Protein AF-A0A835YHJ7-F1 (afdb_monomer)

Radius of gyration: 41.31 Å; Cα contacts (8 Å, |Δi|>4): 1033; chains: 1; bounding box: 78×40×120 Å

Mean predicted aligned error: 17.91 Å

pLDDT: mean 79.2, std 18.04, range [30.14, 98.44]

Secondary structure (DSSP, 8-state):
-----PPTT-BTT---TTTS-EEEESSSS-HHHHHHHHHHHGGG-EE--STT-SPPTT----------EEEEEE-HHHHHHHHHHHHTSTTHHHHHHHHHHHTT---EEEE-SEEEEEEEETT--EEEEPPPP-EEGGGTEEEEEEEEEE-S-TTTTS-EE-PEEE--SS-TTSTTPEEE---TT-EEEEETTB-EEEPPEE-PPPGGGS-------SSTTSTTEEEEEEEEEEEEPP-SS----HHHHHHHHHH---HHHHHHHHHH-HHHHHHHT-GGGGSS-B--------TTHHHHHHT--BHHHHHHHHTSGGGTT--EEEPPTT-B--TTHHHHHHHH-TT--EEE-TT-B---HHHHHHHHHH-TT-SEEEE-PPPTT---HHHHHHHHHH-TT-SEEEEEEEE-TTTS-HHHHHHHTT-TT--EEEEEEE-S--TTSPBHHHHHHHHTSGGGGG--EEEEES-BT--HHHHHHHHHH-TT--EEEEEPPPP-

Organism: NCBI:txid303371

Structure (mmCIF, N/CA/C/O backbone):
data_AF-A0A835YHJ7-F1
#
_entry.id   AF-A0A835YHJ7-F1
#
loop_
_atom_site.group_PDB
_atom_site.id
_atom_site.type_symbol
_atom_site.label_atom_id
_atom_site.label_alt_id
_atom_site.label_comp_id
_atom_site.label_asym_id
_atom_site.label_entity_id
_atom_site.label_seq_id
_atom_site.pdbx_PDB_ins_code
_atom_site.Cartn_x
_atom_site.Cartn_y
_atom_site.Cartn_z
_atom_site.occupancy
_atom_site.B_iso_or_equiv
_atom_site.auth_seq_id
_atom_site.auth_comp_id
_atom_site.auth_asym_id
_atom_site.auth_atom_id
_atom_site.pdbx_PDB_model_num
ATOM 1 N N . MET A 1 1 ? -36.886 -12.264 18.513 1.00 45.66 1 MET A N 1
ATOM 2 C CA . MET A 1 1 ? -36.656 -10.995 19.240 1.00 45.66 1 MET A CA 1
ATOM 3 C C . MET A 1 1 ? -37.139 -9.841 18.366 1.00 45.66 1 MET A C 1
ATOM 5 O O . MET A 1 1 ? -36.848 -9.869 17.178 1.00 45.66 1 MET A O 1
ATOM 9 N N . SER A 1 2 ? -37.904 -8.870 18.883 1.00 42.44 2 SER A N 1
ATOM 10 C CA . SER A 1 2 ? -38.174 -7.640 18.120 1.00 42.44 2 SER A CA 1
ATOM 11 C C . SER A 1 2 ? -36.938 -6.749 18.210 1.00 42.44 2 SER A C 1
ATOM 13 O O . SER A 1 2 ? -36.624 -6.241 19.286 1.00 42.44 2 SER A O 1
ATOM 15 N N . ARG A 1 3 ? -36.213 -6.594 17.104 1.00 59.22 3 ARG A N 1
ATOM 16 C CA . ARG A 1 3 ? -35.059 -5.695 17.022 1.00 59.22 3 ARG A CA 1
ATOM 17 C C . ARG A 1 3 ? -35.554 -4.270 17.282 1.00 59.22 3 ARG A C 1
ATOM 19 O O . ARG A 1 3 ? -36.460 -3.811 16.588 1.00 59.22 3 ARG A O 1
ATOM 26 N N . ALA A 1 4 ? -35.040 -3.603 18.316 1.00 66.44 4 ALA A N 1
ATOM 27 C CA . ALA A 1 4 ? -35.424 -2.218 18.577 1.00 66.44 4 ALA A CA 1
ATOM 28 C C . ALA A 1 4 ? -34.969 -1.359 17.388 1.00 66.44 4 ALA A C 1
ATOM 30 O O . ALA A 1 4 ? -33.801 -1.399 17.000 1.00 66.44 4 ALA A O 1
ATOM 31 N N . ALA A 1 5 ? -35.905 -0.639 16.773 1.00 82.88 5 ALA A N 1
ATOM 32 C CA . ALA A 1 5 ? -35.635 0.141 15.574 1.00 82.88 5 ALA A CA 1
ATOM 33 C C . ALA A 1 5 ? -34.819 1.386 15.940 1.00 82.88 5 ALA A C 1
ATOM 35 O O . ALA A 1 5 ? -35.352 2.315 16.541 1.00 82.88 5 ALA A O 1
ATOM 36 N N . LEU A 1 6 ? -33.530 1.381 15.593 1.00 93.44 6 LEU A N 1
ATOM 37 C CA . LEU A 1 6 ? -32.640 2.532 15.747 1.00 93.44 6 LEU A CA 1
ATOM 38 C C . LEU A 1 6 ? -33.211 3.779 15.032 1.00 93.44 6 LEU A C 1
ATOM 40 O O . LEU A 1 6 ? -33.849 3.640 13.984 1.00 93.44 6 LEU A O 1
ATOM 44 N N . PRO A 1 7 ? -32.977 4.998 15.556 1.00 92.88 7 PRO A N 1
ATOM 45 C CA . PRO A 1 7 ? -33.511 6.209 14.945 1.00 92.88 7 PRO A CA 1
ATOM 46 C C . PRO A 1 7 ? -32.832 6.520 13.601 1.00 92.88 7 PRO A C 1
ATOM 48 O O . PRO A 1 7 ? -31.700 6.087 13.351 1.00 92.88 7 PRO A O 1
ATOM 51 N N . PRO A 1 8 ? -33.480 7.308 12.725 1.00 91.31 8 PRO A N 1
ATOM 52 C CA . PRO A 1 8 ? -32.852 7.772 11.493 1.00 91.31 8 PRO A CA 1
ATOM 53 C C . PRO A 1 8 ? -31.597 8.605 11.794 1.00 91.31 8 PRO A C 1
ATOM 55 O O . PRO A 1 8 ? -31.492 9.258 12.830 1.00 91.31 8 PRO A O 1
ATOM 58 N N . ASN A 1 9 ? -30.635 8.599 10.867 1.00 91.38 9 ASN A N 1
ATOM 59 C CA . ASN A 1 9 ? -29.370 9.344 10.971 1.00 91.38 9 ASN A CA 1
ATOM 60 C C . ASN A 1 9 ? -28.548 9.059 12.244 1.00 91.38 9 ASN A C 1
ATOM 62 O O . ASN A 1 9 ? -27.743 9.889 12.661 1.00 91.38 9 ASN A O 1
ATOM 66 N N . VAL A 1 10 ? -28.726 7.892 12.868 1.00 93.88 10 VAL A N 1
ATOM 67 C CA . VAL A 1 10 ? -27.885 7.452 13.991 1.00 93.88 10 VAL A CA 1
ATOM 68 C C . VAL A 1 10 ? -26.448 7.138 13.555 1.00 93.88 10 VAL A C 1
ATOM 70 O O . VAL A 1 10 ? -25.525 7.214 14.358 1.00 93.88 10 VAL A O 1
ATOM 73 N N . HIS A 1 11 ? -26.236 6.766 12.290 1.00 95.38 11 HIS A N 1
ATOM 74 C CA . HIS A 1 11 ? -24.955 6.261 11.802 1.00 95.38 11 HIS A CA 1
ATOM 75 C C . HIS A 1 11 ? -24.106 7.357 11.140 1.00 95.38 11 HIS A C 1
ATOM 77 O O . HIS A 1 11 ? -24.570 8.034 10.223 1.00 95.38 11 HIS A O 1
ATOM 83 N N . GLN A 1 12 ? -22.822 7.445 11.500 1.00 91.00 12 GLN A N 1
ATOM 84 C CA . GLN A 1 12 ? -21.883 8.482 11.042 1.00 91.00 12 GLN A CA 1
ATOM 85 C C . GLN A 1 12 ? -21.808 8.636 9.512 1.00 91.00 12 GLN A C 1
ATOM 87 O O . GLN A 1 12 ? -21.680 9.740 8.992 1.00 91.00 12 GLN A O 1
ATOM 92 N N . LYS A 1 13 ? -21.865 7.514 8.784 1.00 90.19 13 LYS A N 1
ATOM 93 C CA . LYS A 1 13 ? -21.781 7.460 7.311 1.00 90.19 13 LYS A CA 1
ATOM 94 C C . LYS A 1 13 ? -23.140 7.322 6.601 1.00 90.19 13 LYS A C 1
ATOM 96 O O . LYS A 1 13 ? -23.160 7.025 5.413 1.00 90.19 13 LYS A O 1
ATOM 101 N N . GLY A 1 14 ? -24.260 7.459 7.316 1.00 90.69 14 GLY A N 1
ATOM 102 C CA . GLY A 1 14 ? -25.600 7.346 6.722 1.00 90.69 14 GLY A CA 1
ATOM 103 C C . GLY A 1 14 ? -26.033 5.924 6.340 1.00 90.69 14 GLY A C 1
ATOM 104 O O . GLY A 1 14 ? -26.815 5.759 5.409 1.00 90.69 14 GLY A O 1
ATOM 105 N N . VAL A 1 15 ? -25.531 4.894 7.032 1.00 91.69 15 VAL A N 1
ATOM 106 C CA . VAL A 1 15 ? -26.036 3.520 6.871 1.00 91.69 15 VAL A CA 1
ATOM 107 C C . VAL A 1 15 ? -27.466 3.450 7.431 1.00 91.69 15 VAL A C 1
ATOM 109 O O . VAL A 1 15 ? -27.702 4.000 8.513 1.00 91.69 15 VAL A O 1
ATOM 112 N N . PRO A 1 16 ? -28.418 2.801 6.730 1.00 92.06 16 PRO A N 1
ATOM 113 C CA . PRO A 1 16 ? -29.785 2.664 7.218 1.00 92.06 16 PRO A CA 1
ATOM 114 C C . PRO A 1 16 ? -29.859 1.909 8.560 1.00 92.06 16 PRO A C 1
ATOM 116 O O . PRO A 1 16 ? -29.167 0.896 8.711 1.00 92.06 16 PRO A O 1
ATOM 119 N N . PRO A 1 17 ? -30.696 2.352 9.520 1.00 92.75 17 PRO A N 1
ATOM 120 C CA . PRO A 1 17 ? -30.838 1.745 10.849 1.00 92.75 17 PRO A CA 1
ATOM 121 C C . PRO A 1 17 ? -30.996 0.217 10.867 1.00 92.75 17 PRO A C 1
ATOM 123 O O . PRO A 1 17 ? -30.392 -0.464 11.691 1.00 92.75 17 PRO A O 1
ATOM 126 N N . GLU A 1 18 ? -31.767 -0.338 9.935 1.00 91.06 18 GLU A N 1
ATOM 127 C CA . GLU A 1 18 ? -32.029 -1.772 9.786 1.00 91.06 18 GLU A CA 1
ATOM 128 C C . GLU A 1 18 ? -30.794 -2.583 9.368 1.00 91.06 18 GLU A C 1
ATOM 130 O O . GLU A 1 18 ? -30.709 -3.788 9.624 1.00 91.06 18 GLU A O 1
ATOM 135 N N . SER A 1 19 ? -29.822 -1.918 8.744 1.00 91.19 19 SER A N 1
ATOM 136 C CA . SER A 1 19 ? -28.553 -2.523 8.358 1.00 91.19 19 SER A CA 1
ATOM 137 C C . SER A 1 19 ? -27.545 -2.476 9.506 1.00 91.19 19 SER A C 1
ATOM 139 O O . SER A 1 19 ? -26.680 -3.342 9.577 1.00 91.19 19 SER A O 1
ATOM 141 N N . CYS A 1 20 ? -27.631 -1.501 10.413 1.00 95.25 20 CYS A N 1
ATOM 142 C CA . CYS A 1 20 ? -26.638 -1.267 11.463 1.00 95.25 20 CYS A CA 1
ATOM 143 C C . CYS A 1 20 ? -26.485 -2.435 12.449 1.00 95.25 20 CYS A C 1
ATOM 145 O O . CYS A 1 20 ? -27.464 -3.071 12.831 1.00 95.25 20 CYS A O 1
ATOM 147 N N . LEU A 1 21 ? -25.267 -2.680 12.933 1.00 95.62 21 LEU A N 1
ATOM 148 C CA . LEU A 1 21 ? -25.057 -3.672 13.991 1.00 95.62 21 LEU A CA 1
ATOM 149 C C . LEU A 1 21 ? -25.496 -3.091 15.337 1.00 95.62 21 LEU A C 1
ATOM 151 O O . LEU A 1 21 ? -24.851 -2.176 15.854 1.00 95.62 21 LEU A O 1
ATOM 155 N N . PHE A 1 22 ? -26.562 -3.652 15.903 1.00 96.25 22 PHE A N 1
ATOM 156 C CA . PHE A 1 22 ? -27.079 -3.303 17.220 1.00 96.25 22 PHE A CA 1
ATOM 157 C C . PHE A 1 22 ? -27.868 -4.478 17.801 1.00 96.25 22 PHE A C 1
ATOM 159 O O . PHE A 1 22 ? -28.965 -4.770 17.332 1.00 96.25 22 PHE A O 1
ATOM 166 N N . GLU A 1 23 ? -27.308 -5.125 18.823 1.00 95.81 23 GLU A N 1
ATOM 167 C CA . GLU A 1 23 ? -27.906 -6.280 19.496 1.00 95.81 23 GLU A CA 1
ATOM 168 C C . GLU A 1 23 ? -27.908 -6.088 21.015 1.00 95.81 23 GLU A C 1
ATOM 170 O O . GLU A 1 23 ? -26.961 -5.547 21.594 1.00 95.81 23 GLU A O 1
ATOM 175 N N . VAL A 1 24 ? -28.980 -6.538 21.669 1.00 96.12 24 VAL A N 1
ATOM 176 C CA . VAL A 1 24 ? -29.128 -6.517 23.130 1.00 96.12 24 VAL A CA 1
ATOM 177 C C . VAL A 1 24 ? -29.439 -7.930 23.598 1.00 96.12 24 VAL A C 1
ATOM 179 O O . VAL A 1 24 ? -30.483 -8.482 23.256 1.00 96.12 24 VAL A O 1
ATOM 182 N N . MET A 1 25 ? -28.556 -8.494 24.416 1.00 96.25 25 MET A N 1
ATOM 183 C CA . MET A 1 25 ? -28.709 -9.834 24.975 1.00 96.25 25 MET A CA 1
ATOM 184 C C . MET A 1 25 ? -28.804 -9.757 26.495 1.00 96.25 25 MET A C 1
ATOM 186 O O . MET A 1 25 ? -27.979 -9.108 27.140 1.00 96.25 25 MET A O 1
ATOM 190 N N . ASP A 1 26 ? -29.792 -10.434 27.069 1.00 96.25 26 ASP A N 1
ATOM 191 C CA . ASP A 1 26 ? -29.946 -10.568 28.517 1.00 96.25 26 ASP A CA 1
ATOM 192 C C . ASP A 1 26 ? -29.214 -11.799 29.049 1.00 96.25 26 ASP A C 1
ATOM 194 O O . ASP A 1 26 ? -28.978 -12.760 28.322 1.00 96.25 26 ASP A O 1
ATOM 198 N N . ASP A 1 27 ? -28.868 -11.752 30.337 1.00 96.00 27 ASP A N 1
ATOM 199 C CA . ASP A 1 27 ? -28.372 -12.900 31.102 1.00 96.00 27 ASP A CA 1
ATOM 200 C C . ASP A 1 27 ? -27.096 -13.570 30.520 1.00 96.00 27 ASP A C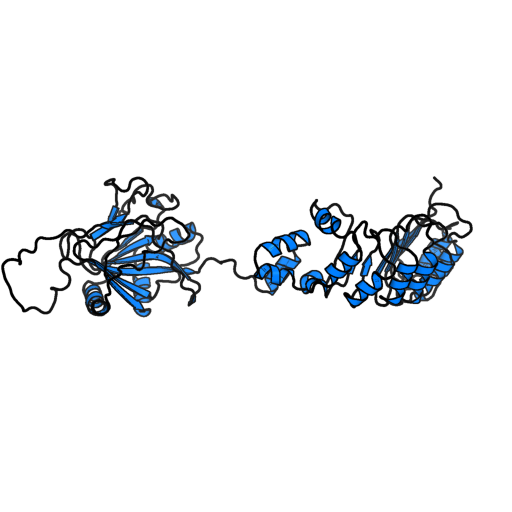 1
ATOM 202 O O . ASP A 1 27 ? -26.820 -14.739 30.783 1.00 96.00 27 ASP A O 1
ATOM 206 N N . VAL A 1 28 ? -26.265 -12.819 29.776 1.00 97.62 28 VAL A N 1
ATOM 207 C CA . VAL A 1 28 ? -24.958 -13.282 29.246 1.00 97.62 28 VAL A CA 1
ATOM 208 C C . VAL A 1 28 ? -23.950 -13.512 30.379 1.00 97.62 28 VAL A C 1
ATOM 210 O O . VAL A 1 28 ? -23.109 -14.418 30.333 1.00 97.62 28 VAL A O 1
ATOM 213 N N . LEU A 1 29 ? -24.025 -12.674 31.413 1.00 97.69 29 LEU A N 1
ATOM 214 C CA . LEU A 1 29 ? -23.371 -12.901 32.697 1.00 97.69 29 LEU A CA 1
ATOM 215 C C . LEU A 1 29 ? -24.426 -13.139 33.772 1.00 97.69 29 LEU A C 1
ATOM 217 O O . LEU A 1 29 ? -25.492 -12.529 33.782 1.00 97.69 29 LEU A O 1
ATOM 221 N N . THR A 1 30 ? -24.079 -13.974 34.739 1.00 97.69 30 THR A N 1
ATOM 222 C CA . THR A 1 30 ? -24.864 -14.112 35.961 1.00 97.69 30 THR A CA 1
ATOM 223 C C . THR A 1 30 ? -24.660 -12.901 36.873 1.00 97.69 30 THR A C 1
ATOM 225 O O . THR A 1 30 ? -23.602 -12.267 36.891 1.00 97.69 30 THR A O 1
ATOM 228 N N . ARG A 1 31 ? -25.645 -12.621 37.731 1.00 96.12 31 ARG A N 1
ATOM 229 C CA . ARG A 1 31 ? -25.544 -11.570 38.762 1.00 96.12 31 ARG A CA 1
ATOM 230 C C . ARG A 1 31 ? -24.324 -11.747 39.676 1.00 96.12 31 ARG A C 1
ATOM 232 O O . ARG A 1 31 ? -23.697 -10.763 40.064 1.00 96.12 31 ARG A O 1
ATOM 239 N N . ALA A 1 32 ? -23.969 -12.992 39.998 1.00 96.94 32 ALA A N 1
ATOM 240 C CA . ALA A 1 32 ? -22.802 -13.306 40.820 1.00 96.94 32 ALA A CA 1
ATOM 241 C C . ALA A 1 32 ? -21.487 -12.918 40.121 1.00 96.94 32 ALA A C 1
ATOM 243 O O . ALA A 1 32 ? -20.623 -12.298 40.743 1.00 96.94 32 ALA A O 1
ATOM 244 N N . GLU A 1 33 ? -21.357 -13.211 38.823 1.00 97.38 33 GLU A N 1
ATOM 245 C CA . GLU A 1 33 ? -20.208 -12.784 38.014 1.00 97.38 33 GLU A CA 1
ATOM 246 C C . GLU A 1 33 ? -20.117 -11.257 37.945 1.00 97.38 33 GLU A C 1
ATOM 248 O O . GLU A 1 33 ? -19.043 -10.692 38.164 1.00 97.38 33 GLU A O 1
ATOM 253 N N . CYS A 1 34 ? -21.243 -10.575 37.715 1.00 97.75 34 CYS A N 1
ATOM 254 C CA . CYS A 1 34 ? -21.294 -9.116 37.707 1.00 97.75 34 CYS A CA 1
ATOM 255 C C . CYS A 1 34 ? -20.812 -8.514 39.036 1.00 97.75 34 CYS A C 1
ATOM 257 O O . CYS A 1 34 ? -19.943 -7.638 39.042 1.00 97.75 34 CYS A O 1
ATOM 259 N N . SER A 1 35 ? -21.303 -9.032 40.168 1.00 95.75 35 SER A N 1
ATOM 260 C CA . SER A 1 35 ? -20.859 -8.592 41.494 1.00 95.75 35 SER A CA 1
ATOM 261 C C . SER A 1 35 ? -19.370 -8.848 41.718 1.00 95.75 35 SER A C 1
ATOM 263 O O . SER A 1 35 ? -18.682 -7.985 42.262 1.00 95.75 35 SER A O 1
ATOM 265 N N . ALA A 1 36 ? -18.848 -9.996 41.278 1.00 95.69 36 ALA A N 1
ATOM 266 C CA . ALA A 1 36 ? -17.430 -10.319 41.410 1.00 95.69 36 ALA A CA 1
ATOM 267 C C . ALA A 1 36 ? -16.538 -9.327 40.642 1.00 95.69 36 ALA A C 1
ATOM 269 O O . ALA A 1 36 ? -15.500 -8.905 41.163 1.00 95.69 36 ALA A O 1
ATOM 270 N N . PHE A 1 37 ? -16.952 -8.898 39.443 1.00 95.81 37 PHE A N 1
ATOM 271 C CA . PHE A 1 37 ? -16.250 -7.850 38.694 1.00 95.81 37 PHE A CA 1
ATOM 272 C C . PHE A 1 37 ? -16.229 -6.523 39.441 1.00 95.81 37 PHE A C 1
ATOM 274 O O . PHE A 1 37 ? -15.152 -5.942 39.608 1.00 95.81 37 PHE A O 1
ATOM 281 N N . VAL A 1 38 ? -17.388 -6.069 39.928 1.00 95.50 38 VAL A N 1
ATOM 282 C CA . VAL A 1 38 ? -17.483 -4.809 40.674 1.00 95.50 38 VAL A CA 1
ATOM 283 C C . VAL A 1 38 ? -16.583 -4.858 41.905 1.00 95.50 38 VAL A C 1
ATOM 285 O O . VAL A 1 38 ? -15.752 -3.967 42.081 1.00 95.50 38 VAL A O 1
ATOM 288 N N . THR A 1 39 ? -16.657 -5.918 42.714 1.00 95.25 39 THR A N 1
ATOM 289 C CA . THR A 1 39 ? -15.808 -6.075 43.904 1.00 95.25 39 THR A CA 1
ATOM 290 C C . THR A 1 39 ? -14.320 -6.057 43.552 1.00 95.25 39 THR A C 1
ATOM 292 O O . THR A 1 39 ? -13.549 -5.336 44.184 1.00 95.25 39 THR A O 1
ATOM 295 N N . ARG A 1 40 ? -13.900 -6.804 42.523 1.00 94.44 40 ARG A N 1
ATOM 296 C CA . ARG A 1 40 ? -12.482 -6.948 42.160 1.00 94.44 40 ARG A CA 1
ATOM 297 C C . ARG A 1 40 ? -11.879 -5.682 41.553 1.00 94.44 40 ARG A C 1
ATOM 299 O O . ARG A 1 40 ? -10.709 -5.394 41.790 1.00 94.44 40 ARG A O 1
ATOM 306 N N . MET A 1 41 ? -12.637 -4.954 40.735 1.00 95.06 41 MET A N 1
ATOM 307 C CA . MET A 1 41 ? -12.114 -3.821 39.963 1.00 95.06 41 MET A CA 1
ATOM 308 C C . MET A 1 41 ? -12.300 -2.468 40.658 1.00 95.06 41 MET A C 1
ATOM 310 O O . MET A 1 41 ? -11.556 -1.535 40.355 1.00 95.06 41 MET A O 1
ATOM 314 N N . THR A 1 42 ? -13.236 -2.348 41.607 1.00 93.69 42 THR A N 1
ATOM 315 C CA . THR A 1 42 ? -13.514 -1.084 42.319 1.00 93.69 42 THR A CA 1
ATOM 316 C C . THR A 1 42 ? -12.273 -0.445 42.962 1.00 93.69 42 THR A C 1
ATOM 318 O O . THR A 1 42 ? -12.088 0.758 42.775 1.00 93.69 42 THR A O 1
ATOM 321 N N . PRO A 1 43 ? -11.360 -1.182 43.629 1.00 93.19 43 PRO A N 1
ATOM 322 C CA . PRO A 1 43 ? -10.156 -0.581 44.223 1.00 93.19 43 PRO A CA 1
ATOM 323 C C . PRO A 1 43 ? -9.218 0.107 43.209 1.00 93.19 43 PRO A C 1
ATOM 325 O O . PRO A 1 43 ? -8.442 1.004 43.556 1.00 93.19 43 PRO A O 1
ATOM 328 N N . ALA A 1 44 ? -9.286 -0.297 41.938 1.00 90.44 44 ALA A N 1
ATOM 329 C CA . ALA A 1 44 ? -8.470 0.247 40.857 1.00 90.44 44 ALA A CA 1
ATOM 330 C C . ALA A 1 44 ? -9.121 1.443 40.135 1.00 90.44 44 ALA A C 1
ATOM 332 O O . ALA A 1 44 ? -8.497 2.010 39.240 1.00 90.44 44 ALA A O 1
ATOM 333 N N . LEU A 1 45 ? -10.342 1.848 40.509 1.00 89.31 45 LEU A N 1
ATOM 334 C CA . LEU A 1 45 ? -11.028 2.986 39.895 1.00 89.31 45 LEU A CA 1
ATOM 335 C C . LEU A 1 45 ? -10.267 4.294 40.134 1.00 89.31 45 LEU A C 1
ATOM 337 O O . LEU A 1 45 ? -9.832 4.589 41.250 1.00 89.31 45 LEU A O 1
ATOM 341 N N . ARG A 1 46 ? -10.121 5.094 39.077 1.00 86.25 46 ARG A N 1
ATOM 342 C CA . ARG A 1 46 ? -9.536 6.442 39.108 1.00 86.25 46 ARG A CA 1
ATOM 343 C C . ARG A 1 46 ? -10.411 7.395 38.299 1.00 86.25 46 ARG A C 1
ATOM 345 O O . ARG A 1 46 ? -10.985 6.985 37.292 1.00 86.25 46 ARG A O 1
ATOM 352 N N . SER A 1 47 ? -10.526 8.649 38.733 1.00 81.44 47 SER A N 1
ATOM 353 C CA . SER A 1 47 ? -11.282 9.674 38.002 1.00 81.44 47 SER A CA 1
ATOM 354 C C . SER A 1 47 ? -10.613 9.996 36.668 1.00 81.44 47 SER A C 1
ATOM 356 O O . SER A 1 47 ? -9.403 10.208 36.615 1.00 81.44 47 SER A O 1
ATOM 358 N N . VAL A 1 48 ? -11.402 10.044 35.595 1.00 71.75 48 VAL A N 1
ATOM 359 C CA . VAL A 1 48 ? -10.940 10.361 34.234 1.00 71.75 48 VAL A CA 1
ATOM 360 C C . VAL A 1 48 ? -11.189 11.843 33.938 1.00 71.75 48 VAL A C 1
ATOM 362 O O . VAL A 1 48 ? -11.801 12.207 32.943 1.00 71.75 48 VAL A O 1
ATOM 365 N N . SER A 1 49 ? -10.750 12.737 34.820 1.00 52.81 49 SER A N 1
ATOM 366 C CA . SER A 1 49 ? -10.843 14.177 34.578 1.00 52.81 49 SER A CA 1
ATOM 367 C C . SER A 1 49 ? -9.608 14.648 33.791 1.00 52.81 49 SER A C 1
ATOM 369 O O . SER A 1 49 ? -8.478 14.421 34.207 1.00 52.81 49 SER A O 1
ATOM 371 N N . GLN A 1 50 ? -9.835 15.315 32.648 1.00 42.97 50 GLN A N 1
ATOM 372 C CA . GLN A 1 50 ? -8.867 16.022 31.768 1.00 42.97 50 GLN A CA 1
ATOM 373 C C . GLN A 1 50 ? -8.180 15.260 30.609 1.00 42.97 50 GLN A C 1
ATOM 375 O O . GLN A 1 50 ? -7.644 15.916 29.716 1.00 42.97 50 GLN A O 1
ATOM 380 N N . ALA A 1 51 ? -8.244 13.926 30.514 1.00 39.62 51 ALA A N 1
ATOM 381 C CA . ALA A 1 51 ? -7.517 13.181 29.463 1.00 39.62 51 ALA A CA 1
ATOM 382 C C . ALA A 1 51 ? -8.056 13.359 28.018 1.00 39.62 51 ALA A C 1
ATOM 384 O O . ALA A 1 51 ? -7.374 12.997 27.062 1.00 39.62 51 ALA A O 1
ATOM 385 N N . LEU A 1 52 ? -9.252 13.936 27.838 1.00 45.88 52 LEU A N 1
ATOM 386 C CA . LEU A 1 52 ? -9.864 14.223 26.527 1.00 45.88 52 LEU A CA 1
ATOM 387 C C . LEU A 1 52 ? -9.868 15.724 26.168 1.00 45.88 52 LEU A C 1
ATOM 389 O O . LEU A 1 52 ? -10.526 16.130 25.216 1.00 45.88 52 LEU A O 1
ATOM 393 N N . ALA A 1 53 ? -9.136 16.567 26.908 1.00 39.47 53 ALA A N 1
ATOM 394 C CA . ALA A 1 53 ? -9.127 18.021 26.701 1.00 39.47 53 ALA A CA 1
ATOM 395 C C . ALA A 1 53 ? -8.361 18.491 25.441 1.00 39.47 53 ALA A C 1
ATOM 397 O O . ALA A 1 53 ? -8.394 19.681 25.119 1.00 39.47 53 ALA A O 1
ATOM 398 N N . GLN A 1 54 ? -7.665 17.594 24.733 1.00 40.94 54 GLN A N 1
ATOM 399 C CA . GLN A 1 54 ? -6.910 17.924 23.521 1.00 40.94 54 GLN A CA 1
ATOM 400 C C . GLN A 1 54 ? -7.736 17.660 22.256 1.00 40.94 54 GLN A C 1
ATOM 402 O O . GLN A 1 54 ? -8.264 16.565 22.061 1.00 40.94 54 GLN A O 1
ATOM 407 N N . TYR A 1 55 ? -7.805 18.665 21.378 1.00 41.81 55 TYR A N 1
ATOM 408 C CA . TYR A 1 55 ? -8.385 18.541 20.040 1.00 41.81 55 TYR A CA 1
ATOM 409 C C . TYR A 1 55 ? -7.651 17.459 19.235 1.00 41.81 55 TYR A C 1
ATOM 411 O O . TYR A 1 55 ? -6.427 17.485 19.112 1.00 41.81 55 TYR A O 1
ATOM 419 N N . HIS A 1 56 ? -8.409 16.518 18.669 1.00 44.25 56 HIS A N 1
ATOM 420 C CA . HIS A 1 56 ? -7.895 15.555 17.697 1.00 44.25 56 HIS A CA 1
ATOM 421 C C . HIS A 1 56 ? -7.712 16.251 16.332 1.00 44.25 56 HIS A C 1
ATOM 423 O O . HIS A 1 56 ? -8.555 17.079 15.980 1.00 44.25 56 HIS A O 1
ATOM 429 N N . PRO A 1 57 ? -6.670 15.923 15.543 1.00 43.34 57 PRO A N 1
ATOM 430 C CA . PRO A 1 57 ? -6.401 16.546 14.238 1.00 43.34 57 PRO A CA 1
ATOM 431 C C . PRO A 1 57 ? -7.554 16.481 13.219 1.00 43.34 57 PRO A C 1
ATOM 433 O O . PRO A 1 57 ? -7.586 17.303 12.311 1.00 43.34 57 PRO A O 1
ATOM 436 N N . ASP A 1 58 ? -8.520 15.575 13.404 1.00 48.44 58 ASP A N 1
ATOM 437 C CA . ASP A 1 58 ? -9.705 15.430 12.538 1.00 48.44 58 ASP A CA 1
ATOM 438 C C . ASP A 1 58 ? -10.916 16.287 12.973 1.00 48.44 58 ASP A C 1
ATOM 440 O O . ASP A 1 58 ? -12.026 16.094 12.493 1.00 48.44 58 ASP A O 1
ATOM 444 N N . GLY A 1 59 ? -10.721 17.248 13.883 1.00 37.34 59 GLY A N 1
ATOM 445 C CA . GLY A 1 59 ? -11.594 18.421 14.040 1.00 37.34 59 GLY A CA 1
ATOM 446 C C . GLY A 1 59 ? -12.964 18.236 14.705 1.00 37.34 59 GLY A C 1
ATOM 447 O O . GLY A 1 59 ? -13.549 19.238 15.104 1.00 37.34 59 GLY A O 1
ATOM 448 N N . ASP A 1 60 ? -13.462 17.015 14.901 1.00 43.66 60 ASP A N 1
ATOM 449 C CA . ASP A 1 60 ? -14.893 16.812 15.199 1.00 43.66 60 ASP A CA 1
ATOM 450 C C . ASP A 1 60 ? -15.259 16.570 16.676 1.00 43.66 60 ASP A C 1
ATOM 452 O O . ASP A 1 60 ? -16.337 16.073 16.999 1.00 43.66 60 ASP A O 1
ATOM 456 N N . GLN A 1 61 ? -14.379 16.914 17.622 1.00 50.16 61 GLN A N 1
ATOM 457 C CA . GLN A 1 61 ? -14.707 16.784 19.046 1.00 50.16 61 GLN A CA 1
ATOM 458 C C . GLN A 1 61 ? -14.991 18.138 19.690 1.00 50.16 61 GLN A C 1
ATOM 460 O O . GLN A 1 61 ? -14.092 18.944 19.932 1.00 50.16 61 GLN A O 1
ATOM 465 N N . ARG A 1 62 ? -16.265 18.356 20.038 1.00 43.16 62 ARG A N 1
ATOM 466 C CA . ARG A 1 62 ? -16.643 19.336 21.063 1.00 43.16 62 ARG A CA 1
ATOM 467 C C . ARG A 1 62 ? -15.967 18.947 22.383 1.00 43.16 62 ARG A C 1
ATOM 469 O O . ARG A 1 62 ? -15.809 17.764 22.672 1.00 43.16 62 ARG A O 1
ATOM 476 N N . LYS A 1 63 ? -15.587 19.943 23.194 1.00 42.28 63 LYS A N 1
ATOM 477 C CA . LYS A 1 63 ? -15.109 19.753 24.577 1.00 42.28 63 LYS A CA 1
ATOM 478 C C . LYS A 1 63 ? -16.105 18.879 25.352 1.00 42.28 63 LYS A C 1
ATOM 480 O O . LYS A 1 63 ? -17.147 19.371 25.773 1.00 42.28 63 LYS A O 1
ATOM 485 N N . SER A 1 64 ? -15.777 17.605 25.527 1.00 48.72 64 SER A N 1
ATOM 486 C CA . SER A 1 64 ? -16.565 16.653 26.308 1.00 48.72 64 SER A CA 1
ATOM 487 C C . SER A 1 64 ? -16.268 16.877 27.794 1.00 48.72 64 SER A C 1
ATOM 489 O O . SER A 1 64 ? -15.105 16.803 28.198 1.00 48.72 64 SER A O 1
ATOM 491 N N . ARG A 1 65 ? -17.281 17.192 28.614 1.00 54.22 65 ARG A N 1
ATOM 492 C CA . ARG A 1 65 ? -17.142 17.390 30.079 1.00 54.22 65 ARG A CA 1
ATOM 493 C C . ARG A 1 65 ? -17.400 16.074 30.811 1.00 54.22 65 ARG A C 1
ATOM 495 O O . ARG A 1 65 ? -18.153 16.018 31.774 1.00 54.22 65 ARG A O 1
ATOM 502 N N . THR A 1 66 ? -16.831 14.992 30.296 1.00 60.34 66 THR A N 1
ATOM 503 C CA . THR A 1 66 ? -17.126 13.652 30.787 1.00 60.34 66 THR A CA 1
ATOM 504 C C . THR A 1 66 ? -16.431 13.407 32.117 1.00 60.34 66 THR A C 1
ATOM 506 O O . THR A 1 66 ? -15.203 13.350 32.177 1.00 60.34 66 THR A O 1
ATOM 509 N N . GLU A 1 67 ? -17.221 13.238 33.168 1.00 69.19 67 GLU A N 1
ATOM 510 C CA . GLU A 1 67 ? -16.757 12.900 34.509 1.00 69.19 67 GLU A CA 1
ATOM 511 C C . GLU A 1 67 ? -17.279 11.496 34.837 1.00 69.19 67 GLU A C 1
ATOM 513 O O . GLU A 1 67 ? -18.472 11.223 34.749 1.00 69.19 67 GLU A O 1
ATOM 518 N N . TYR A 1 68 ? -16.351 10.561 35.044 1.00 83.75 68 TYR A N 1
ATOM 519 C CA . TYR A 1 68 ? -16.607 9.187 35.481 1.00 83.75 68 TYR A CA 1
ATOM 520 C C . TYR A 1 68 ? -15.303 8.585 36.009 1.00 83.75 68 TYR A C 1
ATOM 522 O O . TYR A 1 68 ? -14.207 9.130 35.805 1.00 83.75 68 TYR A O 1
ATOM 530 N N . GLN A 1 69 ? -15.399 7.436 36.674 1.00 88.75 69 GLN A N 1
ATOM 531 C CA . GLN A 1 69 ? -14.225 6.670 37.080 1.00 88.75 69 GLN A CA 1
ATOM 532 C C . GLN A 1 69 ? -13.997 5.458 36.185 1.00 88.75 69 GLN A C 1
ATOM 534 O O . GLN A 1 69 ? -14.942 4.797 35.763 1.00 88.75 69 GLN A O 1
ATOM 539 N N . LEU A 1 70 ? -12.729 5.139 35.939 1.00 91.19 70 LEU A N 1
ATOM 540 C CA . LEU A 1 70 ? -12.303 4.025 35.102 1.00 91.19 70 LEU A CA 1
ATOM 541 C C . LEU A 1 70 ? -11.292 3.147 35.841 1.00 91.19 70 LEU A C 1
ATOM 543 O O . LEU A 1 70 ? -10.373 3.650 36.486 1.00 91.19 70 LEU A O 1
ATOM 547 N N . ALA A 1 71 ? -11.438 1.835 35.688 1.00 93.44 71 ALA A N 1
ATOM 548 C CA . ALA A 1 71 ? -10.437 0.830 36.018 1.00 93.44 71 ALA A CA 1
ATOM 549 C C . ALA A 1 71 ? -10.145 -0.002 34.764 1.00 93.44 71 ALA A C 1
ATOM 551 O O . ALA A 1 71 ? -11.056 -0.323 34.001 1.00 93.44 71 ALA A O 1
ATOM 552 N N . VAL A 1 72 ? -8.881 -0.363 34.545 1.00 93.56 72 VAL A N 1
ATOM 553 C CA . VAL A 1 72 ? -8.448 -1.166 33.390 1.00 93.56 72 VAL A CA 1
ATOM 554 C C . VAL A 1 72 ? -7.805 -2.451 33.891 1.00 93.56 72 VAL A C 1
ATOM 556 O O . VAL A 1 72 ? -7.014 -2.419 34.829 1.00 93.56 72 VAL A O 1
ATOM 559 N N . MET A 1 73 ? -8.132 -3.574 33.260 1.00 92.69 73 MET A N 1
ATOM 560 C CA . MET A 1 73 ? -7.543 -4.878 33.557 1.00 92.69 73 MET A CA 1
ATOM 561 C C . MET A 1 73 ? -7.346 -5.659 32.266 1.00 92.69 73 MET A C 1
ATOM 563 O O . MET A 1 73 ? -8.250 -5.718 31.438 1.00 92.69 73 MET A O 1
ATOM 567 N N . GLU A 1 74 ? -6.191 -6.299 32.108 1.00 93.94 74 GLU A N 1
ATOM 568 C CA . GLU A 1 74 ? -6.030 -7.327 31.082 1.00 93.94 74 GLU A CA 1
ATOM 569 C C . GLU A 1 74 ? -6.501 -8.682 31.612 1.00 93.94 74 GLU A C 1
ATOM 571 O O . GLU A 1 74 ? -6.033 -9.151 32.649 1.00 93.94 74 GLU A O 1
ATOM 576 N N . ASN A 1 75 ? -7.437 -9.317 30.909 1.00 95.06 75 ASN A N 1
ATOM 577 C CA . ASN A 1 75 ? -7.968 -10.627 31.268 1.00 95.06 75 ASN A CA 1
ATOM 578 C C . ASN A 1 75 ? -8.401 -11.393 30.009 1.00 95.06 75 ASN A C 1
ATOM 580 O O . ASN A 1 75 ? -9.558 -11.359 29.592 1.00 95.06 75 ASN A O 1
ATOM 584 N N . ARG A 1 76 ? -7.434 -12.080 29.393 1.00 94.56 76 ARG A N 1
ATOM 585 C CA . ARG A 1 76 ? -7.651 -12.873 28.178 1.00 94.56 76 ARG A CA 1
ATOM 586 C C . ARG A 1 76 ? -8.610 -14.057 28.377 1.00 94.56 76 ARG A C 1
ATOM 588 O O . ARG A 1 76 ? -9.527 -14.146 27.569 1.00 94.56 76 ARG A O 1
ATOM 595 N N . PRO A 1 77 ? -8.481 -14.894 29.429 1.0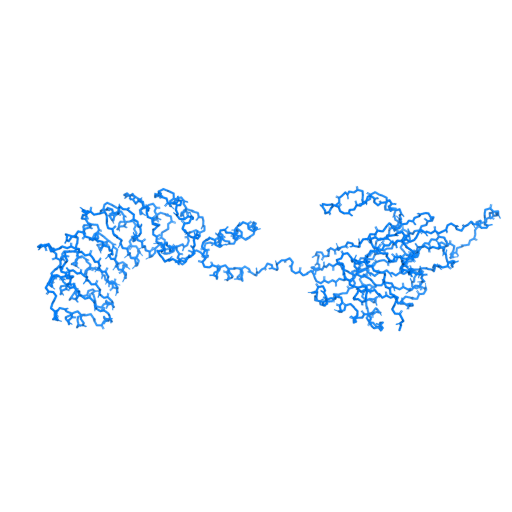0 97.25 77 PRO A N 1
ATOM 596 C CA . PRO A 1 77 ? -9.394 -16.024 29.616 1.00 97.25 77 PRO A CA 1
ATOM 597 C C . PRO A 1 77 ? -10.862 -15.596 29.701 1.00 97.25 77 PRO A C 1
ATOM 599 O O . PRO A 1 77 ? -11.733 -16.236 29.124 1.00 97.25 77 PRO A O 1
ATOM 602 N N . PHE A 1 78 ? -11.146 -14.476 30.375 1.00 96.56 78 PHE A N 1
ATOM 603 C CA . PHE A 1 78 ? -12.508 -13.952 30.417 1.00 96.56 78 PHE A CA 1
ATOM 604 C C . PHE A 1 78 ? -12.975 -13.406 29.063 1.00 96.56 78 PHE A C 1
ATOM 606 O O . PHE A 1 78 ? -14.119 -13.631 28.688 1.00 96.56 78 PHE A O 1
ATOM 613 N N . ALA A 1 79 ? -12.116 -12.692 28.329 1.00 96.62 79 ALA A N 1
ATOM 614 C CA . ALA A 1 79 ? -12.464 -12.179 27.005 1.00 96.62 79 ALA A CA 1
ATOM 615 C C . ALA A 1 79 ? -12.799 -13.314 26.018 1.00 96.62 79 ALA A C 1
ATOM 617 O O . ALA A 1 79 ? -13.744 -13.185 25.246 1.00 96.62 79 ALA A O 1
ATOM 618 N N . GLU A 1 80 ? -12.070 -14.430 26.081 1.00 95.94 80 GLU A N 1
ATOM 619 C CA . GLU A 1 80 ? -12.336 -15.640 25.291 1.00 95.94 80 GLU A CA 1
ATOM 620 C C . GLU A 1 80 ? -13.660 -16.303 25.708 1.00 95.94 80 GLU A C 1
ATOM 622 O O . GLU A 1 80 ? -14.517 -16.530 24.858 1.00 95.94 80 GLU A O 1
ATOM 627 N N . ALA A 1 81 ? -13.898 -16.498 27.010 1.00 97.38 81 ALA A N 1
ATOM 628 C CA . ALA A 1 81 ? -15.155 -17.068 27.504 1.00 97.38 81 ALA A CA 1
ATOM 629 C C . ALA A 1 81 ? -16.381 -16.189 27.183 1.00 97.38 81 ALA A C 1
ATOM 631 O O . ALA A 1 81 ? -17.439 -16.696 26.816 1.00 97.38 81 ALA A O 1
ATOM 632 N N . LEU A 1 82 ? -16.257 -14.862 27.298 1.00 97.56 82 LEU A N 1
ATOM 633 C CA . LEU A 1 82 ? -17.320 -13.935 26.911 1.00 97.56 82 LEU A CA 1
ATOM 634 C C . LEU A 1 82 ? -17.575 -13.997 25.400 1.00 97.56 82 LEU A C 1
ATOM 636 O O . LEU A 1 82 ? -18.727 -13.994 24.985 1.00 97.56 82 LEU A O 1
ATOM 640 N N . TRP A 1 83 ? -16.525 -14.097 24.581 1.00 97.38 83 TRP A N 1
ATOM 641 C CA . TRP A 1 83 ? -16.661 -14.253 23.132 1.00 97.38 83 TRP A CA 1
ATOM 642 C C . TRP A 1 83 ? -17.417 -15.531 22.746 1.00 97.38 83 TRP A C 1
ATOM 644 O O . TRP A 1 83 ? -18.282 -15.494 21.874 1.00 97.38 83 TRP A O 1
ATOM 654 N N . GLU A 1 84 ? -17.141 -16.656 23.406 1.00 94.69 84 GLU A N 1
ATOM 655 C CA . GLU A 1 84 ? -17.890 -17.906 23.214 1.00 94.69 84 GLU A CA 1
ATOM 656 C C . GLU A 1 84 ? -19.370 -17.750 23.579 1.00 94.69 84 GLU A C 1
ATOM 658 O O . GLU A 1 84 ? -20.234 -18.145 22.797 1.00 94.69 84 GLU A O 1
ATOM 663 N N . ARG A 1 85 ? -19.680 -17.103 24.712 1.00 97.19 85 ARG A N 1
ATOM 664 C CA . ARG A 1 85 ? -21.073 -16.833 25.111 1.00 97.19 85 ARG A CA 1
ATOM 665 C C . ARG A 1 85 ? -21.808 -15.959 24.099 1.00 97.19 85 ARG A C 1
ATOM 667 O O . ARG A 1 85 ? -22.952 -16.253 23.782 1.00 97.19 85 ARG A O 1
ATOM 674 N N . LEU A 1 86 ? -21.155 -14.920 23.574 1.00 94.38 86 LEU A N 1
ATOM 675 C CA . LEU A 1 86 ? -21.750 -14.048 22.557 1.00 94.38 86 LEU A CA 1
ATOM 676 C C . LEU A 1 86 ? -22.037 -14.798 21.255 1.00 94.38 86 LEU A C 1
ATOM 678 O O . LEU A 1 86 ? -23.097 -14.605 20.676 1.00 94.38 86 LEU A O 1
ATOM 682 N N . GLN A 1 87 ? -21.129 -15.669 20.809 1.00 90.75 87 GLN A N 1
ATOM 683 C CA . GLN A 1 87 ? -21.346 -16.487 19.609 1.00 90.75 87 GLN A CA 1
ATOM 684 C C . GLN A 1 87 ? -22.477 -17.509 19.781 1.00 90.75 87 GLN A C 1
ATOM 686 O O . GLN A 1 87 ? -23.099 -17.888 18.796 1.00 90.75 87 GLN A O 1
ATOM 691 N N . ALA A 1 88 ? -22.733 -17.958 21.012 1.00 90.56 88 ALA A N 1
ATOM 692 C CA . ALA A 1 88 ? -23.824 -18.876 21.326 1.00 90.56 88 ALA A CA 1
ATOM 693 C C . ALA A 1 88 ? -25.197 -18.185 21.433 1.00 90.56 88 ALA A C 1
ATOM 695 O O . ALA A 1 88 ? -26.211 -18.874 21.526 1.00 90.56 88 ALA A O 1
ATOM 696 N N . CYS A 1 89 ? -25.252 -16.849 21.450 1.00 92.12 89 CYS A N 1
ATOM 697 C CA . CYS A 1 89 ? -26.509 -16.112 21.398 1.00 92.12 89 CYS A CA 1
ATOM 698 C C . CYS A 1 89 ? -27.059 -16.088 19.965 1.00 92.12 89 CYS A C 1
ATOM 700 O O . CYS A 1 89 ? -26.350 -15.713 19.029 1.00 92.12 89 CYS A O 1
ATOM 702 N N . ASP A 1 90 ? -28.342 -16.423 19.815 1.00 89.25 90 ASP A N 1
ATOM 703 C CA . ASP A 1 90 ? -29.027 -16.467 18.521 1.00 89.25 90 ASP A CA 1
ATOM 704 C C . ASP A 1 90 ? -28.851 -15.161 17.726 1.00 89.25 90 ASP A C 1
ATOM 706 O O . ASP A 1 90 ? -29.192 -14.077 18.202 1.00 89.25 90 ASP A O 1
ATOM 710 N N . GLY A 1 91 ? -28.346 -15.266 16.493 1.00 86.25 91 GLY A N 1
ATOM 711 C CA . GLY A 1 91 ? -28.243 -14.152 15.545 1.00 86.25 91 GLY A CA 1
ATOM 712 C C . GLY A 1 91 ? -27.057 -13.204 15.759 1.00 86.25 91 GLY A C 1
ATOM 713 O O . GLY A 1 91 ? -26.799 -12.360 14.900 1.00 86.25 91 GLY A O 1
ATOM 714 N N . VAL A 1 92 ? -26.317 -13.316 16.868 1.00 91.38 92 VAL A N 1
ATOM 715 C CA . VAL A 1 92 ? -25.219 -12.386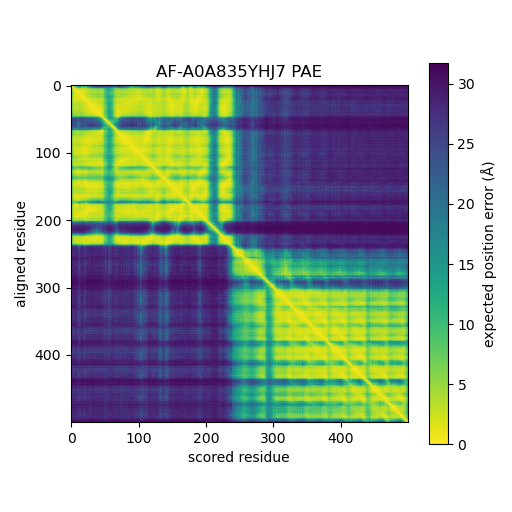 17.186 1.00 91.38 92 VAL A CA 1
ATOM 716 C C . VAL A 1 92 ? -24.033 -12.580 16.246 1.00 91.38 92 VAL A C 1
ATOM 718 O O . VAL A 1 92 ? -23.474 -11.600 15.746 1.00 91.38 92 VAL A O 1
ATOM 721 N N . LEU A 1 93 ? -23.641 -13.829 15.979 1.00 88.44 93 LEU A N 1
ATOM 722 C CA . LEU A 1 93 ? -22.541 -14.109 15.058 1.00 88.44 93 LEU A CA 1
ATOM 723 C C . LEU A 1 93 ? -22.904 -13.662 13.636 1.00 88.44 93 LEU A C 1
ATOM 725 O O . LEU A 1 93 ? -22.097 -13.008 12.978 1.00 88.44 93 LEU A O 1
ATOM 729 N N . GLU A 1 94 ? -24.125 -13.942 13.189 1.00 88.50 94 GLU A N 1
ATOM 730 C CA . GLU A 1 94 ? -24.652 -13.511 11.896 1.00 88.50 94 GLU A CA 1
ATOM 731 C C . GLU A 1 94 ? -24.636 -11.985 11.767 1.00 88.50 94 GLU A C 1
ATOM 733 O O . GLU A 1 94 ? -24.187 -11.465 10.746 1.00 88.50 94 GLU A O 1
ATOM 738 N N . ALA A 1 95 ? -25.045 -11.257 12.810 1.00 91.50 95 ALA A N 1
ATOM 739 C CA . ALA A 1 95 ? -25.002 -9.799 12.830 1.00 91.50 95 ALA A CA 1
ATOM 740 C C . ALA A 1 95 ? -23.560 -9.270 12.705 1.00 91.50 95 ALA A C 1
ATOM 742 O O . ALA A 1 95 ? -23.295 -8.367 11.906 1.00 91.50 95 ALA A O 1
ATOM 743 N N . ILE A 1 96 ? -22.604 -9.857 13.440 1.00 92.44 96 ILE A N 1
ATOM 744 C CA . ILE A 1 96 ? -21.179 -9.486 13.363 1.00 92.44 96 ILE A CA 1
ATOM 745 C C . ILE A 1 96 ? -20.614 -9.758 11.965 1.00 92.44 96 ILE A C 1
ATOM 747 O O . ILE A 1 96 ? -19.850 -8.942 11.446 1.00 92.44 96 ILE A O 1
ATOM 751 N N . LEU A 1 97 ? -20.984 -10.879 11.343 1.00 88.38 97 LEU A N 1
ATOM 752 C CA . LEU A 1 97 ? -20.547 -11.225 9.991 1.00 88.38 97 LEU A CA 1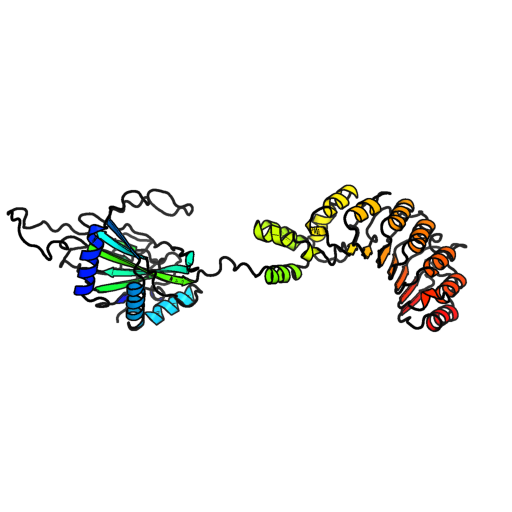
ATOM 753 C C . LEU A 1 97 ? -21.171 -10.307 8.932 1.00 88.38 97 LEU A C 1
ATOM 755 O O . LEU A 1 97 ? -20.454 -9.869 8.037 1.00 88.38 97 LEU A O 1
ATOM 759 N N . ALA A 1 98 ? -22.447 -9.941 9.068 1.00 87.62 98 ALA A N 1
ATOM 760 C CA . ALA A 1 98 ? -23.105 -8.979 8.184 1.00 87.62 98 ALA A CA 1
ATOM 761 C C . ALA A 1 98 ? -22.462 -7.582 8.277 1.00 87.62 98 ALA A C 1
ATOM 763 O O . ALA A 1 98 ? -22.220 -6.928 7.260 1.00 87.62 98 ALA A O 1
ATOM 764 N N . PHE A 1 99 ? -22.114 -7.137 9.491 1.00 94.12 99 PHE A N 1
ATOM 765 C CA . PHE A 1 99 ? -21.302 -5.934 9.692 1.00 94.12 99 PHE A CA 1
ATOM 766 C C . PHE A 1 99 ? -19.936 -6.056 9.011 1.00 94.12 99 PHE A C 1
ATOM 768 O O . PHE A 1 99 ? -19.504 -5.135 8.314 1.00 94.12 99 PHE A O 1
ATOM 775 N N . ALA A 1 100 ? -19.256 -7.190 9.210 1.00 89.94 100 ALA A N 1
ATOM 776 C CA . ALA A 1 100 ? -17.934 -7.418 8.652 1.00 89.94 100 ALA A CA 1
ATOM 777 C C . ALA A 1 100 ? -17.971 -7.344 7.123 1.00 89.94 100 ALA A C 1
ATOM 779 O O . ALA A 1 100 ? -17.182 -6.610 6.538 1.00 89.94 100 ALA A O 1
ATOM 780 N N . GLU A 1 101 ? -18.924 -8.022 6.485 1.00 88.50 101 GLU A N 1
ATOM 781 C CA . GLU A 1 101 ? -19.126 -7.979 5.039 1.00 88.50 101 GLU A CA 1
ATOM 782 C C . GLU A 1 101 ? -19.379 -6.549 4.543 1.00 88.50 101 GLU A C 1
ATOM 784 O O . GLU A 1 101 ? -18.692 -6.093 3.624 1.00 88.50 101 GLU A O 1
ATOM 789 N N . ARG A 1 102 ? -20.278 -5.798 5.197 1.00 91.88 102 ARG A N 1
ATOM 790 C CA . ARG A 1 102 ? -20.575 -4.404 4.825 1.00 91.88 102 ARG A CA 1
ATOM 791 C C . ARG A 1 102 ? -19.345 -3.501 4.893 1.00 91.88 102 ARG A C 1
ATOM 793 O O . ARG A 1 102 ? -19.115 -2.707 3.984 1.00 91.88 102 ARG A O 1
ATOM 800 N N . GLU A 1 103 ? -18.552 -3.605 5.956 1.00 88.06 103 GLU A N 1
ATOM 801 C CA . GLU A 1 103 ? -17.334 -2.801 6.125 1.00 88.06 103 GLU A CA 1
ATOM 802 C C . GLU A 1 103 ? -16.117 -3.405 5.378 1.00 88.06 103 GLU A C 1
ATOM 804 O O . GLU A 1 103 ? -14.982 -2.939 5.537 1.00 88.06 103 GLU A O 1
ATOM 809 N N . GLY A 1 104 ? -16.323 -4.456 4.572 1.00 86.62 104 GLY A N 1
ATOM 810 C CA . GLY A 1 104 ? -15.291 -5.170 3.811 1.00 86.62 104 GLY A CA 1
ATOM 811 C C . GLY A 1 104 ? -14.273 -5.924 4.677 1.00 86.62 104 GLY A C 1
ATOM 812 O O . GLY A 1 104 ? -13.155 -6.214 4.241 1.00 86.62 104 GLY A O 1
ATOM 813 N N . ARG A 1 105 ? -14.582 -6.153 5.952 1.00 85.81 105 ARG A N 1
ATOM 814 C CA . ARG A 1 105 ? -13.716 -6.767 6.962 1.00 85.81 105 ARG A CA 1
ATOM 815 C C . ARG A 1 105 ? -13.681 -8.285 6.802 1.00 85.81 105 ARG A C 1
ATOM 817 O O . ARG A 1 105 ? -14.634 -8.914 6.362 1.00 85.81 105 ARG A O 1
ATOM 824 N N . GLY A 1 106 ? -12.543 -8.873 7.172 1.00 83.44 106 GLY A N 1
ATOM 825 C CA . GLY A 1 106 ? -12.435 -10.324 7.326 1.00 83.44 106 GLY A CA 1
ATOM 826 C C . GLY A 1 106 ? -13.115 -10.811 8.608 1.00 83.44 106 GLY A C 1
ATOM 827 O O . GLY A 1 106 ? -13.742 -10.034 9.324 1.00 83.44 106 GLY A O 1
ATOM 828 N N . MET A 1 107 ? -12.923 -12.092 8.928 1.00 87.00 107 MET A N 1
ATOM 829 C CA . MET A 1 107 ? -13.477 -12.700 10.142 1.00 87.00 107 MET A CA 1
ATOM 830 C C . MET A 1 107 ? -13.056 -11.946 11.418 1.00 87.00 107 MET A C 1
ATOM 832 O O . MET A 1 107 ? -11.889 -11.533 11.519 1.00 87.00 107 MET A O 1
ATOM 836 N N . PRO A 1 108 ? -13.969 -11.786 12.398 1.00 92.69 108 PRO A N 1
ATOM 837 C CA . PRO A 1 108 ? -13.621 -11.245 13.706 1.00 92.69 108 PRO A CA 1
ATOM 838 C C . PRO A 1 108 ? -12.585 -12.147 14.391 1.00 92.69 108 PRO A C 1
ATOM 840 O O . PRO A 1 108 ? -12.601 -13.369 14.254 1.00 92.69 108 PRO A O 1
ATOM 843 N N . VAL A 1 109 ? -11.658 -11.536 15.126 1.00 93.00 109 VAL A N 1
ATOM 844 C CA . VAL A 1 109 ? -10.567 -12.234 15.830 1.00 93.00 109 VAL A CA 1
ATOM 845 C C . VAL A 1 109 ? -10.998 -12.685 17.229 1.00 93.00 109 VAL A C 1
ATOM 847 O O . VAL A 1 109 ? -10.426 -13.625 17.773 1.00 93.00 109 VAL A O 1
ATOM 850 N N . GLY A 1 110 ? -11.987 -12.007 17.811 1.00 94.75 110 GLY A N 1
ATOM 851 C CA . GLY A 1 110 ? -12.438 -12.178 19.191 1.00 94.75 110 GLY A CA 1
ATOM 852 C C . GLY A 1 110 ? -12.530 -10.835 19.911 1.00 94.75 110 GLY A C 1
ATOM 853 O O . GLY A 1 110 ? -12.496 -9.776 19.279 1.00 94.75 110 GLY A O 1
ATOM 854 N N . LEU A 1 111 ? -12.626 -10.866 21.239 1.00 96.25 111 LEU A N 1
ATOM 855 C CA . LEU A 1 111 ? -12.650 -9.660 22.069 1.00 96.25 111 LEU A CA 1
ATOM 856 C C . LEU A 1 111 ? -11.241 -9.224 22.472 1.00 96.25 111 LEU A C 1
ATOM 858 O O . LEU A 1 111 ? -10.351 -10.053 22.682 1.00 96.25 111 LEU A O 1
ATOM 862 N N . THR A 1 112 ? -11.035 -7.918 22.645 1.00 94.62 112 THR A N 1
ATOM 863 C CA . THR A 1 112 ? -9.794 -7.432 23.256 1.00 94.62 112 THR A CA 1
ATOM 864 C C . THR A 1 112 ? -9.682 -7.915 24.710 1.00 94.62 112 THR A C 1
ATOM 866 O O . THR A 1 112 ? -10.653 -7.836 25.472 1.00 94.62 112 THR A O 1
ATOM 869 N N . PRO A 1 113 ? -8.501 -8.398 25.150 1.00 93.75 113 PRO A N 1
ATOM 870 C CA . PRO A 1 113 ? -8.297 -8.790 26.542 1.00 93.75 113 PRO A CA 1
ATOM 871 C C . PRO A 1 113 ? -8.290 -7.585 27.491 1.00 93.75 113 PRO A C 1
ATOM 873 O O . PRO A 1 113 ? -8.332 -7.774 28.705 1.00 93.75 113 PRO A O 1
ATOM 876 N N . ARG A 1 114 ? -8.206 -6.353 26.969 1.00 93.31 114 ARG A N 1
ATOM 877 C CA . ARG A 1 114 ? -8.173 -5.120 27.755 1.00 93.31 114 ARG A CA 1
ATOM 878 C C . ARG A 1 114 ? -9.588 -4.700 28.155 1.00 93.31 114 ARG A C 1
ATOM 880 O O . ARG A 1 114 ? -10.263 -3.961 27.442 1.00 93.31 114 ARG A O 1
ATOM 887 N N . LEU A 1 115 ? -10.004 -5.127 29.338 1.00 95.44 115 LEU A N 1
ATOM 888 C CA . LEU A 1 115 ? -11.294 -4.795 29.928 1.00 95.44 115 LEU A CA 1
ATOM 889 C C . LEU A 1 115 ? -11.248 -3.430 30.616 1.00 95.44 115 LEU A C 1
ATOM 891 O O . LEU A 1 115 ? -10.282 -3.086 31.304 1.00 95.44 115 LEU A O 1
ATOM 895 N N . ARG A 1 116 ? -12.322 -2.658 30.462 1.00 95.62 116 ARG A N 1
ATOM 896 C CA . ARG A 1 116 ? -12.490 -1.326 31.049 1.00 95.62 116 ARG A CA 1
ATOM 897 C C . ARG A 1 116 ? -13.750 -1.304 31.902 1.00 95.62 116 ARG A C 1
ATOM 899 O O . ARG A 1 116 ? -14.832 -1.403 31.347 1.00 95.62 116 ARG A O 1
ATOM 906 N N . MET A 1 117 ? -13.640 -1.158 33.220 1.00 96.38 117 MET A N 1
ATOM 907 C CA . MET A 1 117 ? -14.810 -0.943 34.077 1.00 96.38 117 MET A CA 1
ATOM 908 C C . MET A 1 117 ? -15.015 0.551 34.307 1.00 96.38 117 MET A C 1
ATOM 910 O O . MET A 1 117 ? -14.131 1.218 34.841 1.00 96.38 117 MET A O 1
ATOM 914 N N . LEU A 1 118 ? -16.177 1.055 33.910 1.00 94.56 118 LEU A N 1
ATOM 915 C CA . LEU A 1 118 ? -16.617 2.427 34.105 1.00 94.56 118 LEU A CA 1
ATOM 916 C C . LEU A 1 118 ? -17.593 2.476 35.283 1.00 94.56 118 LEU A C 1
ATOM 918 O O . LEU A 1 118 ? -18.488 1.632 35.377 1.00 94.56 118 LEU A O 1
ATOM 922 N N . ARG A 1 119 ? -17.436 3.474 36.154 1.00 92.88 119 ARG A N 1
ATOM 923 C CA . ARG A 1 119 ? -18.375 3.798 37.231 1.00 92.88 119 ARG A CA 1
ATOM 924 C C . ARG A 1 119 ? -18.881 5.225 37.061 1.00 92.88 119 ARG A C 1
ATOM 926 O O . ARG A 1 119 ? -18.067 6.145 37.011 1.00 92.88 119 ARG A O 1
ATOM 933 N N . TYR A 1 120 ? -20.201 5.370 37.061 1.00 90.69 120 TYR A N 1
ATOM 934 C CA . TYR A 1 120 ? -20.914 6.648 37.072 1.00 90.69 120 TYR A CA 1
ATOM 935 C C . TYR A 1 120 ? -21.656 6.810 38.408 1.00 90.69 120 TYR A C 1
ATOM 937 O O . TYR A 1 120 ? -22.159 5.821 38.955 1.00 90.69 120 TYR A O 1
ATOM 945 N N . ALA A 1 121 ? -21.712 8.024 38.947 1.00 86.69 121 ALA A N 1
ATOM 946 C CA . ALA A 1 121 ? -22.489 8.405 40.127 1.00 86.69 121 ALA A CA 1
ATOM 947 C C . ALA A 1 121 ? -22.954 9.867 40.048 1.00 86.69 121 ALA A C 1
ATOM 949 O O . ALA A 1 121 ? -22.315 10.678 39.390 1.00 86.69 121 ALA A O 1
ATOM 950 N N . GLY A 1 122 ? -24.019 10.220 40.775 1.00 82.00 122 GLY A N 1
ATOM 951 C CA . GLY A 1 122 ? -24.505 11.604 40.825 1.00 82.00 122 GLY A CA 1
ATOM 952 C C . GLY A 1 122 ? -24.818 12.142 39.426 1.00 82.00 122 GLY A C 1
ATOM 953 O O . GLY A 1 122 ? -25.571 11.513 38.691 1.00 82.00 122 GLY A O 1
ATOM 954 N N . ASP A 1 123 ? -24.199 13.259 39.047 1.00 72.19 123 ASP A N 1
ATOM 955 C CA . ASP A 1 123 ? -24.422 13.908 37.746 1.00 72.19 123 ASP A CA 1
ATOM 956 C C . ASP A 1 123 ? -23.450 13.428 36.644 1.00 72.19 123 ASP A C 1
ATOM 958 O O . ASP A 1 123 ? -23.414 14.006 35.551 1.00 72.19 123 ASP A O 1
ATOM 962 N N . ASP A 1 124 ? -22.661 12.376 36.913 1.00 78.19 124 ASP A N 1
ATOM 963 C CA . ASP A 1 124 ? -21.769 11.756 35.931 1.00 78.19 124 ASP A CA 1
ATOM 964 C C . ASP A 1 124 ? -22.564 11.357 34.678 1.00 78.19 124 ASP A C 1
ATOM 966 O O . ASP A 1 124 ? -23.591 10.671 34.741 1.00 78.19 124 ASP A O 1
ATOM 970 N N . ARG A 1 125 ? -22.050 11.733 33.507 1.00 72.12 125 ARG A N 1
ATOM 971 C CA . ARG A 1 125 ? -22.664 11.398 32.219 1.00 72.12 125 ARG A CA 1
ATOM 972 C C . ARG A 1 125 ? -21.625 11.130 31.148 1.00 72.12 125 ARG A C 1
ATOM 974 O O . ARG A 1 125 ? -20.482 11.582 31.231 1.00 72.12 125 ARG A O 1
ATOM 981 N N . PHE A 1 126 ? -22.054 10.426 30.107 1.00 80.94 126 PHE A N 1
ATOM 982 C CA . PHE A 1 126 ? -21.255 10.219 28.907 1.00 80.94 126 PHE A CA 1
ATOM 983 C C . PHE A 1 126 ? -21.861 11.026 27.760 1.00 80.94 126 PHE A C 1
ATOM 985 O O . PHE A 1 126 ? -22.937 10.685 27.274 1.00 80.94 126 PHE A O 1
ATOM 992 N N . ASP A 1 127 ? -21.209 12.132 27.387 1.00 84.69 127 ASP A N 1
ATOM 993 C CA . ASP A 1 127 ? -21.704 13.029 26.336 1.00 84.69 127 ASP A CA 1
ATOM 994 C C . ASP A 1 127 ? -21.862 12.276 24.995 1.00 84.69 127 ASP A C 1
ATOM 996 O O . ASP A 1 127 ? -21.218 11.254 24.743 1.00 84.69 127 ASP A O 1
ATOM 1000 N N . ALA A 1 128 ? -22.745 12.780 24.131 1.00 88.06 128 ALA A N 1
ATOM 1001 C CA . ALA A 1 128 ? -23.059 12.134 22.860 1.00 88.06 128 ALA A CA 1
ATOM 1002 C C . ALA A 1 128 ? -21.856 12.119 21.898 1.00 88.06 128 ALA A C 1
ATOM 1004 O O . ALA A 1 128 ? -21.242 13.160 21.648 1.00 88.06 128 ALA A O 1
ATOM 1005 N N . HIS A 1 129 ? -21.517 10.950 21.351 1.00 89.25 129 HIS A N 1
ATOM 1006 C CA . HIS A 1 129 ? -20.318 10.745 20.534 1.00 89.25 129 HIS A CA 1
ATOM 1007 C C . HIS A 1 129 ? -20.423 9.491 19.643 1.00 89.25 129 HIS A C 1
ATOM 1009 O O . HIS A 1 129 ? -21.368 8.707 19.739 1.00 89.25 129 HIS A O 1
ATOM 1015 N N . TYR A 1 130 ? -19.415 9.321 18.783 1.00 91.75 130 TYR A N 1
ATOM 1016 C CA . TYR A 1 130 ? -19.086 8.062 18.113 1.00 91.75 130 TYR A CA 1
ATOM 1017 C C . TYR A 1 130 ? -17.874 7.433 18.786 1.00 91.75 130 TYR A C 1
ATOM 1019 O O . TYR A 1 130 ? -16.953 8.143 19.213 1.00 91.75 130 TYR A O 1
ATOM 1027 N N . ASP A 1 131 ? -17.848 6.108 18.849 1.00 91.81 131 ASP A N 1
ATOM 1028 C CA . ASP A 1 131 ? -16.729 5.396 19.440 1.00 91.81 131 ASP A CA 1
ATOM 1029 C C . ASP A 1 131 ? -15.484 5.462 18.544 1.00 91.81 131 ASP A C 1
ATOM 1031 O O . ASP A 1 131 ? -15.559 5.532 17.316 1.00 91.81 131 ASP A O 1
ATOM 1035 N N . ARG A 1 132 ? -14.302 5.473 19.169 1.00 86.12 132 ARG A N 1
ATOM 1036 C CA . ARG A 1 132 ? -13.030 5.519 18.439 1.00 86.12 132 ARG A CA 1
ATOM 1037 C C . ARG A 1 132 ? -12.528 4.116 18.126 1.00 86.12 132 ARG A C 1
ATOM 1039 O O . ARG A 1 132 ? -12.467 3.267 19.016 1.00 86.12 132 ARG A O 1
ATOM 1046 N N . VAL A 1 133 ? -12.010 3.957 16.911 1.00 88.19 133 VAL A N 1
ATOM 1047 C CA . VAL A 1 133 ? -11.188 2.806 16.528 1.00 88.19 133 VAL A CA 1
ATOM 1048 C C . VAL A 1 133 ? -9.915 2.804 17.371 1.00 88.19 133 VAL A C 1
ATOM 1050 O O . VAL A 1 133 ? -9.166 3.785 17.388 1.00 88.19 133 VAL A O 1
ATOM 1053 N N . VAL A 1 134 ? -9.662 1.703 18.076 1.00 83.75 134 VAL A N 1
ATOM 1054 C CA . VAL A 1 134 ? -8.442 1.517 18.866 1.00 83.75 134 VAL A CA 1
ATOM 1055 C C . VAL A 1 134 ? -7.580 0.453 18.187 1.00 83.75 134 VAL A C 1
ATOM 1057 O O . VAL A 1 134 ? -7.989 -0.709 18.131 1.00 83.75 134 VAL A O 1
ATOM 1060 N N . PRO A 1 135 ? -6.387 0.806 17.676 1.00 83.44 135 PRO A N 1
ATOM 1061 C CA . PRO A 1 135 ? -5.470 -0.180 17.124 1.00 83.44 135 PRO A CA 1
ATOM 1062 C C . PRO A 1 135 ? -4.819 -1.010 18.243 1.00 83.44 135 PRO A C 1
ATOM 1064 O O . PRO A 1 135 ? -4.296 -0.470 19.218 1.00 83.44 135 PRO A O 1
ATOM 1067 N N . GLU A 1 136 ? -4.794 -2.331 18.072 1.00 82.12 136 GLU A N 1
ATOM 1068 C CA . GLU A 1 136 ? -3.970 -3.274 18.832 1.00 82.12 136 GLU A CA 1
ATOM 1069 C C . GLU A 1 136 ? -2.773 -3.681 17.964 1.00 82.12 136 GLU A C 1
ATOM 1071 O O . GLU A 1 136 ? -2.777 -4.702 17.265 1.00 82.12 136 GLU A O 1
ATOM 1076 N N . GLU A 1 137 ? -1.733 -2.843 17.992 1.00 77.06 137 GLU A N 1
ATOM 1077 C CA . GLU A 1 137 ? -0.556 -2.979 17.124 1.00 77.06 137 GLU A CA 1
ATOM 1078 C C . GLU A 1 137 ? 0.116 -4.352 17.250 1.00 77.06 137 GLU A C 1
ATOM 1080 O O . GLU A 1 137 ? 0.500 -4.941 16.240 1.00 77.06 137 GLU A O 1
ATOM 1085 N N . ALA A 1 138 ? 0.185 -4.902 18.468 1.00 74.50 138 ALA A N 1
ATOM 1086 C CA . ALA A 1 138 ? 0.818 -6.191 18.746 1.00 74.50 138 ALA A CA 1
ATOM 1087 C C . ALA A 1 138 ? 0.189 -7.363 17.973 1.00 74.50 138 ALA A C 1
ATOM 1089 O O . ALA A 1 138 ? 0.891 -8.305 17.611 1.00 74.50 138 ALA A O 1
ATOM 1090 N N . ARG A 1 139 ? -1.122 -7.310 17.703 1.00 73.00 139 ARG A N 1
ATOM 1091 C CA . ARG A 1 139 ? -1.851 -8.364 16.976 1.00 73.00 139 ARG A CA 1
ATOM 1092 C C . ARG A 1 139 ? -2.191 -7.989 15.543 1.00 73.00 139 ARG A C 1
ATOM 1094 O O . ARG A 1 139 ? -2.828 -8.775 14.844 1.00 73.00 139 ARG A O 1
ATOM 1101 N N . GLY A 1 140 ? -1.822 -6.791 15.100 1.00 85.31 140 GLY A N 1
ATOM 1102 C CA . GLY A 1 140 ? -2.256 -6.303 13.799 1.00 85.31 140 GLY A CA 1
ATOM 1103 C C . GLY A 1 140 ? -3.783 -6.162 13.702 1.00 85.31 140 GLY A C 1
ATOM 1104 O O . GLY A 1 140 ? -4.342 -6.411 12.636 1.00 85.31 140 GLY A O 1
ATOM 1105 N N . CYS A 1 141 ? -4.461 -5.840 14.808 1.00 90.50 141 CYS A N 1
ATOM 1106 C CA . CYS A 1 141 ? -5.924 -5.775 14.895 1.00 90.50 141 CYS A CA 1
ATOM 1107 C C . CYS A 1 141 ? -6.406 -4.365 15.257 1.00 90.50 141 CYS A C 1
ATOM 1109 O O . CYS A 1 141 ? -5.625 -3.547 15.732 1.00 90.50 141 CYS A O 1
ATOM 1111 N N . GLU A 1 142 ? -7.683 -4.074 15.036 1.00 92.44 142 GLU A N 1
ATOM 1112 C CA . GLU A 1 142 ? -8.343 -2.845 15.481 1.00 92.44 142 GLU A CA 1
ATOM 1113 C C . GLU A 1 142 ? -9.772 -3.133 15.950 1.00 92.44 142 GLU A C 1
ATOM 1115 O O . GLU A 1 142 ? -10.412 -4.070 15.465 1.00 92.44 142 GLU A O 1
ATOM 1120 N N . SER A 1 143 ? -10.261 -2.346 16.909 1.00 93.56 143 SER A N 1
ATOM 1121 C CA . SER A 1 143 ? -11.642 -2.436 17.384 1.00 93.56 143 SER A CA 1
ATOM 1122 C C . SER A 1 143 ? -12.601 -1.656 16.491 1.00 93.56 143 SER A C 1
ATOM 1124 O O . SER A 1 143 ? -12.316 -0.514 16.140 1.00 93.56 143 SER A O 1
ATOM 1126 N N . LEU A 1 144 ? -13.744 -2.260 16.157 1.00 94.06 144 LEU A N 1
ATOM 1127 C CA . LEU A 1 144 ? -14.793 -1.619 15.339 1.00 94.06 144 LEU A CA 1
ATOM 1128 C C . LEU A 1 144 ? -16.208 -1.760 15.921 1.00 94.06 144 LEU A C 1
ATOM 1130 O O . LEU A 1 144 ? -17.137 -1.085 15.478 1.00 94.06 144 LEU A O 1
ATOM 1134 N N . ILE A 1 145 ? -16.378 -2.649 16.900 1.00 97.62 145 ILE A N 1
ATOM 1135 C CA . ILE A 1 145 ? -17.649 -2.923 17.569 1.00 97.62 145 ILE A CA 1
ATOM 1136 C C . ILE A 1 145 ? -17.410 -2.839 19.070 1.00 97.62 145 ILE A C 1
ATOM 1138 O O . ILE A 1 145 ? -16.473 -3.456 19.583 1.00 97.62 145 ILE A O 1
ATOM 1142 N N . THR A 1 146 ? -18.267 -2.108 19.771 1.00 97.94 146 THR A N 1
ATOM 1143 C CA . THR A 1 146 ? -18.251 -1.999 21.226 1.00 97.94 146 THR A CA 1
ATOM 1144 C C . THR A 1 146 ? -19.118 -3.094 21.844 1.00 97.94 146 THR A C 1
ATOM 1146 O O . THR A 1 146 ? -20.234 -3.354 21.396 1.00 97.94 146 THR A O 1
ATOM 1149 N N . VAL A 1 147 ? -18.604 -3.708 22.911 1.00 98.31 147 VAL A N 1
ATOM 1150 C CA . VAL A 1 147 ? -19.324 -4.626 23.798 1.00 98.31 147 VAL A CA 1
ATOM 1151 C C . VAL A 1 147 ? -19.438 -3.954 25.163 1.00 98.31 147 VAL A C 1
ATOM 1153 O O . VAL A 1 147 ? -18.436 -3.825 25.875 1.00 98.31 147 VAL A O 1
ATOM 1156 N N . LEU A 1 148 ? -20.641 -3.523 25.545 1.00 98.00 148 LEU A N 1
ATOM 1157 C CA . LEU A 1 148 ? -20.915 -3.045 26.904 1.00 98.00 148 LEU A CA 1
ATOM 1158 C C . LEU A 1 148 ? -21.677 -4.107 27.685 1.00 98.00 148 LEU A C 1
ATOM 1160 O O . LEU A 1 148 ? -22.751 -4.523 27.269 1.00 98.00 148 LEU A O 1
ATOM 1164 N N . VAL A 1 149 ? -21.148 -4.489 28.842 1.00 98.44 149 VAL A N 1
ATOM 1165 C CA . VAL A 1 149 ? -21.792 -5.382 29.806 1.00 98.44 149 VAL A CA 1
ATOM 1166 C C . VAL A 1 149 ? -22.233 -4.561 31.010 1.00 98.44 149 VAL A C 1
ATOM 1168 O O . VAL A 1 149 ? -21.407 -3.928 31.672 1.00 98.44 149 VAL A O 1
ATOM 1171 N N . TYR A 1 150 ? -23.523 -4.565 31.317 1.00 98.38 150 TYR A N 1
ATOM 1172 C CA . TYR A 1 150 ? -24.046 -3.909 32.511 1.00 98.38 150 TYR A CA 1
ATOM 1173 C C . TYR A 1 150 ? -23.841 -4.811 33.730 1.00 98.38 150 TYR A C 1
ATOM 1175 O O . TYR A 1 150 ? -24.207 -5.987 33.723 1.00 98.38 150 TYR A O 1
ATOM 1183 N N . LEU A 1 151 ? -23.222 -4.269 34.780 1.00 98.25 151 LEU A N 1
ATOM 1184 C CA . LEU A 1 151 ? -22.853 -5.041 35.970 1.00 98.25 151 LEU A CA 1
ATOM 1185 C C . LEU A 1 151 ? -23.864 -4.903 37.118 1.00 98.25 151 LEU A C 1
ATOM 1187 O O . LEU A 1 151 ? -23.738 -5.598 38.123 1.00 98.25 151 LEU A O 1
ATOM 1191 N N . ASN A 1 152 ? -24.850 -4.019 36.987 1.00 97.25 152 ASN A N 1
ATOM 1192 C CA . ASN A 1 152 ? -25.909 -3.810 37.967 1.00 97.25 152 ASN A CA 1
ATOM 1193 C C . ASN A 1 152 ? -27.178 -3.243 37.295 1.00 97.25 152 ASN A C 1
ATOM 1195 O O . ASN A 1 152 ? -27.148 -2.899 36.108 1.00 97.25 152 ASN A O 1
ATOM 1199 N N . ASP A 1 153 ? -28.300 -3.218 38.012 1.00 96.56 153 ASP A N 1
ATOM 1200 C CA . ASP A 1 153 ? -29.623 -2.939 37.448 1.00 96.56 153 ASP A CA 1
ATOM 1201 C C . ASP A 1 153 ? -29.973 -1.445 37.452 1.00 96.56 153 ASP A C 1
ATOM 1203 O O . ASP A 1 153 ? -29.929 -0.767 38.478 1.00 96.56 153 ASP A O 1
ATOM 1207 N N . GLY A 1 154 ? -30.396 -0.940 36.295 1.00 94.69 154 GLY A N 1
ATOM 1208 C CA . GLY A 1 154 ? -31.017 0.375 36.161 1.00 94.69 154 GLY A CA 1
ATOM 1209 C C . GLY A 1 154 ? -32.531 0.317 36.379 1.00 94.69 154 GLY A C 1
ATOM 1210 O O . GLY A 1 154 ? -33.053 -0.568 37.056 1.00 94.69 154 GLY A O 1
ATOM 1211 N N . GLY A 1 155 ? -33.261 1.271 35.793 1.00 92.44 155 GLY A N 1
ATOM 1212 C CA . GLY A 1 155 ? -34.731 1.274 35.825 1.00 92.44 155 GLY A CA 1
ATOM 1213 C C . GLY A 1 155 ? -35.335 1.497 37.216 1.00 92.44 155 GLY A C 1
ATOM 1214 O O . GLY A 1 155 ? -36.479 1.125 37.453 1.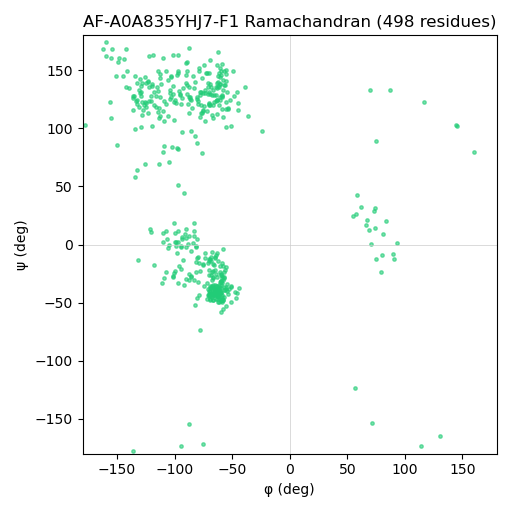00 92.44 155 GLY A O 1
ATOM 1215 N N . GLY A 1 156 ? -34.571 2.083 38.140 1.00 90.88 156 GLY A N 1
ATOM 1216 C CA . GLY A 1 156 ? -34.999 2.352 39.510 1.00 90.88 156 GLY A CA 1
ATOM 1217 C C . GLY A 1 156 ? -34.638 1.271 40.529 1.00 90.88 156 GLY A C 1
ATOM 1218 O O . GLY A 1 156 ? -34.973 1.452 41.696 1.00 90.88 156 GLY A O 1
ATOM 1219 N N . VAL A 1 157 ? -33.949 0.192 40.126 1.00 93.12 157 VAL A N 1
ATOM 1220 C CA . VAL A 1 157 ? -33.513 -0.879 41.041 1.00 93.12 157 VAL A CA 1
ATOM 1221 C C . VAL A 1 157 ? -32.275 -0.452 41.836 1.00 93.12 157 VAL A C 1
ATOM 1223 O O . VAL A 1 157 ? -32.402 -0.108 43.009 1.00 93.12 157 VAL A O 1
ATOM 1226 N N . ASP A 1 158 ? -31.092 -0.403 41.211 1.00 92.19 158 ASP A N 1
ATOM 1227 C CA . ASP A 1 158 ? -29.890 0.129 41.869 1.00 92.19 158 ASP A CA 1
ATOM 1228 C C . ASP A 1 158 ? -29.743 1.635 41.624 1.00 92.19 158 ASP A C 1
ATOM 1230 O O . ASP A 1 158 ? -29.196 2.354 42.461 1.00 92.19 158 ASP A O 1
ATOM 1234 N N . PHE A 1 159 ? -30.231 2.128 40.481 1.00 91.94 159 PHE A N 1
ATOM 1235 C CA . PHE A 1 159 ? -30.225 3.541 40.100 1.00 91.94 159 PHE A CA 1
ATOM 1236 C C . PHE A 1 159 ? -31.342 3.866 39.096 1.00 91.94 159 PHE A C 1
ATOM 1238 O O . PHE A 1 159 ? -31.883 2.987 38.425 1.00 91.94 159 PHE A O 1
ATOM 1245 N N . SER A 1 160 ? -31.685 5.152 38.985 1.00 91.31 160 SER A N 1
ATOM 1246 C CA . SER A 1 160 ? -32.614 5.691 37.977 1.00 91.31 160 SER A CA 1
ATOM 1247 C C . SER A 1 160 ? -31.844 6.484 36.916 1.00 91.31 160 SER A C 1
ATOM 1249 O O . SER A 1 160 ? -30.805 7.071 37.225 1.00 91.31 160 SER A O 1
ATOM 1251 N N . GLY A 1 161 ? -32.336 6.511 35.677 1.00 90.94 161 GLY A N 1
ATOM 1252 C CA . GLY A 1 161 ? -31.578 7.022 34.532 1.00 90.94 161 GLY A CA 1
ATOM 1253 C C . GLY A 1 161 ? -30.439 6.080 34.128 1.00 90.94 161 GLY A C 1
ATOM 1254 O O . GLY A 1 161 ? -30.472 4.876 34.397 1.00 90.94 161 GLY A O 1
ATOM 1255 N N . GLY A 1 162 ? -29.386 6.619 33.510 1.00 91.06 162 GLY A N 1
ATOM 1256 C CA . GLY A 1 162 ? -28.214 5.821 33.144 1.00 91.06 162 GLY A CA 1
ATOM 1257 C C . GLY A 1 162 ? -28.418 4.893 31.946 1.00 91.06 162 GLY A C 1
ATOM 1258 O O . GLY A 1 162 ? -27.592 4.009 31.724 1.00 91.06 162 GLY A O 1
ATOM 1259 N N . GLU A 1 163 ? -29.473 5.056 31.159 1.00 94.38 163 GLU A N 1
ATOM 1260 C CA . GLU A 1 163 ? -29.666 4.341 29.899 1.00 94.38 163 GLU A CA 1
ATOM 1261 C C . GLU A 1 163 ? -28.545 4.658 28.900 1.00 94.38 163 GLU A C 1
ATOM 1263 O O . GLU A 1 163 ? -28.003 5.767 28.879 1.00 94.38 163 GLU A O 1
ATOM 1268 N N . THR A 1 164 ? -28.185 3.689 28.057 1.00 95.19 164 THR A N 1
ATOM 1269 C CA . THR A 1 164 ? -27.407 3.992 26.846 1.00 95.19 164 THR A CA 1
ATOM 1270 C C . THR A 1 164 ? -28.387 4.400 25.755 1.00 95.19 164 THR A C 1
ATOM 1272 O O . THR A 1 164 ? -29.251 3.608 25.384 1.00 95.19 164 THR A O 1
ATOM 1275 N N . LEU A 1 165 ? -28.274 5.636 25.278 1.00 94.50 165 LEU A N 1
ATOM 1276 C CA . LEU A 1 165 ? -29.184 6.238 24.309 1.00 94.50 165 LEU A CA 1
ATOM 1277 C C . LEU A 1 165 ? -28.537 6.252 22.928 1.00 94.50 165 LEU A C 1
ATOM 1279 O O . LEU A 1 165 ? -27.447 6.796 22.784 1.00 94.50 165 LEU A O 1
ATOM 1283 N N . PHE A 1 166 ? -29.216 5.716 21.920 1.00 95.44 166 PHE A N 1
ATOM 1284 C CA . PHE A 1 166 ? -28.853 5.846 20.508 1.00 95.44 166 PHE A CA 1
ATOM 1285 C C . PHE A 1 166 ? -29.714 6.933 19.882 1.00 95.44 166 PHE A C 1
ATOM 1287 O O . PHE A 1 166 ? -30.938 6.881 19.992 1.00 95.44 166 PHE A O 1
ATOM 1294 N N . ILE A 1 167 ? -29.078 7.940 19.286 1.00 93.50 167 ILE A N 1
ATOM 1295 C CA . ILE A 1 167 ? -29.695 9.246 19.032 1.00 93.50 167 ILE A CA 1
ATOM 1296 C C . ILE A 1 167 ? -29.580 9.600 17.548 1.00 93.50 167 ILE A C 1
ATOM 1298 O O . ILE A 1 167 ? -28.558 9.341 16.917 1.00 93.50 167 ILE A O 1
ATOM 1302 N N . ASN A 1 168 ? -30.604 10.253 17.001 1.00 91.88 168 ASN A N 1
ATOM 1303 C CA . ASN A 1 168 ? -30.529 10.895 15.693 1.00 91.88 168 ASN A CA 1
ATOM 1304 C C . ASN A 1 168 ? -29.480 12.025 15.719 1.00 91.88 168 ASN A C 1
ATOM 1306 O O . ASN A 1 168 ? -29.671 13.045 16.385 1.00 91.88 168 ASN A O 1
ATOM 1310 N N . ALA A 1 169 ? -28.372 11.866 14.989 1.00 87.50 169 ALA A N 1
ATOM 1311 C CA . ALA A 1 169 ? -27.265 12.824 15.026 1.00 87.50 169 ALA A CA 1
ATOM 1312 C C . ALA A 1 169 ? -27.621 14.206 14.445 1.00 87.50 169 ALA A C 1
ATOM 1314 O O . ALA A 1 169 ? -26.977 15.196 14.795 1.00 87.50 169 ALA A O 1
ATOM 1315 N N . LEU A 1 170 ? -28.639 14.291 13.578 1.00 86.38 170 LEU A N 1
ATOM 1316 C CA . LEU A 1 170 ? -29.108 15.555 12.998 1.00 86.38 170 LEU A CA 1
ATOM 1317 C C . LEU A 1 170 ? -30.116 16.275 13.896 1.00 86.38 170 LEU A C 1
ATOM 1319 O O . LEU A 1 170 ? -30.199 17.501 13.858 1.00 86.38 170 LEU A O 1
ATOM 1323 N N . GLU A 1 171 ? -30.850 15.537 14.731 1.00 84.56 171 GLU A N 1
ATOM 1324 C CA . GLU A 1 171 ? -31.876 16.095 15.616 1.00 84.56 171 GLU A CA 1
ATOM 1325 C C . GLU A 1 171 ? -31.748 15.564 17.063 1.00 84.56 171 GLU A C 1
ATOM 1327 O O . GLU A 1 171 ? -32.672 14.930 17.573 1.00 84.56 171 GLU A O 1
ATOM 1332 N N . PRO A 1 172 ? -30.644 15.853 17.788 1.00 76.50 172 PRO A N 1
ATOM 1333 C CA . PRO A 1 172 ? -30.318 15.165 19.046 1.00 76.50 172 PRO A CA 1
ATOM 1334 C C . PRO A 1 172 ? -31.258 15.449 20.225 1.00 76.50 172 PRO A C 1
ATOM 1336 O O . PRO A 1 172 ? -31.144 14.820 21.272 1.00 76.50 172 PRO A O 1
ATOM 1339 N N . LEU A 1 173 ? -32.136 16.446 20.085 1.00 76.06 173 LEU A N 1
ATOM 1340 C CA . LEU A 1 173 ? -33.095 16.873 21.108 1.00 76.06 173 LEU A CA 1
ATOM 1341 C C . LEU A 1 173 ? -34.476 16.223 20.937 1.00 76.06 173 LEU A C 1
ATOM 1343 O O . LEU A 1 173 ? -35.379 16.502 21.726 1.00 76.06 173 LEU A O 1
ATOM 1347 N N . ARG A 1 174 ? -34.672 15.396 19.904 1.00 72.12 174 ARG A N 1
ATOM 1348 C CA . ARG A 1 174 ? -35.932 14.681 19.692 1.00 72.12 174 ARG A CA 1
ATOM 1349 C C . ARG A 1 174 ? -36.046 13.463 20.602 1.00 72.12 174 ARG A C 1
ATOM 1351 O O . ARG A 1 174 ? -35.059 12.855 21.004 1.00 72.12 174 ARG A O 1
ATOM 1358 N N . SER A 1 175 ? -37.287 13.109 20.925 1.00 70.06 175 SER A N 1
ATOM 1359 C CA . SER A 1 175 ? -37.638 11.989 21.805 1.00 70.06 175 SER A CA 1
ATOM 1360 C C . SER A 1 175 ? -37.658 10.628 21.096 1.00 70.06 175 SER A C 1
ATOM 1362 O O . SER A 1 175 ? -38.314 9.709 21.575 1.00 70.06 175 SER A O 1
ATOM 1364 N N . ASP A 1 176 ? -37.018 10.499 19.934 1.00 83.00 176 ASP A N 1
ATOM 1365 C CA . ASP A 1 176 ? -36.970 9.272 19.130 1.00 83.00 176 ASP A CA 1
ATOM 1366 C C . ASP A 1 176 ? -35.738 8.405 19.436 1.00 83.00 176 ASP A C 1
ATOM 1368 O O . ASP A 1 176 ? -35.507 7.395 18.773 1.00 83.00 176 ASP A O 1
ATOM 1372 N N . ALA A 1 177 ? -34.953 8.776 20.451 1.00 88.94 177 ALA A N 1
ATOM 1373 C CA . ALA A 1 177 ? -33.804 8.001 20.885 1.00 88.94 177 ALA A CA 1
ATOM 1374 C C . ALA A 1 177 ? -34.208 6.594 21.355 1.00 88.94 177 ALA A C 1
ATOM 1376 O O . ALA A 1 177 ? -35.164 6.413 22.112 1.00 88.94 177 ALA A O 1
ATOM 1377 N N . VAL A 1 178 ? -33.418 5.596 20.964 1.00 94.00 178 VAL A N 1
ATOM 1378 C CA . VAL A 1 178 ? -33.565 4.223 21.459 1.00 94.00 178 VAL A CA 1
ATOM 1379 C C . VAL A 1 178 ? -32.750 4.071 22.732 1.00 94.00 178 VAL A C 1
ATOM 1381 O O . VAL A 1 178 ? -31.536 4.269 22.727 1.00 94.00 178 VAL A O 1
ATOM 1384 N N . ALA A 1 179 ? -33.418 3.709 23.825 1.00 93.88 179 ALA A N 1
ATOM 1385 C CA . ALA A 1 179 ? -32.800 3.544 25.133 1.00 93.88 179 ALA A CA 1
ATOM 1386 C C . ALA A 1 179 ? -32.563 2.067 25.468 1.00 93.88 179 ALA A C 1
ATOM 1388 O O . ALA A 1 179 ? -33.484 1.250 25.437 1.00 93.88 179 ALA A O 1
ATOM 1389 N N . VAL A 1 180 ? -31.337 1.737 25.872 1.00 96.38 180 VAL A N 1
ATOM 1390 C CA . VAL A 1 180 ? -31.006 0.452 26.495 1.00 96.38 180 VAL A CA 1
ATOM 1391 C C . VAL A 1 180 ? -30.918 0.653 28.001 1.00 96.38 180 VAL A C 1
ATOM 1393 O O . VAL A 1 180 ? -29.966 1.251 28.512 1.00 96.38 180 VAL A O 1
ATOM 1396 N N . VAL A 1 181 ? -31.925 0.144 28.713 1.00 96.69 181 VAL A N 1
ATOM 1397 C CA . VAL A 1 181 ? -31.957 0.153 30.180 1.00 96.69 181 VAL A CA 1
ATOM 1398 C C . VAL A 1 181 ? -30.925 -0.851 30.712 1.00 96.69 181 VAL A C 1
ATOM 1400 O O . VAL A 1 181 ? -30.935 -2.005 30.272 1.00 96.69 181 VAL A O 1
ATOM 1403 N N . PRO A 1 182 ? -30.037 -0.465 31.644 1.00 97.25 182 PRO A N 1
ATOM 1404 C CA . PRO A 1 182 ? -29.099 -1.394 32.262 1.00 97.25 182 PRO A CA 1
ATOM 1405 C C . PRO A 1 182 ? -29.815 -2.504 33.036 1.00 97.25 182 PRO A C 1
ATOM 1407 O O . PRO A 1 182 ? -30.749 -2.240 33.789 1.00 97.25 182 PRO A O 1
ATOM 1410 N N . ARG A 1 183 ? -29.345 -3.740 32.880 1.00 97.81 183 ARG A N 1
ATOM 1411 C CA . ARG A 1 183 ? -29.755 -4.910 33.666 1.00 97.81 183 ARG A CA 1
ATOM 1412 C C . ARG A 1 183 ? -28.504 -5.724 33.959 1.00 97.81 183 ARG A C 1
ATOM 1414 O O . ARG A 1 183 ? -27.703 -5.926 33.050 1.00 97.81 183 ARG A O 1
ATOM 1421 N N . ALA A 1 184 ? -28.315 -6.189 35.188 1.00 98.06 184 ALA A N 1
ATOM 1422 C CA . ALA A 1 184 ? -27.144 -6.987 35.536 1.00 98.06 184 ALA A CA 1
ATOM 1423 C C . ALA A 1 184 ? -27.039 -8.209 34.607 1.00 98.06 184 ALA A C 1
ATOM 1425 O O . ALA A 1 184 ? -27.979 -8.996 34.502 1.00 98.06 184 ALA A O 1
ATOM 1426 N N . GLY A 1 185 ? -25.909 -8.338 33.911 1.00 97.94 185 GLY A N 1
ATOM 1427 C CA . GLY A 1 185 ? -25.659 -9.424 32.965 1.00 97.94 185 GLY A CA 1
ATOM 1428 C C . GLY A 1 185 ? -26.085 -9.151 31.524 1.00 97.94 185 GLY A C 1
ATOM 1429 O O . GLY A 1 185 ? -25.726 -9.925 30.637 1.00 97.94 185 GLY A O 1
ATOM 1430 N N . ARG A 1 186 ? -26.796 -8.045 31.268 1.00 98.25 186 ARG A N 1
ATOM 1431 C CA . ARG A 1 186 ? -27.141 -7.602 29.914 1.00 98.25 186 ARG A CA 1
ATOM 1432 C C . ARG A 1 186 ? -25.901 -7.125 29.178 1.00 98.25 186 ARG A C 1
ATOM 1434 O O . ARG A 1 186 ? -25.093 -6.369 29.724 1.00 98.25 186 ARG A O 1
ATOM 1441 N N . VAL A 1 187 ? -25.811 -7.499 27.911 1.00 98.25 187 VAL A N 1
ATOM 1442 C CA . VAL A 1 187 ? -24.816 -6.998 26.972 1.00 98.25 187 VAL A CA 1
ATOM 1443 C C . VAL A 1 187 ? -25.510 -6.223 25.862 1.00 98.25 187 VAL A C 1
ATOM 1445 O O . VAL A 1 187 ? -26.516 -6.676 25.325 1.00 98.25 187 VAL A O 1
ATOM 1448 N N . VAL A 1 188 ? -24.958 -5.065 25.507 1.00 97.44 188 VAL A N 1
ATOM 1449 C CA . VAL A 1 188 ? -25.275 -4.375 24.254 1.00 97.44 188 VAL A CA 1
ATOM 1450 C C . VAL A 1 188 ? -24.049 -4.385 23.347 1.00 97.44 188 VAL A C 1
ATOM 1452 O O . VAL A 1 188 ? -22.948 -3.998 23.754 1.00 97.44 188 VAL A O 1
ATOM 1455 N N . LEU A 1 189 ? -24.254 -4.863 22.126 1.00 97.25 189 LEU A N 1
ATOM 1456 C CA . LEU A 1 189 ? -23.270 -4.940 21.059 1.00 97.25 189 LEU A CA 1
ATOM 1457 C C . LEU A 1 189 ? -23.644 -3.919 19.989 1.00 97.25 189 LEU A C 1
ATOM 1459 O O . LEU A 1 189 ? -24.755 -3.965 19.469 1.00 97.25 189 LEU A O 1
ATOM 1463 N N . PHE A 1 190 ? -22.742 -3.002 19.653 1.00 97.62 190 PHE A N 1
ATOM 1464 C CA . PHE A 1 190 ? -23.035 -1.978 18.654 1.00 97.62 190 PHE A CA 1
ATOM 1465 C C . PHE A 1 190 ? -21.783 -1.508 17.919 1.00 97.62 190 PHE A C 1
ATOM 1467 O O . PHE A 1 190 ? -20.691 -1.454 18.489 1.00 97.62 190 PHE A O 1
ATOM 1474 N N . GLU A 1 191 ? -21.918 -1.184 16.637 1.00 96.69 191 GLU A N 1
ATOM 1475 C CA . GLU A 1 191 ? -20.792 -0.670 15.855 1.00 96.69 191 GLU A CA 1
ATOM 1476 C C . GLU A 1 191 ? -20.386 0.744 16.285 1.00 96.69 191 GLU A C 1
ATOM 1478 O O . GLU A 1 191 ? -21.218 1.566 16.672 1.00 96.69 191 GLU A O 1
ATOM 1483 N N . HIS A 1 192 ? -19.092 1.056 16.178 1.00 96.56 192 HIS A N 1
ATOM 1484 C CA . HIS A 1 192 ? -18.535 2.330 16.653 1.00 96.56 192 HIS A CA 1
ATOM 1485 C C . HIS A 1 192 ? -19.150 3.572 15.997 1.00 96.56 192 HIS A C 1
ATOM 1487 O O . HIS A 1 192 ? -19.153 4.651 16.589 1.00 96.56 192 HIS A O 1
ATOM 1493 N N . ALA A 1 193 ? -19.679 3.413 14.785 1.00 95.56 193 ALA A N 1
ATOM 1494 C CA . ALA A 1 193 ? -20.258 4.481 13.985 1.00 95.56 193 ALA A CA 1
ATOM 1495 C C . ALA A 1 193 ? -21.699 4.854 14.381 1.00 95.56 193 ALA A C 1
ATOM 1497 O O . ALA A 1 193 ? -22.286 5.706 13.716 1.00 95.56 193 ALA A O 1
ATOM 1498 N N . LEU A 1 194 ? -22.269 4.272 15.444 1.00 95.69 194 LEU A N 1
ATOM 1499 C CA . LEU A 1 194 ? -23.567 4.686 15.983 1.00 95.69 194 LEU A CA 1
ATOM 1500 C C . LEU A 1 194 ? -23.426 5.823 16.998 1.00 95.69 194 LEU A C 1
ATOM 1502 O O . LEU A 1 194 ? -22.669 5.731 17.967 1.00 95.69 194 LEU A O 1
ATOM 1506 N N . TYR A 1 195 ? -24.176 6.900 16.774 1.00 94.62 195 TYR A N 1
ATOM 1507 C CA . TYR A 1 195 ? -24.194 8.077 17.629 1.00 94.62 195 TYR A CA 1
ATOM 1508 C C . TYR A 1 195 ? -24.969 7.779 18.906 1.00 94.62 195 TYR A C 1
ATOM 1510 O O . TYR A 1 195 ? -26.158 7.444 18.869 1.00 94.62 195 TYR A O 1
ATOM 1518 N N . HIS A 1 196 ? -24.289 7.881 20.043 1.00 93.81 196 HIS A N 1
ATOM 1519 C CA . HIS A 1 196 ? -24.859 7.454 21.310 1.00 93.81 196 HIS A CA 1
ATOM 1520 C C . HIS A 1 196 ? -24.357 8.279 22.494 1.00 93.81 196 HIS A C 1
ATOM 1522 O O . HIS A 1 196 ? -23.314 8.930 22.428 1.00 93.81 196 HIS A O 1
ATOM 1528 N N . SER A 1 197 ? -25.105 8.244 23.594 1.00 91.56 197 SER A N 1
ATOM 1529 C CA . SER A 1 197 ? -24.769 8.898 24.859 1.00 91.56 197 SER A CA 1
ATOM 1530 C C . SER A 1 197 ? -25.168 8.037 26.061 1.00 91.56 197 SER A C 1
ATOM 1532 O O . SER A 1 197 ? -25.877 7.037 25.937 1.00 91.56 197 SER A O 1
ATOM 1534 N N . GLY A 1 198 ? -24.694 8.420 27.244 1.00 89.75 198 GLY A N 1
ATOM 1535 C CA . GLY A 1 198 ? -25.226 7.936 28.512 1.00 89.75 198 GLY A CA 1
ATOM 1536 C C . GLY A 1 198 ? -26.195 8.959 29.092 1.00 89.75 198 GLY A C 1
ATOM 1537 O O . GLY A 1 198 ? -25.791 10.092 29.358 1.00 89.75 198 GLY A O 1
ATOM 1538 N N . SER A 1 199 ? -27.441 8.546 29.326 1.00 88.19 199 SER A N 1
ATOM 1539 C CA . SER A 1 199 ? -28.408 9.319 30.109 1.00 88.19 199 SER A CA 1
ATOM 1540 C C . SER A 1 199 ? -27.821 9.613 31.500 1.00 88.19 199 SER A C 1
ATOM 1542 O O . SER A 1 199 ? -27.209 8.713 32.088 1.00 88.19 199 SER A O 1
ATOM 1544 N N . PRO A 1 200 ? -27.959 10.837 32.040 1.00 86.19 200 PRO A N 1
ATOM 1545 C CA . PRO A 1 200 ? -27.548 11.136 33.407 1.00 86.19 200 PRO A CA 1
ATOM 1546 C C . PRO A 1 200 ? -28.225 10.197 34.410 1.00 86.19 200 PRO A C 1
ATOM 1548 O O . PRO A 1 200 ? -29.359 9.756 34.193 1.00 86.19 200 PRO A O 1
ATOM 1551 N N . LEU A 1 201 ? -27.555 9.912 35.526 1.00 88.38 201 LEU A N 1
ATOM 1552 C CA . LEU A 1 201 ? -28.250 9.296 36.651 1.00 88.38 201 LEU A CA 1
ATOM 1553 C C . LEU A 1 201 ? -29.183 10.333 37.273 1.00 88.38 201 LEU A C 1
ATOM 1555 O O . LEU A 1 201 ? -28.852 11.510 37.401 1.00 88.38 201 LEU A O 1
ATOM 1559 N N . GLN A 1 202 ? -30.377 9.897 37.644 1.00 83.62 202 GLN A N 1
ATOM 1560 C CA . GLN A 1 202 ? -31.318 10.748 38.352 1.00 83.62 202 GLN A CA 1
ATOM 1561 C C . GLN A 1 202 ? -31.020 10.645 39.845 1.00 83.62 202 GLN A C 1
ATOM 1563 O O . GLN A 1 202 ? -30.976 9.544 40.401 1.00 83.62 202 GLN A O 1
ATOM 1568 N N . HIS A 1 203 ? -30.823 11.792 40.494 1.00 65.44 203 HIS A N 1
ATOM 1569 C CA . HIS A 1 203 ? -30.709 11.862 41.945 1.00 65.44 203 HIS A CA 1
ATOM 1570 C C . HIS A 1 203 ? -31.983 11.288 42.577 1.00 65.44 203 HIS A C 1
ATOM 1572 O O . HIS A 1 203 ? -33.050 11.900 42.524 1.00 65.44 203 HIS A O 1
ATOM 1578 N N . GLN A 1 204 ? -31.874 10.120 43.206 1.00 54.62 204 GLN A N 1
ATOM 1579 C CA . GLN A 1 204 ? -32.856 9.724 44.204 1.00 54.62 204 GLN A CA 1
ATOM 1580 C C . GLN A 1 204 ? -32.526 10.515 45.470 1.00 54.62 204 GLN A C 1
ATOM 1582 O O . GLN A 1 204 ? -31.409 10.418 45.975 1.00 54.62 204 GLN A O 1
ATOM 1587 N N . LYS A 1 205 ? -33.469 11.334 45.958 1.00 46.84 205 LYS A N 1
ATOM 1588 C CA . LYS A 1 205 ? -33.369 11.897 47.311 1.00 46.84 205 LYS A CA 1
ATOM 1589 C C . LYS A 1 205 ? -33.220 10.719 48.259 1.00 46.84 205 LYS A C 1
ATOM 1591 O O . LYS A 1 205 ? -34.109 9.869 48.301 1.00 46.84 205 LYS A O 1
ATOM 1596 N N . ASP A 1 206 ? -32.089 10.637 48.941 1.00 44.41 206 ASP A N 1
ATOM 1597 C CA . ASP A 1 206 ? -31.852 9.547 49.866 1.00 44.41 206 ASP A CA 1
ATOM 1598 C C . ASP A 1 206 ? -32.839 9.695 51.036 1.00 44.41 206 ASP A C 1
ATOM 1600 O O . ASP A 1 206 ? -32.828 10.734 51.699 1.00 44.41 206 ASP A O 1
ATOM 1604 N N . PRO A 1 207 ? -33.719 8.714 51.311 1.00 43.16 207 PRO A N 1
ATOM 1605 C CA . PRO A 1 207 ? -34.612 8.784 52.468 1.00 43.16 207 PRO A CA 1
ATOM 1606 C C . PRO A 1 207 ? -33.849 8.781 53.805 1.00 43.16 207 PRO A C 1
ATOM 1608 O O . PRO A 1 207 ? -34.454 8.986 54.850 1.00 43.16 207 PRO A O 1
ATOM 1611 N N . SER A 1 208 ? -32.535 8.528 53.777 1.00 45.78 208 SER A N 1
ATOM 1612 C CA . SER A 1 208 ? -31.648 8.369 54.934 1.00 45.78 208 SER A CA 1
ATOM 1613 C C . SER A 1 208 ? -30.852 9.611 55.354 1.00 45.78 208 SER A C 1
ATOM 1615 O O . SER A 1 208 ? -30.003 9.495 56.237 1.00 45.78 208 SER A O 1
ATOM 1617 N N . GLU A 1 209 ? -31.136 10.815 54.838 1.00 43.34 209 GLU A N 1
ATOM 1618 C CA . GLU A 1 209 ? -30.603 12.032 55.491 1.00 43.34 209 GLU A CA 1
ATOM 1619 C C . GLU A 1 209 ? -31.223 12.294 56.885 1.00 43.34 209 GLU A C 1
ATOM 1621 O O . GLU A 1 209 ? -30.701 13.105 57.648 1.00 43.34 209 GLU A O 1
ATOM 1626 N N . GLU A 1 210 ? -32.233 11.514 57.293 1.00 36.94 210 GLU A N 1
ATOM 1627 C CA . GLU A 1 210 ? -32.673 11.374 58.687 1.00 36.94 210 GLU A CA 1
ATOM 1628 C C . GLU A 1 210 ? -32.326 9.979 59.249 1.00 36.94 210 GLU A C 1
ATOM 1630 O O . GLU A 1 210 ? -33.174 9.098 59.347 1.00 36.94 210 GLU A O 1
ATOM 1635 N N . GLY A 1 211 ? -31.069 9.756 59.653 1.00 34.69 211 GLY A N 1
ATOM 1636 C CA . GLY A 1 211 ? -30.730 8.635 60.548 1.00 34.69 211 GLY A CA 1
ATOM 1637 C C . GLY A 1 211 ? -29.380 7.969 60.290 1.00 34.69 211 GLY A C 1
ATOM 1638 O O . GLY A 1 211 ? -29.231 7.142 59.399 1.00 34.69 211 GLY A O 1
ATOM 1639 N N . ARG A 1 212 ? -28.390 8.287 61.130 1.00 42.81 212 ARG A N 1
ATOM 1640 C CA . ARG A 1 212 ? -27.059 7.653 61.156 1.00 42.81 212 ARG A CA 1
ATOM 1641 C C . ARG A 1 212 ? -27.122 6.141 61.426 1.00 42.81 212 ARG A C 1
ATOM 1643 O O . ARG A 1 212 ? -27.905 5.703 62.263 1.00 42.81 212 ARG A O 1
ATOM 1650 N N . GLY A 1 213 ? -26.161 5.395 60.874 1.00 32.44 213 GLY A N 1
ATOM 1651 C CA . GLY A 1 213 ? -25.790 4.062 61.357 1.00 32.44 213 GLY A CA 1
ATOM 1652 C C . GLY A 1 213 ? -24.623 3.443 60.586 1.00 32.44 213 GLY A C 1
ATOM 1653 O O . GLY A 1 213 ? -24.800 2.944 59.480 1.00 32.44 213 GLY A O 1
ATOM 1654 N N . GLU A 1 214 ? -23.425 3.462 61.173 1.00 41.34 214 GLU A N 1
ATOM 1655 C CA . GLU A 1 214 ? -22.322 2.579 60.783 1.00 41.34 214 GLU A CA 1
ATOM 1656 C C . GLU A 1 214 ? -22.722 1.119 61.063 1.00 41.34 214 GLU A C 1
ATOM 1658 O O . GLU A 1 214 ? -23.046 0.775 62.198 1.00 41.34 214 GLU A O 1
ATOM 1663 N N . GLY A 1 215 ? -22.687 0.254 60.043 1.00 31.50 215 GLY A N 1
ATOM 1664 C CA . GLY A 1 215 ? -22.823 -1.197 60.215 1.00 31.50 215 GLY A CA 1
ATOM 1665 C C . GLY A 1 215 ? -23.568 -1.894 59.077 1.00 31.50 215 GLY A C 1
ATOM 1666 O O . GLY A 1 215 ? -24.792 -1.881 59.034 1.00 31.50 215 GLY A O 1
ATOM 1667 N N . GLY A 1 216 ? -22.834 -2.556 58.175 1.00 30.14 216 GLY A N 1
ATOM 1668 C CA . GLY A 1 216 ? -23.424 -3.432 57.155 1.00 30.14 216 GLY A CA 1
ATOM 1669 C C . GLY A 1 216 ? -22.507 -3.689 55.960 1.00 30.14 216 GLY A C 1
ATOM 1670 O O . GLY A 1 216 ? -22.642 -3.063 54.912 1.00 30.14 216 GLY A O 1
ATOM 1671 N N . GLY A 1 217 ? -21.547 -4.603 56.113 1.00 37.69 217 GLY A N 1
ATOM 1672 C CA . GLY A 1 217 ? -20.734 -5.096 55.003 1.00 37.69 217 GLY A CA 1
ATOM 1673 C C . GLY A 1 217 ? -21.563 -5.972 54.062 1.00 37.69 217 GLY A C 1
ATOM 1674 O O . GLY A 1 217 ? -22.072 -7.008 54.474 1.00 37.69 217 GLY A O 1
ATOM 1675 N N . GLY A 1 218 ? -21.651 -5.565 52.794 1.00 40.31 218 GLY A N 1
ATOM 1676 C CA . GLY A 1 218 ? -22.265 -6.334 51.706 1.00 40.31 218 GLY A CA 1
ATOM 1677 C C . GLY A 1 218 ? -23.495 -5.642 51.112 1.00 40.31 218 GLY A C 1
ATOM 1678 O O . GLY A 1 218 ? -24.446 -5.357 51.816 1.00 40.31 218 GLY A O 1
ATOM 1679 N N . GLN A 1 219 ? -23.469 -5.381 49.802 1.00 41.97 219 GLN A N 1
ATOM 1680 C CA . GLN A 1 219 ? -24.530 -4.781 48.959 1.00 41.97 219 GLN A CA 1
ATOM 1681 C C . GLN A 1 219 ? -24.736 -3.250 48.983 1.00 41.97 219 GLN A C 1
ATOM 1683 O O . GLN A 1 219 ? -25.126 -2.707 47.953 1.00 41.97 219 GLN A O 1
ATOM 1688 N N . GLY A 1 220 ? -24.355 -2.506 50.028 1.00 45.03 220 GLY A N 1
ATOM 1689 C CA . GLY A 1 220 ? -24.522 -1.033 50.053 1.00 45.03 220 GLY A CA 1
ATOM 1690 C C . GLY A 1 220 ? -23.700 -0.227 49.021 1.00 45.03 220 GLY A C 1
ATOM 1691 O O . GLY A 1 220 ? -23.928 0.962 48.828 1.00 45.03 220 GLY A O 1
ATOM 1692 N N . GLY A 1 221 ? -22.734 -0.851 48.336 1.00 61.16 221 GLY A N 1
ATOM 1693 C CA . GLY A 1 221 ? -21.781 -0.161 47.454 1.00 61.16 221 GLY A CA 1
ATOM 1694 C C . GLY A 1 221 ? -22.271 0.170 46.036 1.00 61.16 221 GLY A C 1
ATOM 1695 O O . GLY A 1 221 ? -21.606 0.966 45.363 1.00 61.16 221 GLY A O 1
ATOM 1696 N N . MET A 1 222 ? -23.381 -0.429 45.581 1.00 70.12 222 MET A N 1
ATOM 1697 C CA . MET A 1 222 ? -23.898 -0.296 44.205 1.00 70.12 222 MET A CA 1
ATOM 1698 C C . MET A 1 222 ? -25.047 0.709 44.055 1.00 70.12 222 MET A C 1
ATOM 1700 O O . MET A 1 222 ? -25.244 1.234 42.961 1.00 70.12 222 MET A O 1
ATOM 1704 N N . ARG A 1 223 ? -25.777 1.009 45.135 1.00 82.50 223 ARG A N 1
ATOM 1705 C CA . ARG A 1 223 ? -26.938 1.907 45.094 1.00 82.50 223 ARG A CA 1
ATOM 1706 C C . ARG A 1 223 ? -26.530 3.316 44.649 1.00 82.50 223 ARG A C 1
ATOM 1708 O O . ARG A 1 223 ? -25.502 3.840 45.080 1.00 82.50 223 ARG A O 1
ATOM 1715 N N . GLY A 1 224 ? -27.315 3.910 43.754 1.00 86.88 224 GLY A N 1
ATOM 1716 C CA . GLY A 1 224 ? -27.069 5.226 43.160 1.00 86.88 224 GLY A CA 1
ATOM 1717 C C . GLY A 1 224 ? -25.866 5.286 42.211 1.00 86.88 224 GLY A C 1
ATOM 1718 O O . GLY A 1 224 ? -25.401 6.377 41.882 1.00 86.88 224 GLY A O 1
ATOM 1719 N N . ARG A 1 225 ? -25.313 4.138 41.794 1.00 91.31 225 ARG A N 1
ATOM 1720 C CA . ARG A 1 225 ? -24.115 4.064 40.948 1.00 91.31 225 ARG A CA 1
ATOM 1721 C C . ARG A 1 225 ? -24.336 3.090 39.804 1.00 91.31 225 ARG A C 1
ATOM 1723 O O . ARG A 1 225 ? -24.853 2.001 40.011 1.00 91.31 225 ARG A O 1
ATOM 1730 N N . LYS A 1 226 ? -23.867 3.439 38.610 1.00 94.12 226 LYS A N 1
ATOM 1731 C CA . LYS A 1 226 ? -23.892 2.553 37.439 1.00 94.12 226 LYS A CA 1
ATOM 1732 C C . LYS A 1 226 ? -22.501 1.994 37.183 1.00 94.12 226 LYS A C 1
ATOM 1734 O O . LYS A 1 226 ? -21.545 2.763 37.080 1.00 94.12 226 LYS A O 1
ATOM 1739 N N . PHE A 1 227 ? -22.405 0.677 37.018 1.00 96.31 227 PHE A N 1
ATOM 1740 C CA . PHE A 1 227 ? -21.178 -0.020 36.648 1.00 96.31 227 PHE A CA 1
ATOM 1741 C C . PHE A 1 227 ? -21.327 -0.689 35.281 1.00 96.31 227 PHE A C 1
ATOM 1743 O O . PHE A 1 227 ? -22.266 -1.447 35.032 1.00 96.31 227 PHE A O 1
ATOM 1750 N N . VAL A 1 228 ? -20.375 -0.420 34.389 1.00 96.69 228 VAL A N 1
ATOM 1751 C CA . VAL A 1 228 ? -20.338 -0.995 33.039 1.00 96.69 228 VAL A CA 1
ATOM 1752 C C . VAL A 1 228 ? -18.956 -1.555 32.772 1.00 96.69 228 VAL A C 1
ATOM 1754 O O . VAL A 1 228 ? -17.961 -0.871 32.996 1.00 96.69 228 VAL A O 1
ATOM 1757 N N . LEU A 1 229 ? -18.883 -2.773 32.253 1.00 97.75 229 LEU A N 1
ATOM 1758 C CA . LEU A 1 229 ? -17.665 -3.318 31.674 1.00 97.75 229 LEU A CA 1
ATOM 1759 C C . LEU A 1 229 ? -17.688 -3.088 30.164 1.00 97.75 229 LEU A C 1
ATOM 1761 O O . LEU A 1 229 ? -18.658 -3.430 29.499 1.00 97.75 229 LEU A O 1
ATOM 1765 N N . ARG A 1 230 ? -16.613 -2.536 29.615 1.00 96.88 230 ARG A N 1
ATOM 1766 C CA . ARG A 1 230 ? -16.415 -2.353 28.183 1.00 96.88 230 ARG A CA 1
ATOM 1767 C C . ARG A 1 230 ? -15.260 -3.212 27.692 1.00 96.88 230 ARG A C 1
ATOM 1769 O O . ARG A 1 230 ? -14.159 -3.170 28.247 1.00 96.88 230 ARG A O 1
ATOM 1776 N N . THR A 1 231 ? -15.518 -3.919 26.605 1.00 96.44 231 THR A N 1
ATOM 1777 C CA . THR A 1 231 ? -14.522 -4.494 25.700 1.00 96.44 231 THR A CA 1
ATOM 1778 C C . THR A 1 231 ? -14.982 -4.233 24.265 1.00 96.44 231 THR A C 1
ATOM 1780 O O . THR A 1 231 ? -15.974 -3.538 24.041 1.00 96.44 231 THR A O 1
ATOM 1783 N N . ASP A 1 232 ? -14.244 -4.717 23.281 1.00 97.38 232 ASP A N 1
ATOM 1784 C CA . ASP A 1 232 ? -14.479 -4.409 21.880 1.00 97.38 232 ASP A CA 1
ATOM 1785 C C . ASP A 1 232 ? -14.155 -5.641 21.013 1.00 97.38 232 ASP A C 1
ATOM 1787 O O . ASP A 1 232 ? -13.219 -6.389 21.323 1.00 97.38 232 ASP A O 1
ATOM 1791 N N . VAL A 1 233 ? -14.913 -5.850 19.929 1.00 96.88 233 VAL A N 1
ATOM 1792 C CA . VAL A 1 233 ? -14.625 -6.900 18.935 1.00 96.88 233 VAL A CA 1
ATOM 1793 C C . VAL A 1 233 ? -13.497 -6.426 18.032 1.00 96.88 233 VAL A C 1
ATOM 1795 O O . VAL A 1 233 ? -13.547 -5.333 17.457 1.00 96.88 233 VAL A O 1
ATOM 1798 N N . LEU A 1 234 ? -12.482 -7.272 17.905 1.00 94.75 234 LEU A N 1
ATOM 1799 C CA . LEU A 1 234 ? -11.302 -7.025 17.101 1.00 94.75 234 LEU A CA 1
ATOM 1800 C C . LEU A 1 234 ? -11.473 -7.593 15.699 1.00 94.75 234 LEU A C 1
ATOM 1802 O O . LEU A 1 234 ? -11.833 -8.755 15.515 1.00 94.75 234 LEU A O 1
ATOM 1806 N N . PHE A 1 235 ? -11.093 -6.797 14.712 1.00 93.62 235 PHE A N 1
ATOM 1807 C CA . PHE A 1 235 ? -10.895 -7.240 13.341 1.00 93.62 235 PHE A CA 1
ATOM 1808 C C . PHE A 1 235 ? -9.421 -7.107 13.004 1.00 93.62 235 PHE A C 1
ATOM 1810 O O . PHE A 1 235 ? -8.741 -6.208 13.504 1.00 93.62 235 PHE A O 1
ATOM 1817 N N . ARG A 1 236 ? -8.901 -7.975 12.132 1.00 89.75 236 ARG A N 1
ATOM 1818 C CA . ARG A 1 236 ? -7.572 -7.717 11.570 1.00 89.75 236 ARG A CA 1
ATOM 1819 C C . ARG A 1 236 ? -7.609 -6.364 10.876 1.00 89.75 236 ARG A C 1
ATOM 1821 O O . ARG A 1 236 ? -8.530 -6.100 10.100 1.00 89.75 236 ARG A O 1
ATOM 1828 N N . MET A 1 237 ? -6.607 -5.531 11.145 1.00 82.44 237 MET A N 1
ATOM 1829 C CA . MET A 1 237 ? -6.440 -4.281 10.422 1.00 82.44 237 MET A CA 1
ATOM 1830 C C . MET A 1 237 ? -6.431 -4.626 8.936 1.00 82.44 237 MET A C 1
ATOM 1832 O O . MET A 1 237 ? -5.570 -5.379 8.470 1.00 82.44 237 MET A O 1
ATOM 1836 N N . GLN A 1 238 ? -7.412 -4.109 8.195 1.00 65.62 238 GLN A N 1
ATOM 1837 C CA . GLN A 1 238 ? -7.328 -4.147 6.747 1.00 65.62 238 GLN A CA 1
ATOM 1838 C C . GLN A 1 238 ? -6.053 -3.409 6.395 1.00 65.62 238 GLN A C 1
ATOM 1840 O O . GLN A 1 238 ? -5.823 -2.301 6.876 1.00 65.62 238 GLN A O 1
ATOM 1845 N N . ASN A 1 239 ? -5.210 -4.072 5.614 1.00 48.12 239 ASN A N 1
ATOM 1846 C CA . ASN A 1 239 ? -3.979 -3.548 5.060 1.00 48.12 239 ASN A CA 1
ATOM 1847 C C . ASN A 1 239 ? -3.984 -2.003 4.950 1.00 48.12 239 ASN A C 1
ATOM 1849 O O . ASN A 1 239 ? -4.347 -1.456 3.910 1.00 48.12 239 ASN A O 1
ATOM 1853 N N . ARG A 1 240 ? -3.386 -1.298 5.934 1.00 42.75 240 ARG A N 1
ATOM 1854 C CA . ARG A 1 240 ? -2.369 -0.303 5.550 1.00 42.75 240 ARG A CA 1
ATOM 1855 C C . ARG A 1 240 ? -1.538 -1.060 4.533 1.00 42.75 240 ARG A C 1
ATOM 1857 O O . ARG A 1 240 ? -1.040 -2.112 4.941 1.00 42.75 240 ARG A O 1
ATOM 1864 N N . PRO A 1 241 ? -1.509 -0.626 3.258 1.00 38.62 241 PRO A N 1
ATOM 1865 C CA . PRO A 1 241 ? -1.166 -1.458 2.111 1.00 38.62 241 PRO A CA 1
ATOM 1866 C C . PRO A 1 241 ? -0.079 -2.409 2.546 1.00 38.62 241 PRO A C 1
ATOM 1868 O O . PRO A 1 241 ? 1.001 -1.935 2.926 1.00 38.62 241 PRO A O 1
ATOM 1871 N N . GLN A 1 242 ? -0.428 -3.703 2.639 1.00 41.31 242 GLN A N 1
ATOM 1872 C CA . GLN A 1 242 ? 0.504 -4.734 3.064 1.00 41.31 242 GLN A CA 1
ATOM 1873 C C . GLN A 1 242 ? 1.758 -4.406 2.286 1.00 41.31 242 GLN A C 1
ATOM 1875 O O . GLN A 1 242 ? 1.688 -4.218 1.065 1.00 41.31 242 GLN A O 1
ATOM 1880 N N . ARG A 1 243 ? 2.868 -4.168 2.985 1.00 47.53 243 ARG A N 1
ATOM 1881 C CA . ARG A 1 243 ? 4.137 -3.984 2.305 1.00 47.53 243 ARG A CA 1
ATOM 1882 C C . ARG A 1 243 ? 4.270 -5.247 1.466 1.00 47.53 243 ARG A C 1
ATOM 1884 O O . ARG A 1 243 ? 4.616 -6.278 2.030 1.00 47.53 243 ARG A O 1
ATOM 1891 N N . LEU A 1 244 ? 3.980 -5.154 0.160 1.00 51.75 244 LEU A N 1
ATOM 1892 C CA . LEU A 1 244 ? 4.303 -6.175 -0.832 1.00 51.75 244 LEU A CA 1
ATOM 1893 C C . LEU A 1 244 ? 5.690 -6.682 -0.432 1.00 51.75 244 LEU A C 1
ATOM 1895 O O . LEU A 1 244 ? 6.527 -5.860 -0.025 1.00 51.75 244 LEU A O 1
ATOM 1899 N N . SER A 1 245 ? 5.943 -7.989 -0.432 1.00 55.41 245 SER A N 1
ATOM 1900 C CA . SER A 1 245 ? 7.302 -8.456 -0.130 1.00 55.41 245 SER A CA 1
ATOM 1901 C C . SER A 1 245 ? 8.295 -7.658 -0.992 1.00 55.41 245 SER A C 1
ATOM 1903 O O . SER A 1 245 ? 7.907 -7.183 -2.064 1.00 55.41 245 SER A O 1
ATOM 1905 N N . PRO A 1 246 ? 9.535 -7.399 -0.540 1.00 54.03 246 PRO A N 1
ATOM 1906 C CA . PRO A 1 246 ? 10.523 -6.719 -1.380 1.00 54.03 246 PRO A CA 1
ATOM 1907 C C . PRO A 1 246 ? 10.538 -7.270 -2.817 1.00 54.03 246 PRO A C 1
ATOM 1909 O O . PRO A 1 246 ? 10.550 -6.491 -3.764 1.00 54.03 246 PRO A O 1
ATOM 1912 N N . ASP A 1 247 ? 10.353 -8.583 -2.963 1.00 54.12 247 ASP A N 1
ATOM 1913 C CA . ASP A 1 247 ? 10.266 -9.290 -4.243 1.00 54.12 247 ASP A CA 1
ATOM 1914 C C . ASP A 1 247 ? 8.993 -8.966 -5.038 1.00 54.12 247 ASP A C 1
ATOM 1916 O O . ASP A 1 247 ? 9.064 -8.699 -6.234 1.00 54.12 247 ASP A O 1
ATOM 1920 N N . LEU A 1 248 ? 7.824 -8.903 -4.393 1.00 54.03 248 LEU A N 1
ATOM 1921 C CA . LEU A 1 248 ? 6.577 -8.500 -5.050 1.00 54.03 248 LEU A CA 1
ATOM 1922 C C . LEU A 1 248 ? 6.546 -7.000 -5.372 1.00 54.03 248 LEU A C 1
ATOM 1924 O O . LEU A 1 248 ? 5.993 -6.615 -6.397 1.00 54.03 248 LEU A O 1
ATOM 1928 N N . ARG A 1 249 ? 7.164 -6.135 -4.552 1.00 58.34 249 ARG A N 1
ATOM 1929 C CA . ARG A 1 249 ? 7.367 -4.713 -4.894 1.00 58.34 249 ARG A CA 1
ATOM 1930 C C . ARG A 1 249 ? 8.259 -4.587 -6.111 1.00 58.34 249 ARG A C 1
ATOM 1932 O O . ARG A 1 249 ? 7.931 -3.830 -7.017 1.00 58.34 249 ARG A O 1
ATOM 1939 N N . ALA A 1 250 ? 9.364 -5.325 -6.116 1.00 57.56 250 ALA A N 1
ATOM 1940 C CA . ALA A 1 250 ? 10.300 -5.359 -7.220 1.00 57.56 250 ALA A CA 1
ATOM 1941 C C . ALA A 1 250 ? 9.634 -5.844 -8.509 1.00 57.56 250 ALA A C 1
ATOM 1943 O O . ALA A 1 250 ? 9.848 -5.251 -9.563 1.00 57.56 250 ALA A O 1
ATOM 1944 N N . LEU A 1 251 ? 8.784 -6.865 -8.404 1.00 54.09 251 LEU A N 1
ATOM 1945 C CA . LEU A 1 251 ? 7.998 -7.405 -9.503 1.00 54.09 251 LEU A CA 1
ATOM 1946 C C . LEU A 1 251 ? 6.950 -6.400 -10.004 1.00 54.09 251 LEU A C 1
ATOM 1948 O O . LEU A 1 251 ? 6.868 -6.130 -11.193 1.00 54.09 251 LEU A O 1
ATOM 1952 N N . VAL A 1 252 ? 6.180 -5.765 -9.119 1.00 57.22 252 VAL A N 1
ATOM 1953 C CA . VAL A 1 252 ? 5.217 -4.728 -9.528 1.00 57.22 252 VAL A CA 1
ATOM 1954 C C . VAL A 1 252 ? 5.934 -3.543 -10.179 1.00 57.22 252 VAL A C 1
ATOM 1956 O O . VAL A 1 252 ? 5.480 -3.044 -11.204 1.00 57.22 252 VAL A O 1
ATOM 1959 N N . LEU A 1 253 ? 7.075 -3.111 -9.634 1.00 58.81 253 LEU A N 1
ATOM 1960 C CA . LEU A 1 253 ? 7.884 -2.039 -10.215 1.00 58.81 253 LEU A CA 1
ATOM 1961 C C . LEU A 1 253 ? 8.531 -2.439 -11.545 1.00 58.81 253 LEU A C 1
ATOM 1963 O O . LEU A 1 253 ? 8.686 -1.566 -12.395 1.00 58.81 253 LEU A O 1
ATOM 1967 N N . SER A 1 254 ? 8.858 -3.717 -11.767 1.00 55.50 254 SER A N 1
ATOM 1968 C CA . SER A 1 254 ? 9.355 -4.187 -13.066 1.00 55.50 254 SER A CA 1
ATOM 1969 C C . SER A 1 254 ? 8.267 -4.184 -14.146 1.00 55.50 254 SER A C 1
ATOM 1971 O O . SER A 1 254 ? 8.584 -3.986 -15.317 1.00 55.50 254 SER A O 1
ATOM 1973 N N . PHE A 1 255 ? 6.988 -4.302 -13.768 1.00 52.25 255 PHE A N 1
ATOM 1974 C CA . PHE A 1 255 ? 5.849 -4.100 -14.675 1.00 52.25 255 PHE A CA 1
ATOM 1975 C C . PHE A 1 255 ? 5.518 -2.617 -14.927 1.00 52.25 255 PHE A C 1
ATOM 1977 O O . PHE A 1 255 ? 4.829 -2.288 -15.896 1.00 52.25 255 PHE A O 1
ATOM 1984 N N . VAL A 1 256 ? 6.024 -1.691 -14.103 1.00 57.84 256 VAL A N 1
ATOM 1985 C CA . VAL A 1 256 ? 5.897 -0.245 -14.338 1.00 57.84 256 VAL A CA 1
ATOM 1986 C C . VAL A 1 256 ? 6.953 0.193 -15.359 1.00 57.84 256 VAL A C 1
ATOM 1988 O O . VAL A 1 256 ? 8.047 0.632 -15.022 1.00 57.84 256 VAL A O 1
ATOM 1991 N N . ALA A 1 257 ? 6.595 0.097 -16.637 1.00 50.31 257 ALA A N 1
ATOM 1992 C CA . ALA A 1 257 ? 7.534 0.207 -17.755 1.00 50.31 257 ALA A CA 1
ATOM 1993 C C . ALA A 1 257 ? 8.130 1.608 -18.020 1.00 50.31 257 ALA A C 1
ATOM 1995 O O . ALA A 1 257 ? 9.100 1.710 -18.766 1.00 50.31 257 ALA A O 1
ATOM 1996 N N . SER A 1 258 ? 7.581 2.696 -17.454 1.00 56.41 258 SER A N 1
ATOM 1997 C CA . SER A 1 258 ? 8.049 4.059 -17.773 1.00 56.41 258 SER A CA 1
ATOM 1998 C C . SER A 1 258 ? 8.752 4.759 -16.608 1.00 56.41 258 SER A C 1
ATOM 2000 O O . SER A 1 258 ? 8.273 4.786 -15.468 1.00 56.41 258 SER A O 1
ATOM 2002 N N . ALA A 1 259 ? 9.854 5.445 -16.923 1.00 54.66 259 ALA A N 1
ATOM 2003 C CA . ALA A 1 259 ? 10.603 6.270 -15.975 1.00 54.66 259 ALA A CA 1
ATOM 2004 C C . ALA A 1 259 ? 9.738 7.375 -15.326 1.00 54.66 259 ALA A C 1
ATOM 2006 O O . ALA A 1 259 ? 9.992 7.766 -14.186 1.00 54.66 259 ALA A O 1
ATOM 2007 N N . LYS A 1 260 ? 8.686 7.858 -16.011 1.00 54.69 260 LYS A N 1
ATOM 2008 C CA . LYS A 1 260 ? 7.725 8.838 -15.469 1.00 54.69 260 LYS A CA 1
ATOM 2009 C C . LYS A 1 260 ? 6.826 8.224 -14.400 1.00 54.69 260 LYS A C 1
ATOM 2011 O O . LYS A 1 260 ? 6.609 8.854 -13.366 1.00 54.69 260 LYS A O 1
ATOM 2016 N N . SER A 1 261 ? 6.313 7.017 -14.628 1.00 58.16 261 SER A N 1
ATOM 2017 C CA . SER A 1 261 ? 5.507 6.308 -13.630 1.00 58.16 261 SER A CA 1
ATOM 2018 C C . SER A 1 261 ? 6.340 5.995 -12.389 1.00 58.16 261 SER A C 1
ATOM 2020 O O . SER A 1 261 ? 5.884 6.250 -11.279 1.00 58.16 261 SER A O 1
ATOM 2022 N N . LEU A 1 262 ? 7.602 5.588 -12.564 1.00 62.84 262 LEU A N 1
ATOM 2023 C CA . LEU A 1 262 ? 8.549 5.418 -11.458 1.00 62.84 262 LEU A CA 1
ATOM 2024 C C . LEU A 1 262 ? 8.837 6.741 -10.720 1.00 62.84 262 LEU A C 1
ATOM 2026 O O . LEU A 1 262 ? 8.838 6.773 -9.490 1.00 62.84 262 LEU A O 1
ATOM 2030 N N . ALA A 1 263 ? 9.015 7.857 -11.436 1.00 61.47 263 ALA A N 1
ATOM 2031 C CA . ALA A 1 263 ? 9.224 9.173 -10.824 1.00 61.47 263 ALA A CA 1
ATOM 2032 C C . ALA A 1 263 ? 7.999 9.667 -10.031 1.00 61.47 263 ALA A C 1
ATOM 2034 O O . ALA A 1 263 ? 8.164 10.213 -8.941 1.00 61.47 263 ALA A O 1
ATOM 2035 N N . LYS A 1 264 ? 6.780 9.434 -10.536 1.00 63.41 264 LYS A N 1
ATOM 2036 C CA . LYS A 1 264 ? 5.527 9.703 -9.809 1.00 63.41 264 LYS A CA 1
ATOM 2037 C C . LYS A 1 264 ? 5.374 8.789 -8.594 1.00 63.41 264 LYS A C 1
ATOM 2039 O O . LYS A 1 264 ? 5.016 9.247 -7.519 1.00 63.41 264 LYS A O 1
ATOM 2044 N N . LEU A 1 265 ? 5.705 7.506 -8.719 1.00 64.31 265 LEU A N 1
ATOM 2045 C CA . LEU A 1 265 ? 5.691 6.580 -7.584 1.00 64.31 265 LEU A CA 1
ATOM 2046 C C . LEU A 1 265 ? 6.672 7.023 -6.487 1.00 64.31 265 LEU A C 1
ATOM 2048 O O . LEU A 1 265 ? 6.348 6.969 -5.301 1.00 64.31 265 LEU A O 1
ATOM 2052 N N . ALA A 1 266 ? 7.831 7.570 -6.859 1.00 64.56 266 ALA A N 1
ATOM 2053 C CA . ALA A 1 266 ? 8.808 8.110 -5.915 1.00 64.56 266 ALA A CA 1
ATOM 2054 C C . ALA A 1 266 ? 8.325 9.348 -5.120 1.00 64.56 266 ALA A C 1
ATOM 2056 O O . ALA A 1 266 ? 8.996 9.745 -4.154 1.00 64.56 266 ALA A O 1
ATOM 2057 N N . THR A 1 267 ? 7.190 9.965 -5.479 1.00 64.81 267 THR A N 1
ATOM 2058 C CA . THR A 1 267 ? 6.560 11.039 -4.687 1.00 64.81 267 THR A CA 1
ATOM 2059 C C . THR A 1 267 ? 5.518 10.525 -3.696 1.00 64.81 267 THR A C 1
ATOM 2061 O O . THR A 1 267 ? 5.157 11.269 -2.793 1.00 64.81 267 THR A O 1
ATOM 2064 N N . VAL A 1 268 ? 5.076 9.266 -3.811 1.00 66.00 268 VAL A N 1
ATOM 2065 C CA . VAL A 1 268 ? 4.013 8.686 -2.969 1.00 66.00 268 VAL A CA 1
ATOM 2066 C C . VAL A 1 268 ? 4.475 8.477 -1.526 1.00 66.00 268 VAL A C 1
ATOM 2068 O O . VAL A 1 268 ? 3.745 8.776 -0.588 1.00 66.00 268 VAL A O 1
ATOM 2071 N N . SER A 1 269 ? 5.692 7.963 -1.311 1.00 62.19 269 SER A N 1
ATOM 2072 C CA . SER A 1 269 ? 6.251 7.807 0.039 1.00 62.19 269 SER A CA 1
ATOM 2073 C C . SER A 1 269 ? 7.775 7.675 0.040 1.00 62.19 269 SER A C 1
ATOM 2075 O O . SER A 1 269 ? 8.391 7.317 -0.966 1.00 62.19 269 SER A O 1
ATOM 2077 N N . LYS A 1 270 ? 8.401 7.890 1.208 1.00 64.56 270 LYS A N 1
ATOM 2078 C CA . LYS A 1 270 ? 9.844 7.646 1.411 1.00 64.56 270 LYS A CA 1
ATOM 2079 C C . LYS A 1 270 ? 10.231 6.181 1.143 1.00 64.56 270 LYS A C 1
ATOM 2081 O O . LYS A 1 270 ? 11.314 5.928 0.622 1.00 64.56 270 LYS A O 1
ATOM 2086 N N . GLY A 1 271 ? 9.351 5.229 1.470 1.00 62.75 271 GLY A N 1
ATOM 2087 C CA . GLY A 1 271 ? 9.577 3.796 1.248 1.00 62.75 271 GLY A CA 1
ATOM 2088 C C . GLY A 1 271 ? 9.561 3.418 -0.232 1.00 62.75 271 GLY A C 1
ATOM 2089 O O . GLY A 1 271 ? 10.499 2.788 -0.708 1.00 62.75 271 GLY A O 1
ATOM 2090 N N . ILE A 1 272 ? 8.552 3.884 -0.977 1.00 64.56 272 ILE A N 1
ATOM 2091 C CA . ILE A 1 272 ? 8.463 3.659 -2.430 1.00 64.56 272 ILE A CA 1
ATOM 2092 C C . ILE A 1 272 ? 9.615 4.359 -3.150 1.00 64.56 272 ILE A C 1
ATOM 2094 O O . ILE A 1 272 ? 10.211 3.784 -4.053 1.00 64.56 272 ILE A O 1
ATOM 2098 N N . ARG A 1 273 ? 10.005 5.563 -2.711 1.00 68.19 273 ARG A N 1
ATOM 2099 C CA . ARG A 1 273 ? 11.191 6.243 -3.243 1.00 68.19 273 ARG A CA 1
ATOM 2100 C C . ARG A 1 273 ? 12.453 5.394 -3.090 1.00 68.19 273 ARG A C 1
ATOM 2102 O O . ARG A 1 273 ? 13.220 5.309 -4.038 1.00 68.19 273 ARG A O 1
ATOM 2109 N N . LYS A 1 274 ? 12.679 4.773 -1.927 1.00 70.31 274 LYS A N 1
ATOM 2110 C CA . LYS A 1 274 ? 13.847 3.902 -1.706 1.00 70.31 274 LYS A CA 1
ATOM 2111 C C . LYS A 1 274 ? 13.847 2.708 -2.666 1.00 70.31 274 LYS A C 1
ATOM 2113 O O . LYS A 1 274 ? 14.898 2.387 -3.207 1.00 70.31 274 LYS A O 1
ATOM 2118 N N . GLU A 1 275 ? 12.678 2.118 -2.909 1.00 68.25 275 GLU A N 1
ATOM 2119 C CA . GLU A 1 275 ? 12.511 0.989 -3.830 1.00 68.25 275 GLU A CA 1
ATOM 2120 C C . GLU A 1 275 ? 12.715 1.406 -5.296 1.00 68.25 275 GLU A C 1
ATOM 2122 O O . GLU A 1 275 ? 13.519 0.809 -5.992 1.00 68.25 275 GLU A O 1
ATOM 2127 N N . VAL A 1 276 ? 12.119 2.513 -5.755 1.00 68.75 276 VAL A N 1
ATOM 2128 C CA . VAL A 1 276 ? 12.340 3.053 -7.115 1.00 68.75 276 VAL A CA 1
ATOM 2129 C C . VAL A 1 276 ? 13.819 3.367 -7.385 1.00 68.75 276 VAL A C 1
ATOM 2131 O O . VAL A 1 276 ? 14.283 3.297 -8.524 1.00 68.75 276 VAL A O 1
ATOM 2134 N N . MET A 1 277 ? 14.577 3.729 -6.349 1.00 70.25 277 MET A N 1
ATOM 2135 C CA . MET A 1 277 ? 16.011 4.008 -6.454 1.00 70.25 277 MET A CA 1
ATOM 2136 C C . MET A 1 277 ? 16.887 2.743 -6.439 1.00 70.25 277 MET A C 1
ATOM 2138 O O . MET A 1 277 ? 18.108 2.868 -6.557 1.00 70.25 277 MET A O 1
ATOM 2142 N N . ASN A 1 278 ? 16.299 1.549 -6.308 1.00 72.44 278 ASN A N 1
ATOM 2143 C CA . ASN A 1 278 ? 17.011 0.277 -6.356 1.00 72.44 278 ASN A CA 1
ATOM 2144 C C . ASN A 1 278 ? 17.598 0.044 -7.768 1.00 72.44 278 ASN A C 1
ATOM 2146 O O . ASN A 1 278 ? 16.843 0.027 -8.744 1.00 72.44 278 ASN A O 1
ATOM 2150 N N . PRO A 1 279 ? 18.926 -0.147 -7.904 1.00 70.06 279 PRO A N 1
ATOM 2151 C CA . PRO A 1 279 ? 19.578 -0.330 -9.202 1.00 70.06 279 PRO A CA 1
ATOM 2152 C C . PRO A 1 279 ? 19.060 -1.517 -10.019 1.00 70.06 279 PRO A C 1
ATOM 2154 O O . PRO A 1 279 ? 19.099 -1.458 -11.248 1.00 70.06 279 PRO A O 1
ATOM 2157 N N . ALA A 1 280 ? 18.533 -2.553 -9.357 1.00 67.12 280 ALA A N 1
ATOM 2158 C CA . ALA A 1 280 ? 18.017 -3.752 -10.015 1.00 67.12 280 ALA A CA 1
ATOM 2159 C C . ALA A 1 280 ? 16.872 -3.442 -10.999 1.00 67.12 280 ALA A C 1
ATOM 2161 O O . ALA A 1 280 ? 16.761 -4.092 -12.036 1.00 67.12 280 ALA A O 1
ATOM 2162 N N . HIS A 1 281 ? 16.064 -2.408 -10.734 1.00 65.06 281 HIS A N 1
ATOM 2163 C CA . HIS A 1 281 ? 14.959 -2.006 -11.620 1.00 65.06 281 HIS A CA 1
ATOM 2164 C C . HIS A 1 281 ? 15.416 -1.282 -12.889 1.00 65.06 281 HIS A C 1
ATOM 2166 O O . HIS A 1 281 ? 14.654 -1.171 -13.842 1.00 65.06 281 HIS A O 1
ATOM 2172 N N . TRP A 1 282 ? 16.655 -0.791 -12.917 1.00 66.12 282 TRP A N 1
ATOM 2173 C CA . TRP A 1 282 ? 17.200 -0.007 -14.029 1.00 66.12 282 TRP A CA 1
ATOM 2174 C C . TRP A 1 282 ? 18.266 -0.776 -14.819 1.00 66.12 282 TRP A C 1
ATOM 2176 O O . TRP A 1 282 ? 18.858 -0.231 -15.748 1.00 66.12 282 TRP A O 1
ATOM 2186 N N . ALA A 1 283 ? 18.533 -2.033 -14.453 1.00 59.41 283 ALA A N 1
ATOM 2187 C CA . ALA A 1 283 ? 19.669 -2.800 -14.953 1.00 59.41 283 ALA A CA 1
ATOM 2188 C C . ALA A 1 283 ? 19.604 -3.092 -16.464 1.00 59.41 283 ALA A C 1
ATOM 2190 O O . ALA A 1 283 ? 20.634 -3.107 -17.148 1.00 59.41 283 ALA A O 1
ATOM 2191 N N . GLN A 1 284 ? 18.400 -3.302 -17.006 1.00 58.25 284 GLN A N 1
ATOM 2192 C CA . GLN A 1 284 ? 18.257 -3.777 -18.380 1.00 58.25 284 GLN A CA 1
ATOM 2193 C C . GLN A 1 284 ? 18.355 -2.661 -19.416 1.00 58.25 284 GLN A C 1
ATOM 2195 O O . GLN A 1 284 ? 19.145 -2.800 -20.346 1.00 58.25 284 GLN A O 1
ATOM 2200 N N . THR A 1 285 ? 17.605 -1.555 -19.318 1.00 60.62 285 THR A N 1
ATOM 2201 C CA . THR A 1 285 ? 17.596 -0.582 -20.425 1.00 60.62 285 THR A CA 1
ATOM 2202 C C . THR A 1 285 ? 17.215 0.845 -20.035 1.00 60.62 285 THR A C 1
ATOM 2204 O O . THR A 1 285 ? 16.109 1.108 -19.578 1.00 60.62 285 THR A O 1
ATOM 2207 N N . LEU A 1 286 ? 18.109 1.797 -20.322 1.00 62.06 286 LEU A N 1
ATOM 2208 C CA . LEU A 1 286 ? 17.791 3.218 -20.472 1.00 62.06 286 LEU A CA 1
ATOM 2209 C C . LEU A 1 286 ? 17.637 3.532 -21.968 1.00 62.06 286 LEU A C 1
ATOM 2211 O O . LEU A 1 286 ? 18.577 3.984 -22.628 1.00 62.06 286 LEU A O 1
ATOM 2215 N N . CYS A 1 287 ? 16.451 3.265 -22.517 1.00 53.72 287 CYS A N 1
ATOM 2216 C CA . CYS A 1 287 ? 16.124 3.554 -23.912 1.00 53.72 287 CYS A CA 1
ATOM 2217 C C . CYS A 1 287 ? 15.448 4.921 -24.026 1.00 53.72 287 CYS A C 1
ATOM 2219 O O . CYS A 1 287 ? 14.435 5.190 -23.395 1.00 53.72 287 CYS A O 1
ATOM 2221 N N . TYR A 1 288 ? 16.004 5.768 -24.883 1.00 53.78 288 TYR A N 1
ATOM 2222 C CA . TYR A 1 288 ? 15.509 7.099 -25.212 1.00 53.78 288 TYR A CA 1
ATOM 2223 C C . TYR A 1 288 ? 15.072 7.024 -26.677 1.00 53.78 288 TYR A C 1
ATOM 2225 O O . TYR A 1 288 ? 15.785 7.484 -27.568 1.00 53.78 288 TYR A O 1
ATOM 2233 N N . SER A 1 289 ? 13.987 6.292 -26.944 1.00 41.19 289 SER A N 1
ATOM 2234 C CA . SER A 1 289 ? 13.539 6.008 -28.313 1.00 41.19 289 SER A CA 1
ATOM 2235 C C . SER A 1 289 ? 12.585 7.085 -28.844 1.00 41.19 289 SER A C 1
ATOM 2237 O O . SER A 1 289 ? 11.938 7.799 -28.082 1.00 41.19 289 SER A O 1
ATOM 2239 N N . HIS A 1 290 ? 12.500 7.200 -30.171 1.00 34.56 290 HIS A N 1
ATOM 2240 C CA . HIS A 1 290 ? 11.576 8.087 -30.884 1.00 34.56 290 HIS A CA 1
ATOM 2241 C C . HIS A 1 290 ? 10.159 7.501 -31.064 1.00 34.56 290 HIS A C 1
ATOM 2243 O O . HIS A 1 290 ? 9.361 8.074 -31.804 1.00 34.56 290 HIS A O 1
ATOM 2249 N N . ALA A 1 291 ? 9.807 6.400 -30.390 1.00 31.83 291 ALA A N 1
ATOM 2250 C CA . ALA A 1 291 ? 8.460 5.845 -30.492 1.00 31.83 291 ALA A CA 1
ATOM 2251 C C . ALA A 1 291 ? 7.432 6.764 -29.788 1.00 31.83 291 ALA A C 1
ATOM 2253 O O . ALA A 1 291 ? 7.657 7.190 -28.652 1.00 31.83 291 ALA A O 1
ATOM 2254 N N . PRO A 1 292 ? 6.306 7.112 -30.437 1.00 34.03 292 PRO A N 1
ATOM 2255 C CA . PRO A 1 292 ? 5.275 7.960 -29.859 1.00 34.03 292 PRO A CA 1
ATOM 2256 C C . PRO A 1 292 ? 4.441 7.157 -28.854 1.00 34.03 292 PRO A C 1
ATOM 2258 O O . PRO A 1 292 ? 3.324 6.751 -29.146 1.00 34.03 292 PRO A O 1
ATOM 2261 N N . SER A 1 293 ? 4.952 6.948 -27.644 1.00 34.28 293 SER A N 1
ATOM 2262 C CA . SER A 1 293 ? 4.143 6.461 -26.525 1.00 34.28 293 SER A CA 1
ATOM 2263 C C . SER A 1 293 ? 4.147 7.476 -25.392 1.00 34.28 293 SER A C 1
ATOM 2265 O O . SER A 1 293 ? 5.074 7.569 -24.593 1.00 34.28 293 SER A O 1
ATOM 2267 N N . SER A 1 294 ? 3.038 8.214 -25.319 1.00 34.19 294 SER A N 1
ATOM 2268 C CA . SER A 1 294 ? 2.639 9.145 -24.259 1.00 34.19 294 SER A CA 1
ATOM 2269 C C . SER A 1 294 ? 3.460 10.440 -24.142 1.00 34.19 294 SER A C 1
ATOM 2271 O O . SER A 1 294 ? 4.687 10.472 -24.107 1.00 34.19 294 SER A O 1
ATOM 2273 N N . HIS A 1 295 ? 2.752 11.563 -24.029 1.00 37.91 295 HIS A N 1
ATOM 2274 C CA . HIS A 1 295 ? 3.291 12.926 -23.935 1.00 37.91 295 HIS A CA 1
ATOM 2275 C C . HIS A 1 295 ? 4.264 13.176 -22.758 1.00 37.91 295 HIS A C 1
ATOM 2277 O O . HIS A 1 295 ? 4.825 14.261 -22.648 1.00 37.91 295 HIS A O 1
ATOM 2283 N N . GLY A 1 296 ? 4.493 12.196 -2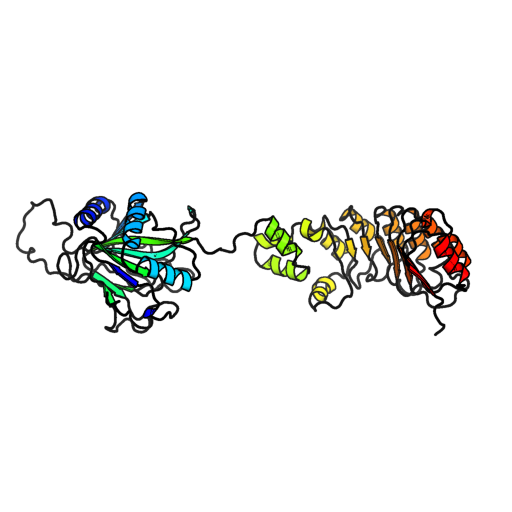1.878 1.00 37.31 296 GLY A N 1
ATOM 2284 C CA . GLY A 1 296 ? 5.230 12.368 -20.631 1.00 37.31 296 GLY A CA 1
ATOM 2285 C C . GLY A 1 296 ? 6.736 12.105 -20.668 1.00 37.31 296 GLY A C 1
ATOM 2286 O O . GLY A 1 296 ? 7.465 12.799 -19.964 1.00 37.31 296 GLY A O 1
ATOM 2287 N N . GLU A 1 297 ? 7.226 11.150 -21.465 1.00 38.03 297 GLU A N 1
ATOM 2288 C CA . GLU A 1 297 ? 8.677 10.907 -21.600 1.00 38.03 297 GLU A CA 1
ATOM 2289 C C . GLU A 1 297 ? 9.382 12.084 -22.285 1.00 38.03 297 GLU A C 1
ATOM 2291 O O . GLU A 1 297 ? 10.523 12.418 -21.966 1.00 38.03 297 GLU A O 1
ATOM 2296 N N . ARG A 1 298 ? 8.652 12.800 -23.149 1.00 35.53 298 ARG A N 1
ATOM 2297 C CA . ARG A 1 298 ? 9.127 14.016 -23.817 1.00 35.53 298 ARG A CA 1
ATOM 2298 C C . ARG A 1 298 ? 9.514 15.134 -22.835 1.00 35.53 298 ARG A C 1
ATOM 2300 O O . ARG A 1 298 ? 10.433 15.878 -23.150 1.00 35.53 298 ARG A O 1
ATOM 2307 N N . GLU A 1 299 ? 8.891 15.268 -21.662 1.00 36.66 299 GLU A N 1
ATOM 2308 C CA . GLU A 1 299 ? 9.163 16.383 -20.727 1.00 36.66 299 GLU A CA 1
ATOM 2309 C C . GLU A 1 299 ? 10.418 16.183 -19.867 1.00 36.66 299 GLU A C 1
ATOM 2311 O O . GLU A 1 299 ? 11.247 17.087 -19.781 1.00 36.66 299 GLU A O 1
ATOM 2316 N N . PHE A 1 300 ? 10.605 14.997 -19.271 1.00 43.09 300 PHE A N 1
ATOM 2317 C CA . PHE A 1 300 ? 11.796 14.702 -18.457 1.00 43.09 300 PHE A CA 1
ATOM 2318 C C . PHE A 1 300 ? 13.073 14.756 -19.310 1.00 43.09 300 PHE A C 1
ATOM 2320 O O . PHE A 1 300 ? 14.107 15.253 -18.869 1.00 43.09 300 PHE A O 1
ATOM 2327 N N . LEU A 1 301 ? 12.980 14.314 -20.568 1.00 48.44 301 LEU A N 1
ATOM 2328 C CA . LEU A 1 301 ? 14.103 14.226 -21.500 1.00 48.44 301 LEU A CA 1
ATOM 2329 C C . LEU A 1 301 ? 14.421 15.535 -22.223 1.00 48.44 301 LEU A C 1
ATOM 2331 O O . LEU A 1 301 ? 15.594 15.806 -22.469 1.00 48.44 301 LEU A O 1
ATOM 2335 N N . ARG A 1 302 ? 13.425 16.399 -22.471 1.00 46.69 302 ARG A N 1
ATOM 2336 C CA . ARG A 1 302 ? 13.658 17.780 -22.943 1.00 46.69 302 ARG A CA 1
ATOM 2337 C C . ARG A 1 302 ? 14.568 18.582 -22.001 1.00 46.69 302 ARG A C 1
ATOM 2339 O O . ARG A 1 302 ? 15.189 19.542 -22.447 1.00 46.69 302 ARG A O 1
ATOM 2346 N N . SER A 1 303 ? 14.682 18.180 -20.731 1.00 55.38 303 SER A N 1
ATOM 2347 C CA . SER A 1 303 ? 15.546 18.844 -19.746 1.00 55.38 303 SER A CA 1
ATOM 2348 C C . SER A 1 303 ? 17.042 18.497 -19.871 1.00 55.38 303 SER A C 1
ATOM 2350 O O . SER A 1 303 ? 17.887 19.287 -19.446 1.00 55.38 303 SER A O 1
ATOM 2352 N N . VAL A 1 304 ? 17.410 17.357 -20.482 1.00 69.81 304 VAL A N 1
ATOM 2353 C CA . VAL A 1 304 ? 18.815 16.919 -20.605 1.00 69.81 304 VAL A CA 1
ATOM 2354 C C . VAL A 1 304 ? 19.367 17.324 -21.969 1.00 69.81 304 VAL A C 1
ATOM 2356 O O . VAL A 1 304 ? 19.425 16.537 -22.907 1.00 69.81 304 VAL A O 1
ATOM 2359 N N . ASN A 1 305 ? 19.800 18.577 -22.071 1.00 72.25 305 ASN A N 1
ATOM 2360 C CA . ASN A 1 305 ? 20.340 19.165 -23.304 1.00 72.25 305 ASN A CA 1
ATOM 2361 C C . ASN A 1 305 ? 21.873 19.345 -23.292 1.00 72.25 305 ASN A C 1
ATOM 2363 O O . ASN A 1 305 ? 22.459 19.754 -24.296 1.00 72.25 305 ASN A O 1
ATOM 2367 N N . ARG A 1 306 ? 22.544 19.013 -22.179 1.00 81.50 306 ARG A N 1
ATOM 2368 C CA . ARG A 1 306 ? 24.006 19.096 -22.011 1.00 81.50 306 ARG A CA 1
ATOM 2369 C C . ARG A 1 306 ? 24.593 17.760 -21.570 1.00 81.50 306 ARG A C 1
ATOM 2371 O O . ARG A 1 306 ? 24.048 17.090 -20.693 1.00 81.50 306 ARG A O 1
ATOM 2378 N N . SER A 1 307 ? 25.742 17.396 -22.139 1.00 83.81 307 SER A N 1
ATOM 2379 C CA . SER A 1 307 ? 26.463 16.160 -21.803 1.00 83.81 307 SER A CA 1
ATOM 2380 C C . SER A 1 307 ? 26.854 16.085 -20.323 1.00 83.81 307 SER A C 1
ATOM 2382 O O . SER A 1 307 ? 26.805 15.013 -19.727 1.00 83.81 307 SER A O 1
ATOM 2384 N N . THR A 1 308 ? 27.162 17.223 -19.695 1.00 85.25 308 THR A N 1
ATOM 2385 C CA . THR A 1 308 ? 27.429 17.313 -18.252 1.00 85.25 308 THR A CA 1
ATOM 2386 C C . THR A 1 308 ? 26.209 16.935 -17.417 1.00 85.25 308 THR A C 1
ATOM 2388 O O . THR A 1 308 ? 26.344 16.170 -16.465 1.00 85.25 308 THR A O 1
ATOM 2391 N N . THR A 1 309 ? 25.016 17.400 -17.799 1.00 82.94 309 THR A N 1
ATOM 2392 C CA . THR A 1 309 ? 23.750 17.046 -17.143 1.00 82.94 309 THR A CA 1
ATOM 2393 C C . THR A 1 309 ? 23.468 15.552 -17.263 1.00 82.94 309 THR A C 1
ATOM 2395 O O . THR A 1 309 ? 23.118 14.923 -16.267 1.00 82.94 309 THR A O 1
ATOM 2398 N N . LEU A 1 310 ? 23.694 14.961 -18.444 1.00 83.88 310 LEU A N 1
ATOM 2399 C CA . LEU A 1 310 ? 23.559 13.514 -18.634 1.00 83.88 310 LEU A CA 1
ATOM 2400 C C . LEU A 1 310 ? 24.505 12.744 -17.702 1.00 83.88 310 LEU A C 1
ATOM 2402 O O . LEU A 1 310 ? 24.074 11.836 -17.001 1.00 83.88 310 LEU A O 1
ATOM 2406 N N . VAL A 1 311 ? 25.785 13.116 -17.650 1.00 87.38 311 VAL A N 1
ATOM 2407 C CA . VAL A 1 311 ? 26.766 12.429 -16.794 1.00 87.38 311 VAL A CA 1
ATOM 2408 C C . VAL A 1 311 ? 26.405 12.564 -15.312 1.00 87.38 311 VAL A C 1
ATOM 2410 O O . VAL A 1 311 ? 26.515 11.591 -14.571 1.00 87.38 311 VAL A O 1
ATOM 2413 N N . GLN A 1 312 ? 25.943 13.735 -14.862 1.00 84.19 312 GLN A N 1
ATOM 2414 C CA . GLN A 1 312 ? 25.487 13.921 -13.479 1.00 84.19 312 GLN A CA 1
ATOM 2415 C C . GLN A 1 312 ? 24.252 13.076 -13.156 1.00 84.19 312 GLN A C 1
ATOM 2417 O O . GLN A 1 312 ? 24.166 12.507 -12.069 1.00 84.19 312 GLN A O 1
ATOM 2422 N N . LEU A 1 313 ? 23.327 12.939 -14.108 1.00 81.00 313 LEU A N 1
ATOM 2423 C CA . LEU A 1 313 ? 22.180 12.050 -13.969 1.00 81.00 313 LEU A CA 1
ATOM 2424 C C . LEU A 1 313 ? 22.637 10.594 -13.820 1.00 81.00 313 LEU A C 1
ATOM 2426 O O . LEU A 1 313 ? 22.221 9.929 -12.876 1.00 81.00 313 LEU A O 1
ATOM 2430 N N . LEU A 1 314 ? 23.531 10.123 -14.693 1.00 83.81 314 LEU A N 1
ATOM 2431 C CA . LEU A 1 314 ? 24.024 8.742 -14.686 1.00 83.81 314 LEU A CA 1
ATOM 2432 C C . LEU A 1 314 ? 24.809 8.387 -13.412 1.00 83.81 314 LEU A C 1
ATOM 2434 O O . LEU A 1 314 ? 24.833 7.223 -13.029 1.00 83.81 314 LEU A O 1
ATOM 2438 N N . LYS A 1 315 ? 25.411 9.368 -12.717 1.00 85.56 315 LYS A N 1
ATOM 2439 C CA . LYS A 1 315 ? 26.109 9.149 -11.430 1.00 85.56 315 LYS A CA 1
ATOM 2440 C C . LYS A 1 315 ? 25.182 8.717 -10.296 1.00 85.56 315 LYS A C 1
ATOM 2442 O O . LYS A 1 315 ? 25.659 8.244 -9.262 1.00 85.56 315 LYS A O 1
ATOM 2447 N N . GLN A 1 316 ? 23.875 8.917 -10.446 1.00 80.06 316 GLN A N 1
ATOM 2448 C CA . GLN A 1 316 ? 22.917 8.584 -9.403 1.00 80.06 316 GLN A CA 1
ATOM 2449 C C . GLN A 1 316 ? 22.923 7.071 -9.127 1.00 80.06 316 GLN A C 1
ATOM 2451 O O . GLN A 1 316 ? 22.933 6.284 -10.075 1.00 80.06 316 GLN A O 1
ATOM 2456 N N . PRO A 1 317 ? 22.854 6.638 -7.849 1.00 76.69 317 PRO A N 1
ATOM 2457 C CA . PRO A 1 317 ? 22.979 5.227 -7.475 1.00 76.69 317 PRO A CA 1
ATOM 2458 C C . PRO A 1 317 ? 22.057 4.282 -8.251 1.00 76.69 317 PRO A C 1
ATOM 2460 O O . PRO A 1 317 ? 22.490 3.197 -8.627 1.00 76.69 317 PRO A O 1
ATOM 2463 N N . ARG A 1 318 ? 20.833 4.728 -8.561 1.00 72.19 318 ARG A N 1
ATOM 2464 C CA . ARG A 1 318 ? 19.829 3.953 -9.303 1.00 72.19 318 ARG A CA 1
ATOM 2465 C C . ARG A 1 318 ? 20.283 3.471 -10.684 1.00 72.19 318 ARG A C 1
ATOM 2467 O O . ARG A 1 318 ? 19.747 2.491 -11.164 1.00 72.19 318 ARG A O 1
ATOM 2474 N N . PHE A 1 319 ? 21.262 4.116 -11.321 1.00 79.94 319 PHE A N 1
ATOM 2475 C CA . PHE A 1 319 ? 21.715 3.742 -12.667 1.00 79.94 319 PHE A CA 1
ATOM 2476 C C . PHE A 1 319 ? 22.987 2.887 -12.676 1.00 79.94 319 PHE A C 1
ATOM 2478 O O . PHE A 1 319 ? 23.462 2.512 -13.744 1.00 79.94 319 PHE A O 1
ATOM 2485 N N . ARG A 1 320 ? 23.536 2.531 -11.507 1.00 82.38 320 ARG A N 1
ATOM 2486 C CA . ARG A 1 320 ? 24.822 1.819 -11.394 1.00 82.38 320 ARG A CA 1
ATOM 2487 C C . ARG A 1 320 ? 24.870 0.449 -12.069 1.00 82.38 320 ARG A C 1
ATOM 2489 O O . ARG A 1 320 ? 25.967 -0.040 -12.287 1.00 82.38 320 ARG A O 1
ATOM 2496 N N . GLN A 1 321 ? 23.727 -0.166 -12.371 1.00 81.38 321 GLN A N 1
ATOM 2497 C CA . GLN A 1 321 ? 23.646 -1.474 -13.032 1.00 81.38 321 GLN A CA 1
ATOM 2498 C C . GLN A 1 321 ? 23.192 -1.392 -14.495 1.00 81.38 321 GLN A C 1
ATOM 2500 O O . GLN A 1 321 ? 23.011 -2.426 -15.127 1.00 81.38 321 GLN A O 1
ATOM 2505 N N . VAL A 1 322 ? 23.007 -0.190 -15.056 1.00 83.50 322 VAL A N 1
ATOM 2506 C CA . VAL A 1 322 ? 22.548 -0.026 -16.444 1.00 83.50 322 VAL A CA 1
ATOM 2507 C C . VAL A 1 322 ? 23.544 -0.666 -17.407 1.00 83.50 322 VAL A C 1
ATOM 2509 O O . VAL A 1 322 ? 24.727 -0.327 -17.393 1.00 83.50 322 VAL A O 1
ATOM 2512 N N . THR A 1 323 ? 23.042 -1.543 -18.273 1.00 87.12 323 THR A N 1
ATOM 2513 C CA . THR A 1 323 ? 23.827 -2.212 -19.324 1.00 87.12 323 THR A CA 1
ATOM 2514 C C . THR A 1 323 ? 23.526 -1.685 -20.729 1.00 87.12 323 THR A C 1
ATOM 2516 O O . THR A 1 323 ? 24.397 -1.758 -21.596 1.00 87.12 323 THR A O 1
ATOM 2519 N N . HIS A 1 324 ? 22.342 -1.102 -20.950 1.00 87.12 324 HIS A N 1
ATOM 2520 C CA . HIS A 1 324 ? 21.936 -0.526 -22.234 1.00 87.12 324 HIS A CA 1
ATOM 2521 C C . HIS A 1 324 ? 21.622 0.962 -22.096 1.00 87.12 324 HIS A C 1
ATOM 2523 O O . HIS A 1 324 ? 20.757 1.350 -21.310 1.00 87.12 324 HIS A O 1
ATOM 2529 N N . LEU A 1 325 ? 22.298 1.792 -22.891 1.00 87.56 325 LEU A N 1
ATOM 2530 C CA . LEU A 1 325 ? 22.121 3.239 -22.908 1.00 87.56 325 LEU A CA 1
ATOM 2531 C C . LEU A 1 325 ? 21.824 3.722 -24.325 1.00 87.56 325 LEU A C 1
ATOM 2533 O O . LEU A 1 325 ? 22.633 3.564 -25.232 1.00 87.56 325 LEU A O 1
ATOM 2537 N N . SER A 1 326 ? 20.696 4.392 -24.507 1.00 85.25 326 SER A N 1
ATOM 2538 C CA . SER A 1 326 ? 20.478 5.258 -25.662 1.00 85.25 326 SER A CA 1
ATOM 2539 C C . SER A 1 326 ? 20.775 6.707 -25.272 1.00 85.25 326 SER A C 1
ATOM 2541 O O . SER A 1 326 ? 20.615 7.098 -24.123 1.00 85.25 326 SER A O 1
ATOM 2543 N N . ILE A 1 327 ? 21.236 7.529 -26.201 1.00 84.19 327 ILE A N 1
ATOM 2544 C CA . ILE A 1 327 ? 21.493 8.945 -25.950 1.00 84.19 327 ILE A CA 1
ATOM 2545 C C . ILE A 1 327 ? 20.197 9.739 -26.198 1.00 84.19 327 ILE A C 1
ATOM 2547 O O . ILE A 1 327 ? 19.521 9.474 -27.196 1.00 84.19 327 ILE A O 1
ATOM 2551 N N . PRO A 1 328 ? 19.829 10.696 -25.318 1.00 75.12 328 PRO A N 1
ATOM 2552 C CA . PRO A 1 328 ? 18.659 11.550 -25.511 1.00 75.12 328 PRO A CA 1
ATOM 2553 C C . PRO A 1 328 ? 18.685 12.329 -26.827 1.00 75.12 328 PRO A C 1
ATOM 2555 O O . PRO A 1 328 ? 19.746 12.747 -27.301 1.00 75.12 328 PRO A O 1
ATOM 2558 N N . THR A 1 329 ? 17.496 12.598 -27.371 1.00 71.06 329 THR A N 1
ATOM 2559 C CA . THR A 1 329 ? 17.345 13.446 -28.555 1.00 71.06 329 THR A CA 1
ATOM 2560 C C . THR A 1 329 ? 17.934 14.827 -28.314 1.00 71.06 329 THR A C 1
ATOM 2562 O O . THR A 1 329 ? 17.760 15.397 -27.240 1.00 71.06 329 THR A O 1
ATOM 2565 N N . GLN A 1 330 ? 18.582 15.393 -29.334 1.00 70.88 330 GLN A N 1
ATOM 2566 C CA . GLN A 1 330 ? 19.101 16.767 -29.331 1.00 70.88 330 GLN A CA 1
ATOM 2567 C C . GLN A 1 330 ? 20.317 16.998 -28.420 1.00 70.88 330 GLN A C 1
ATOM 2569 O O . GLN A 1 330 ? 20.841 18.114 -28.380 1.00 70.88 330 GLN A O 1
ATOM 2574 N N . LEU A 1 331 ? 20.811 15.970 -27.721 1.00 79.12 331 LEU A N 1
ATOM 2575 C CA . LEU A 1 331 ? 21.978 16.105 -26.858 1.00 79.12 331 LEU A CA 1
ATOM 2576 C C . LEU A 1 331 ? 23.244 16.310 -27.696 1.00 79.12 331 LEU A C 1
ATOM 2578 O O . LEU A 1 331 ? 23.624 15.443 -28.484 1.00 79.12 331 LEU A O 1
ATOM 2582 N N . LYS A 1 332 ? 23.935 17.433 -27.485 1.00 82.31 332 LYS A N 1
ATOM 2583 C CA . LYS A 1 332 ? 25.243 17.684 -28.098 1.00 82.31 332 LYS A CA 1
ATOM 2584 C C . LYS A 1 332 ? 26.322 16.892 -27.360 1.00 82.31 332 LYS A C 1
ATOM 2586 O O . LYS A 1 332 ? 26.627 17.189 -26.202 1.00 82.31 332 LYS A O 1
ATOM 2591 N N . LEU A 1 333 ? 26.915 15.906 -28.031 1.00 82.88 333 LEU A N 1
ATOM 2592 C CA . LEU A 1 333 ? 28.024 15.136 -27.467 1.00 82.88 333 LEU A CA 1
ATOM 2593 C C . LEU A 1 333 ? 29.333 15.929 -27.556 1.00 82.88 333 LEU A C 1
ATOM 2595 O O . LEU A 1 333 ? 29.679 16.492 -28.595 1.00 82.88 333 LEU A O 1
ATOM 2599 N N . GLY A 1 334 ? 30.051 15.993 -26.436 1.00 83.31 334 GLY A N 1
ATOM 2600 C CA . GLY A 1 334 ? 31.399 16.548 -26.369 1.00 83.31 334 GLY A CA 1
ATOM 2601 C C . GLY A 1 334 ? 32.459 15.491 -26.680 1.00 83.31 334 GLY A C 1
ATOM 2602 O O . GLY A 1 334 ? 32.184 14.293 -26.685 1.00 83.31 334 GLY A O 1
ATOM 2603 N N . THR A 1 335 ? 33.701 15.930 -26.865 1.00 87.62 335 THR A N 1
ATOM 2604 C CA . THR A 1 335 ? 34.842 15.063 -27.214 1.00 87.62 335 THR A CA 1
ATOM 2605 C C . THR A 1 335 ? 35.278 14.111 -26.097 1.00 87.62 335 THR A C 1
ATOM 2607 O O . THR A 1 335 ? 36.025 13.182 -26.359 1.00 87.62 335 THR A O 1
ATOM 2610 N N . THR A 1 336 ? 34.815 14.326 -24.864 1.00 89.19 336 THR A N 1
ATOM 2611 C CA . THR A 1 336 ? 35.135 13.511 -23.674 1.00 89.19 336 THR A CA 1
ATOM 2612 C C . THR A 1 336 ? 33.894 12.891 -23.025 1.00 89.19 336 THR A C 1
ATOM 2614 O O . THR A 1 336 ? 33.928 12.420 -21.879 1.00 89.19 336 THR A O 1
ATOM 2617 N N . THR A 1 337 ? 32.746 12.964 -23.711 1.00 89.50 337 THR A N 1
ATOM 2618 C CA . THR A 1 337 ? 31.465 12.529 -23.143 1.00 89.50 337 THR A CA 1
ATOM 2619 C C . THR A 1 337 ? 31.445 11.023 -22.913 1.00 89.50 337 THR A C 1
ATOM 2621 O O . THR A 1 337 ? 31.039 10.600 -21.833 1.00 89.50 337 THR A O 1
ATOM 2624 N N . PHE A 1 338 ? 31.952 10.220 -23.851 1.00 92.81 338 PHE A N 1
ATOM 2625 C CA . PHE A 1 338 ? 31.961 8.767 -23.694 1.00 92.81 338 PHE A CA 1
ATOM 2626 C C . PHE A 1 338 ? 32.891 8.326 -22.574 1.00 92.81 338 PHE A C 1
ATOM 2628 O O . PHE A 1 338 ? 32.450 7.579 -21.713 1.00 92.81 338 PHE A O 1
ATOM 2635 N N . ARG A 1 339 ? 34.103 8.873 -22.452 1.00 94.62 339 ARG A N 1
ATOM 2636 C CA . ARG A 1 339 ? 34.962 8.599 -21.289 1.00 94.62 339 ARG A CA 1
ATOM 2637 C C . ARG A 1 339 ? 34.270 8.905 -19.970 1.00 94.62 339 ARG A C 1
ATOM 2639 O O . ARG A 1 339 ? 34.409 8.171 -18.997 1.00 94.62 339 ARG A O 1
ATOM 2646 N N . SER A 1 340 ? 33.512 9.995 -19.927 1.00 94.25 340 SER A N 1
ATOM 2647 C CA . SER A 1 340 ? 32.773 10.373 -18.725 1.00 94.25 340 SER A CA 1
ATOM 2648 C C . SER A 1 340 ? 31.616 9.422 -18.422 1.00 94.25 340 SER A C 1
ATOM 2650 O O . SER A 1 340 ? 31.397 9.124 -17.253 1.00 94.25 340 SER A O 1
ATOM 2652 N N . ILE A 1 341 ? 30.931 8.902 -19.445 1.00 92.12 341 ILE A N 1
ATOM 2653 C CA . ILE A 1 341 ? 29.920 7.846 -19.296 1.00 92.12 341 ILE A CA 1
ATOM 2654 C C . ILE A 1 341 ? 30.580 6.531 -18.852 1.00 92.12 341 ILE A C 1
ATOM 2656 O O . ILE A 1 341 ? 30.108 5.920 -17.901 1.00 92.12 341 ILE A O 1
ATOM 2660 N N . ALA A 1 342 ? 31.701 6.134 -19.460 1.00 93.56 342 ALA A N 1
ATOM 2661 C CA . ALA A 1 342 ? 32.418 4.893 -19.161 1.00 93.56 342 ALA A CA 1
ATOM 2662 C C . ALA A 1 342 ? 32.888 4.817 -17.700 1.00 93.56 342 ALA A C 1
ATOM 2664 O O . ALA A 1 342 ? 32.793 3.767 -17.075 1.00 93.56 342 ALA A O 1
ATOM 2665 N N . ARG A 1 343 ? 33.328 5.945 -17.119 1.00 94.00 343 ARG A N 1
ATOM 2666 C CA . ARG A 1 343 ? 33.685 6.014 -15.688 1.00 94.00 343 ARG A CA 1
ATOM 2667 C C . ARG A 1 343 ? 32.507 5.738 -14.754 1.00 94.00 343 ARG A C 1
ATOM 2669 O O . ARG A 1 343 ? 32.720 5.342 -13.616 1.00 94.00 343 ARG A O 1
ATOM 2676 N N . VAL A 1 344 ? 31.288 6.033 -15.197 1.00 91.88 344 VAL A N 1
ATOM 2677 C CA . VAL A 1 344 ? 30.079 5.934 -14.373 1.00 91.88 344 VAL A CA 1
ATOM 2678 C C . VAL A 1 344 ? 29.346 4.613 -14.613 1.00 91.88 344 VAL A C 1
ATOM 2680 O O . VAL A 1 344 ? 28.760 4.075 -13.680 1.00 91.88 344 VAL A O 1
ATOM 2683 N N . LEU A 1 345 ? 29.405 4.088 -15.840 1.00 90.88 345 LEU A N 1
ATOM 2684 C CA . LEU A 1 345 ? 28.754 2.853 -16.280 1.00 90.88 345 LEU A CA 1
ATOM 2685 C C . LEU A 1 345 ? 29.783 1.894 -16.918 1.00 90.88 345 LEU A C 1
ATOM 2687 O O . LEU A 1 345 ? 29.750 1.683 -18.132 1.00 90.88 345 LEU A O 1
ATOM 2691 N N . PRO A 1 346 ? 30.716 1.318 -16.139 1.00 91.81 346 PRO A N 1
ATOM 2692 C CA . PRO A 1 346 ? 31.759 0.431 -16.669 1.00 91.81 346 PRO A CA 1
ATOM 2693 C C . PRO A 1 346 ? 31.216 -0.881 -17.264 1.00 91.81 346 PRO A C 1
ATOM 2695 O O . PRO A 1 346 ? 31.874 -1.499 -18.095 1.00 91.81 346 PRO A O 1
ATOM 2698 N N . GLN A 1 347 ? 30.012 -1.295 -16.864 1.00 90.12 347 GLN A N 1
ATOM 2699 C CA . GLN A 1 347 ? 29.326 -2.512 -17.316 1.00 90.12 347 GLN A CA 1
ATOM 2700 C C . GLN A 1 347 ? 28.483 -2.335 -18.593 1.00 90.12 347 GLN A C 1
ATOM 2702 O O . GLN A 1 347 ? 27.706 -3.223 -18.947 1.00 90.12 347 GLN A O 1
ATOM 2707 N N . LEU A 1 348 ? 28.554 -1.176 -19.251 1.00 92.44 348 LEU A N 1
ATOM 2708 C CA . LEU A 1 348 ? 27.734 -0.891 -20.425 1.00 92.44 348 LEU A CA 1
ATOM 2709 C C . LEU A 1 348 ? 28.088 -1.846 -21.579 1.00 92.44 348 LEU A C 1
ATOM 2711 O O . LEU A 1 348 ? 29.252 -1.966 -21.954 1.00 92.44 348 LEU A O 1
ATOM 2715 N N . THR A 1 349 ? 27.078 -2.498 -22.160 1.00 94.06 349 THR A N 1
ATOM 2716 C CA . THR A 1 349 ? 27.223 -3.439 -23.289 1.00 94.06 349 THR A CA 1
ATOM 2717 C C . THR A 1 349 ? 26.485 -2.982 -24.546 1.00 94.06 349 THR A C 1
ATOM 2719 O O . THR A 1 349 ? 26.816 -3.428 -25.643 1.00 94.06 349 THR A O 1
ATOM 2722 N N . TYR A 1 350 ? 25.538 -2.054 -24.421 1.00 93.00 350 TYR A N 1
ATOM 2723 C CA . TYR A 1 350 ? 24.779 -1.504 -25.539 1.00 93.00 350 TYR A CA 1
ATOM 2724 C C . TYR A 1 350 ? 24.781 0.021 -25.491 1.00 93.00 350 TYR A C 1
ATOM 2726 O O . TYR A 1 350 ? 24.446 0.625 -24.466 1.00 93.00 350 TYR A O 1
ATOM 2734 N N . LEU A 1 351 ? 25.106 0.639 -26.625 1.00 92.75 351 LEU A N 1
ATOM 2735 C CA . LEU A 1 351 ? 25.090 2.082 -26.797 1.00 92.75 351 LEU A CA 1
ATOM 2736 C C . LEU A 1 351 ? 24.380 2.471 -28.096 1.00 92.75 351 LEU A C 1
ATOM 2738 O O . LEU A 1 351 ? 24.792 2.077 -29.184 1.00 92.75 351 LEU A O 1
ATOM 2742 N N . ASN A 1 352 ? 23.357 3.316 -27.986 1.00 88.62 352 ASN A N 1
ATOM 2743 C CA . ASN A 1 352 ? 22.665 3.898 -29.130 1.00 88.62 352 ASN A CA 1
ATOM 2744 C C . ASN A 1 352 ? 22.816 5.424 -29.133 1.00 88.62 352 ASN A C 1
ATOM 2746 O O . ASN A 1 352 ? 22.388 6.101 -28.207 1.00 88.62 352 ASN A O 1
ATOM 2750 N N . THR A 1 353 ? 23.404 5.978 -30.188 1.00 87.7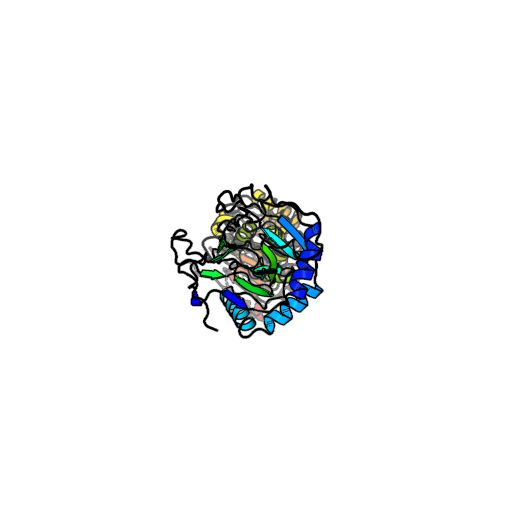5 353 THR A N 1
ATOM 2751 C CA . THR A 1 353 ? 23.623 7.420 -30.366 1.00 87.75 353 THR A CA 1
ATOM 2752 C C . THR A 1 353 ? 22.754 8.039 -31.467 1.00 87.75 353 THR A C 1
ATOM 2754 O O . THR A 1 353 ? 22.949 9.207 -31.782 1.00 87.75 353 THR A O 1
ATOM 2757 N N . CYS A 1 354 ? 21.763 7.309 -32.004 1.00 79.88 354 CYS A N 1
ATOM 2758 C CA . CYS A 1 354 ? 20.887 7.726 -33.114 1.00 79.88 354 CYS A CA 1
ATOM 2759 C C . CYS A 1 354 ? 20.336 9.142 -32.986 1.00 79.88 354 CYS A C 1
ATOM 2761 O O . CYS A 1 354 ? 20.269 9.888 -33.954 1.00 79.88 354 CYS A O 1
ATOM 2763 N N . ASN A 1 355 ? 19.930 9.492 -31.768 1.00 74.31 355 ASN A N 1
ATOM 2764 C CA . ASN A 1 355 ? 19.212 10.726 -31.489 1.00 74.31 355 ASN A CA 1
ATOM 2765 C C . ASN A 1 355 ? 20.150 11.867 -31.040 1.00 74.31 355 ASN A C 1
ATOM 2767 O O . ASN A 1 355 ? 19.695 12.984 -30.772 1.00 74.31 355 ASN A O 1
ATOM 2771 N N . ALA A 1 356 ? 21.453 11.599 -30.925 1.00 79.94 356 ALA A N 1
ATOM 2772 C CA . ALA A 1 356 ? 22.443 12.580 -30.509 1.00 79.94 356 ALA A CA 1
ATOM 2773 C C . ALA A 1 356 ? 22.708 13.604 -31.619 1.00 79.94 356 ALA A C 1
ATOM 2775 O O . ALA A 1 356 ? 22.692 13.285 -32.802 1.00 79.94 356 ALA A O 1
ATOM 2776 N N . ARG A 1 357 ? 23.020 14.844 -31.236 1.00 77.12 357 ARG A N 1
ATOM 2777 C CA . ARG A 1 357 ? 23.449 15.881 -32.177 1.00 77.12 357 ARG A CA 1
ATOM 2778 C C . ARG A 1 357 ? 24.958 16.002 -32.205 1.00 77.12 357 ARG A C 1
ATOM 2780 O O . ARG A 1 357 ? 25.628 15.963 -31.170 1.00 77.12 357 ARG A O 1
ATOM 2787 N N . ASN A 1 358 ? 25.467 16.312 -33.393 1.00 72.12 358 ASN A N 1
ATOM 2788 C CA . ASN A 1 358 ? 26.842 16.740 -33.589 1.00 72.12 358 ASN A CA 1
ATOM 2789 C C . ASN A 1 358 ? 27.873 15.713 -33.103 1.00 72.12 358 ASN A C 1
ATOM 2791 O O . ASN A 1 358 ? 28.874 16.061 -32.470 1.00 72.12 358 ASN A O 1
ATOM 2795 N N . VAL A 1 359 ? 27.613 14.440 -33.412 1.00 80.44 359 VAL A N 1
ATOM 2796 C CA . VAL A 1 359 ? 28.586 13.362 -33.248 1.00 80.44 359 VAL A CA 1
ATOM 2797 C C . VAL A 1 359 ? 29.713 13.603 -34.249 1.00 80.44 359 VAL A C 1
ATOM 2799 O O . VAL A 1 359 ? 29.509 13.538 -35.456 1.00 80.44 359 VAL A O 1
ATOM 2802 N N . LYS A 1 360 ? 30.898 13.948 -33.740 1.00 83.88 360 LYS A N 1
ATOM 2803 C CA . LYS A 1 360 ? 32.104 14.204 -34.540 1.00 83.88 360 LYS A CA 1
ATOM 2804 C C . LYS A 1 360 ? 33.136 13.102 -34.320 1.00 83.88 360 LYS A C 1
ATOM 2806 O O . LYS A 1 360 ? 33.144 12.461 -33.269 1.00 83.88 360 LYS A O 1
ATOM 2811 N N . THR A 1 361 ? 34.084 12.980 -35.242 1.00 87.44 361 THR A N 1
ATOM 2812 C CA . THR A 1 361 ? 35.199 12.021 -35.184 1.00 87.44 361 THR A CA 1
ATOM 2813 C C . THR A 1 361 ? 35.917 11.967 -33.833 1.00 87.44 361 THR A C 1
ATOM 2815 O O . THR A 1 361 ? 36.068 10.864 -33.313 1.00 87.44 361 THR A O 1
ATOM 2818 N N . PRO A 1 362 ? 36.279 13.088 -33.170 1.00 89.56 362 PRO A N 1
ATOM 2819 C CA . PRO A 1 362 ? 36.918 13.015 -31.855 1.00 89.56 362 PRO A CA 1
ATOM 2820 C C . PRO A 1 362 ? 36.063 12.329 -30.780 1.00 89.56 362 PRO A C 1
ATOM 2822 O O . PRO A 1 362 ? 36.609 11.663 -29.908 1.00 89.56 362 PRO A O 1
ATOM 2825 N N . ALA A 1 363 ? 34.733 12.453 -30.846 1.00 89.12 363 ALA A N 1
ATOM 2826 C CA . ALA A 1 363 ? 33.844 11.752 -29.926 1.00 89.12 363 ALA A CA 1
ATOM 2827 C C . ALA A 1 363 ? 33.835 10.240 -30.212 1.00 89.12 363 ALA A C 1
ATOM 2829 O O . ALA A 1 363 ? 33.891 9.451 -29.279 1.00 89.12 363 ALA A O 1
ATOM 2830 N N . LEU A 1 364 ? 33.848 9.820 -31.482 1.00 90.94 364 LEU A N 1
ATOM 2831 C CA . LEU A 1 364 ? 33.960 8.398 -31.838 1.00 90.94 364 LEU A CA 1
ATOM 2832 C C . LEU A 1 364 ? 35.321 7.798 -31.452 1.00 90.94 364 LEU A C 1
ATOM 2834 O O . LEU A 1 364 ? 35.388 6.652 -31.020 1.00 90.94 364 LEU A O 1
ATOM 2838 N N . LEU A 1 365 ? 36.403 8.578 -31.542 1.00 92.88 365 LEU A N 1
ATOM 2839 C CA . LEU A 1 365 ? 37.719 8.164 -31.044 1.00 92.88 365 LEU A CA 1
ATOM 2840 C C . LEU A 1 365 ? 37.717 7.981 -29.519 1.00 92.88 365 LEU A C 1
ATOM 2842 O O . LEU A 1 365 ? 38.299 7.023 -29.012 1.00 92.88 365 LEU A O 1
ATOM 2846 N N . ASP A 1 366 ? 37.057 8.879 -28.783 1.00 93.62 366 ASP A N 1
ATOM 2847 C CA . ASP A 1 366 ? 36.890 8.746 -27.332 1.00 93.62 366 ASP A CA 1
ATOM 2848 C C . ASP A 1 366 ? 36.016 7.536 -26.970 1.00 93.62 366 ASP A C 1
ATOM 2850 O O . ASP A 1 366 ? 36.354 6.816 -26.031 1.00 93.62 366 ASP A O 1
ATOM 2854 N N . LEU A 1 367 ? 34.958 7.259 -27.746 1.00 94.12 367 LEU A N 1
ATOM 2855 C CA . LEU A 1 367 ? 34.131 6.054 -27.622 1.00 94.12 367 LEU A CA 1
ATOM 2856 C C . LEU A 1 367 ? 34.970 4.782 -27.779 1.00 94.12 367 LEU A C 1
ATOM 2858 O O . LEU A 1 367 ? 34.998 3.957 -26.867 1.00 94.12 367 LEU A O 1
ATOM 2862 N N . ALA A 1 368 ? 35.695 4.667 -28.896 1.00 94.25 368 ALA A N 1
ATOM 2863 C CA . ALA A 1 368 ? 36.509 3.49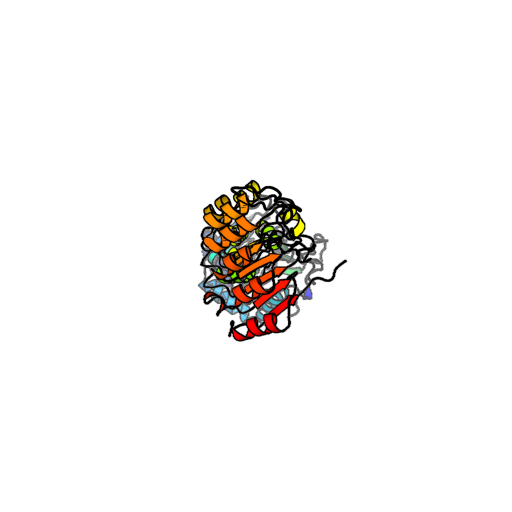8 -29.220 1.00 94.25 368 ALA A CA 1
ATOM 2864 C C . ALA A 1 368 ? 37.536 3.172 -28.124 1.00 94.25 368 ALA A C 1
ATOM 2866 O O . ALA A 1 368 ? 37.748 2.008 -27.797 1.00 94.25 368 ALA A O 1
ATOM 2867 N N . ARG A 1 369 ? 38.153 4.202 -27.528 1.00 93.88 369 ARG A N 1
ATOM 2868 C CA . ARG A 1 369 ? 39.158 4.035 -26.464 1.00 93.88 369 ARG A CA 1
ATOM 2869 C C . ARG A 1 369 ? 38.555 3.756 -25.092 1.00 93.88 369 ARG A C 1
ATOM 2871 O O . ARG A 1 369 ? 39.194 3.102 -24.277 1.00 93.88 369 ARG A O 1
ATOM 2878 N N . SER A 1 370 ? 37.373 4.298 -24.807 1.00 95.12 370 SER A N 1
ATOM 2879 C CA . SER A 1 370 ? 36.826 4.303 -23.446 1.00 95.12 370 SER A CA 1
ATOM 2880 C C . SER A 1 370 ? 35.863 3.153 -23.162 1.00 95.12 370 SER A C 1
ATOM 2882 O O . SER A 1 370 ? 35.592 2.886 -21.996 1.00 95.12 370 SER A O 1
ATOM 2884 N N . MET A 1 371 ? 35.311 2.501 -24.191 1.00 93.94 371 MET A N 1
ATOM 2885 C CA . MET A 1 371 ? 34.261 1.484 -24.039 1.00 93.94 371 MET A CA 1
ATOM 2886 C C . MET A 1 371 ? 34.517 0.217 -24.886 1.00 93.94 371 MET A C 1
ATOM 2888 O O . MET A 1 371 ? 33.673 -0.150 -25.701 1.00 93.94 371 MET A O 1
ATOM 2892 N N . PRO A 1 372 ? 35.650 -0.492 -24.707 1.00 92.19 372 PRO A N 1
ATOM 2893 C CA . PRO A 1 372 ? 36.024 -1.641 -25.548 1.00 92.19 372 PRO A CA 1
ATOM 2894 C C . PRO A 1 372 ? 35.107 -2.874 -25.408 1.00 92.19 372 PRO A C 1
ATOM 2896 O O . PRO A 1 372 ? 35.124 -3.757 -26.268 1.00 92.19 372 PRO A O 1
ATOM 2899 N N . ASN A 1 373 ? 34.300 -2.932 -24.344 1.00 91.56 373 ASN A N 1
ATOM 2900 C CA . ASN A 1 373 ? 33.446 -4.074 -23.991 1.00 91.56 373 ASN A CA 1
ATOM 2901 C C . ASN A 1 373 ? 32.005 -3.973 -24.533 1.00 91.56 373 ASN A C 1
ATOM 2903 O O . ASN A 1 373 ? 31.161 -4.801 -24.185 1.00 91.56 373 ASN A O 1
ATOM 2907 N N . LEU A 1 374 ? 31.689 -2.951 -25.338 1.00 95.88 374 LEU A N 1
ATOM 2908 C CA . LEU A 1 374 ? 30.357 -2.838 -25.932 1.00 95.88 374 LEU A CA 1
ATOM 2909 C C . LEU A 1 374 ? 30.135 -3.934 -26.977 1.00 95.88 374 LEU A C 1
ATOM 2911 O O . LEU A 1 374 ? 30.898 -4.079 -27.929 1.00 95.88 374 LEU A O 1
ATOM 2915 N N . LYS A 1 375 ? 29.006 -4.622 -26.835 1.00 96.19 375 LYS A N 1
ATOM 2916 C CA . LYS A 1 375 ? 28.496 -5.629 -27.766 1.00 96.19 375 LYS A CA 1
ATOM 2917 C C . LYS A 1 375 ? 27.649 -5.022 -28.871 1.00 96.19 375 LYS A C 1
ATOM 2919 O O . LYS A 1 375 ? 27.596 -5.561 -29.970 1.00 96.19 375 LYS A O 1
ATOM 2924 N N . THR A 1 376 ? 26.957 -3.921 -28.592 1.00 95.50 376 THR A N 1
ATOM 2925 C CA . THR A 1 376 ? 26.116 -3.232 -29.575 1.00 95.50 376 THR A CA 1
ATOM 2926 C C . THR A 1 376 ? 26.440 -1.750 -29.620 1.00 95.50 376 THR A C 1
ATOM 2928 O O . THR A 1 376 ? 26.404 -1.068 -28.594 1.00 95.50 376 THR A O 1
ATOM 2931 N N . VAL A 1 377 ? 26.696 -1.247 -30.826 1.00 95.06 377 VAL A N 1
ATOM 2932 C CA . VAL A 1 377 ? 26.863 0.179 -31.106 1.00 95.06 377 VAL A CA 1
ATOM 2933 C C . VAL A 1 377 ? 25.947 0.566 -32.256 1.00 95.06 377 VAL A C 1
ATOM 2935 O O . VAL A 1 377 ? 26.041 0.013 -33.349 1.00 95.06 377 VAL A O 1
ATOM 2938 N N . ILE A 1 378 ? 25.080 1.541 -32.006 1.00 91.06 378 ILE A N 1
ATOM 2939 C CA . ILE A 1 378 ? 24.210 2.144 -33.014 1.00 91.06 378 ILE A CA 1
ATOM 2940 C C . ILE A 1 378 ? 24.601 3.617 -33.146 1.00 91.06 378 ILE A C 1
ATOM 2942 O O . ILE A 1 378 ? 24.537 4.388 -32.181 1.00 91.06 378 ILE A O 1
ATOM 2946 N N . LEU A 1 379 ? 25.043 4.006 -34.336 1.00 88.06 379 LEU A N 1
ATOM 2947 C CA . LEU A 1 379 ? 25.456 5.359 -34.687 1.00 88.06 379 LEU A CA 1
ATOM 2948 C C . LEU A 1 379 ? 24.369 6.037 -35.521 1.00 88.06 379 LEU A C 1
ATOM 2950 O O . LEU A 1 379 ? 23.830 5.433 -36.444 1.00 88.06 379 LEU A O 1
ATOM 2954 N N . GLY A 1 380 ? 24.048 7.277 -35.154 1.00 77.75 380 GLY A N 1
ATOM 2955 C CA . GLY A 1 380 ? 23.044 8.109 -35.817 1.00 77.75 380 GLY A CA 1
ATOM 2956 C C . GLY A 1 380 ? 23.575 9.061 -36.869 1.00 77.75 380 GLY A C 1
ATOM 2957 O O . GLY A 1 380 ? 24.773 9.094 -37.156 1.00 77.75 380 GLY A O 1
ATOM 2958 N N . GLU A 1 381 ? 22.652 9.893 -37.352 1.00 68.50 381 GLU A N 1
ATOM 2959 C CA . GLU A 1 381 ? 22.884 10.928 -38.352 1.00 68.50 381 GLU A CA 1
ATOM 2960 C C . GLU A 1 381 ? 24.039 11.860 -37.922 1.00 68.50 381 GLU A C 1
ATOM 2962 O O . GLU A 1 381 ? 23.951 12.531 -36.883 1.00 68.50 381 GLU A O 1
ATOM 2967 N N . PRO A 1 382 ? 25.150 11.906 -38.682 1.00 63.00 382 PRO A N 1
ATOM 2968 C CA . PRO A 1 382 ? 26.234 12.848 -38.436 1.00 63.00 382 PRO A CA 1
ATOM 2969 C C . PRO A 1 382 ? 25.746 14.284 -38.587 1.00 63.00 382 PRO A C 1
ATOM 2971 O O . PRO A 1 382 ? 24.741 14.564 -39.236 1.00 63.00 382 PRO A O 1
ATOM 2974 N N . THR A 1 383 ? 26.543 15.243 -38.112 1.00 65.38 383 THR A N 1
ATOM 2975 C CA . THR A 1 383 ? 26.437 16.585 -38.698 1.00 65.38 383 THR A CA 1
ATOM 2976 C C . THR A 1 383 ? 26.734 16.482 -40.195 1.00 65.38 383 THR A C 1
ATOM 2978 O O . THR A 1 383 ? 27.775 15.938 -40.570 1.00 65.38 383 THR A O 1
ATOM 2981 N N . ILE A 1 384 ? 25.846 17.029 -41.029 1.00 64.06 384 ILE A N 1
ATOM 2982 C CA . ILE A 1 384 ? 26.026 17.123 -42.484 1.00 64.06 384 ILE A CA 1
ATOM 2983 C C . ILE A 1 384 ? 27.446 17.623 -42.804 1.00 64.06 384 ILE A C 1
ATOM 2985 O O . ILE A 1 384 ? 27.912 18.602 -42.218 1.00 64.06 384 ILE A O 1
ATOM 2989 N N . GLY A 1 385 ? 28.135 16.932 -43.717 1.00 63.00 385 GLY A N 1
ATOM 2990 C CA . GLY A 1 385 ? 29.475 17.304 -44.188 1.00 63.00 385 GLY A CA 1
ATOM 2991 C C . GLY A 1 385 ? 30.650 16.889 -43.292 1.00 63.00 385 GLY A C 1
ATOM 2992 O O . GLY A 1 385 ? 31.772 17.316 -43.545 1.00 63.00 385 GLY A O 1
ATOM 2993 N N . VAL A 1 386 ? 30.441 16.071 -42.253 1.00 70.62 386 VAL A N 1
ATOM 2994 C CA . VAL A 1 386 ? 31.531 15.555 -41.401 1.00 70.62 386 VAL A CA 1
ATOM 2995 C C . VAL A 1 386 ? 31.902 14.128 -41.794 1.00 70.62 386 VAL A C 1
ATOM 2997 O O . VAL A 1 386 ? 31.065 13.239 -41.700 1.00 70.62 386 VAL A O 1
ATOM 3000 N N . ASP A 1 387 ? 33.168 13.885 -42.142 1.00 75.44 387 ASP A N 1
ATOM 3001 C CA . ASP A 1 387 ? 33.690 12.527 -42.332 1.00 75.44 387 ASP A CA 1
ATOM 3002 C C . ASP A 1 387 ? 33.931 11.822 -40.984 1.00 75.44 387 ASP A C 1
ATOM 3004 O O . ASP A 1 387 ? 34.787 12.225 -40.190 1.00 75.44 387 ASP A O 1
ATOM 3008 N N . LEU A 1 388 ? 33.179 10.746 -40.737 1.00 78.62 388 LEU A N 1
ATOM 3009 C CA . LEU A 1 388 ? 33.296 9.889 -39.555 1.00 78.62 388 LEU A CA 1
ATOM 3010 C C . LEU A 1 388 ? 34.103 8.605 -39.797 1.00 78.62 388 LEU A C 1
ATOM 3012 O O . LEU A 1 388 ? 34.290 7.835 -38.852 1.00 78.62 388 LEU A O 1
ATOM 3016 N N . SER A 1 389 ? 34.591 8.363 -41.018 1.00 80.56 389 SER A N 1
ATOM 3017 C CA . SER A 1 389 ? 35.232 7.110 -41.441 1.00 80.56 389 SER A CA 1
ATOM 3018 C C . SER A 1 389 ? 36.336 6.662 -40.478 1.00 80.56 389 SER A C 1
ATOM 3020 O O . SER A 1 389 ? 36.328 5.533 -39.986 1.00 80.56 389 SER A O 1
ATOM 3022 N N . SER A 1 390 ? 37.243 7.572 -40.124 1.00 86.31 390 SER A N 1
ATOM 3023 C CA . SER A 1 390 ? 38.346 7.328 -39.186 1.00 86.31 390 SER A CA 1
ATOM 3024 C C . SER A 1 390 ? 37.871 6.998 -37.767 1.00 86.31 390 SER A C 1
ATOM 3026 O O . SER A 1 390 ? 38.463 6.148 -37.100 1.00 86.31 390 SER A O 1
ATOM 3028 N N . GLY A 1 391 ? 36.775 7.613 -37.315 1.00 89.06 391 GLY A N 1
ATOM 3029 C CA . GLY A 1 391 ? 36.158 7.331 -36.021 1.00 89.06 391 GLY A CA 1
ATOM 3030 C C . GLY A 1 391 ? 35.530 5.939 -35.972 1.00 89.06 391 GLY A C 1
ATOM 3031 O O . GLY A 1 391 ? 35.758 5.195 -35.021 1.00 89.06 391 GLY A O 1
ATOM 3032 N N . VAL A 1 392 ? 34.798 5.550 -37.019 1.00 88.75 392 VAL A N 1
ATOM 3033 C CA . VAL A 1 392 ? 34.203 4.207 -37.115 1.00 88.75 392 VAL A CA 1
ATOM 3034 C C . VAL A 1 392 ? 35.278 3.132 -37.314 1.00 88.75 392 VAL A C 1
ATOM 3036 O O . VAL A 1 392 ? 35.206 2.068 -36.700 1.00 88.75 392 VAL A O 1
ATOM 3039 N N . CYS A 1 393 ? 36.335 3.413 -38.080 1.00 91.00 393 CYS A N 1
ATOM 3040 C CA . CYS A 1 393 ? 37.489 2.514 -38.177 1.00 91.00 393 CYS A CA 1
ATOM 3041 C C . CYS A 1 393 ? 38.141 2.298 -36.804 1.00 91.00 393 CYS A C 1
ATOM 3043 O O . CYS A 1 393 ? 38.491 1.172 -36.455 1.00 91.00 393 CYS A O 1
ATOM 3045 N N . ALA A 1 394 ? 38.271 3.351 -35.988 1.00 92.69 394 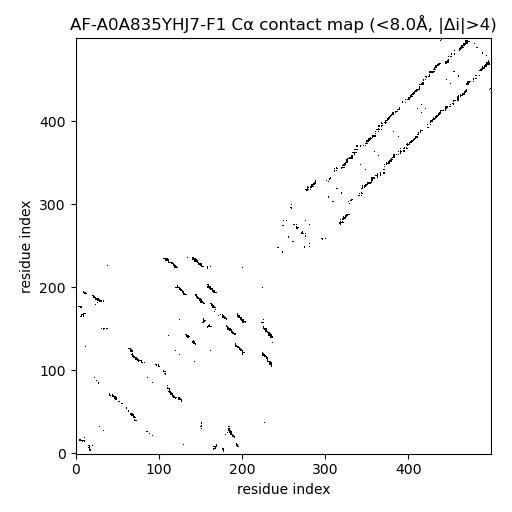ALA A N 1
ATOM 3046 C CA . ALA A 1 394 ? 38.799 3.214 -34.635 1.00 92.69 394 ALA A CA 1
ATOM 3047 C C . ALA A 1 394 ? 37.912 2.323 -33.754 1.00 92.69 394 ALA A C 1
ATOM 3049 O O . ALA A 1 394 ? 38.457 1.491 -33.029 1.00 92.69 394 ALA A O 1
ATOM 3050 N N . ILE A 1 395 ? 36.582 2.445 -33.854 1.00 93.75 395 ILE A N 1
ATOM 3051 C CA . ILE A 1 395 ? 35.619 1.546 -33.192 1.00 93.75 395 ILE A CA 1
ATOM 3052 C C . ILE A 1 395 ? 35.904 0.095 -33.591 1.00 93.75 395 ILE A C 1
ATOM 3054 O O . ILE A 1 395 ? 36.148 -0.736 -32.722 1.00 93.75 395 ILE A O 1
ATOM 3058 N N . CYS A 1 396 ? 35.987 -0.198 -34.891 1.00 93.00 396 CYS A N 1
ATOM 3059 C CA . CYS A 1 396 ? 36.238 -1.558 -35.382 1.00 93.00 396 CYS A CA 1
ATOM 3060 C C . CYS A 1 396 ? 37.597 -2.120 -34.919 1.00 93.00 396 CYS A C 1
ATOM 3062 O O . CYS A 1 396 ? 37.737 -3.311 -34.628 1.00 93.00 396 CYS A O 1
ATOM 3064 N N . ASN A 1 397 ? 38.608 -1.256 -34.812 1.00 91.81 397 ASN A N 1
ATOM 3065 C CA . ASN A 1 397 ? 39.952 -1.650 -34.396 1.00 91.81 397 ASN A CA 1
ATOM 3066 C C . ASN A 1 397 ? 40.059 -1.936 -32.892 1.00 91.81 397 ASN A C 1
ATOM 3068 O O . ASN A 1 397 ? 40.795 -2.842 -32.516 1.00 91.81 397 ASN A O 1
ATOM 3072 N N . HIS A 1 398 ? 39.335 -1.204 -32.041 1.00 92.56 398 HIS A N 1
ATOM 3073 C CA . HIS A 1 398 ? 39.471 -1.316 -30.581 1.00 92.56 398 HIS A CA 1
ATOM 3074 C C . HIS A 1 398 ? 38.377 -2.173 -29.927 1.00 92.56 398 HIS A C 1
ATOM 3076 O O . HIS A 1 398 ? 38.595 -2.728 -28.854 1.00 92.56 398 HIS A O 1
ATOM 3082 N N . MET A 1 399 ? 37.203 -2.305 -30.551 1.00 94.31 399 MET A N 1
ATOM 3083 C CA . MET A 1 399 ? 36.017 -2.917 -29.940 1.00 94.31 399 MET A CA 1
ATOM 3084 C C . MET A 1 399 ? 35.782 -4.324 -30.495 1.00 94.31 399 MET A C 1
ATOM 3086 O O . MET A 1 399 ? 34.857 -4.569 -31.263 1.00 94.31 399 MET A O 1
ATOM 3090 N N . LYS A 1 400 ? 36.645 -5.273 -30.116 1.00 92.81 400 LYS A N 1
ATOM 3091 C CA . LYS A 1 400 ? 36.597 -6.659 -30.626 1.00 92.81 400 LYS A CA 1
ATOM 3092 C C . LYS A 1 400 ? 35.455 -7.507 -30.059 1.00 92.81 400 LYS A C 1
ATOM 3094 O O . LYS A 1 400 ? 35.167 -8.566 -30.601 1.00 92.81 400 LYS A O 1
ATOM 3099 N N . SER A 1 401 ? 34.782 -7.019 -29.018 1.00 93.88 401 SER A N 1
ATOM 3100 C CA . SER A 1 401 ? 33.591 -7.640 -28.424 1.00 93.88 401 SER A CA 1
ATOM 3101 C C . SER A 1 401 ? 32.287 -7.340 -29.181 1.00 93.88 401 SER A C 1
ATOM 3103 O O . SER A 1 401 ? 31.229 -7.828 -28.787 1.00 93.88 401 SER A O 1
ATOM 3105 N N . LEU A 1 402 ? 32.344 -6.537 -30.251 1.00 96.00 402 LEU A N 1
ATOM 3106 C CA . LEU A 1 402 ? 31.161 -6.043 -30.945 1.00 96.00 402 LEU A CA 1
ATOM 3107 C C . LEU A 1 402 ? 30.433 -7.160 -31.713 1.00 96.00 402 LEU A C 1
ATOM 3109 O O . LEU A 1 402 ? 30.989 -7.780 -32.618 1.00 96.00 402 LEU A O 1
ATOM 3113 N N . GLU A 1 403 ? 29.162 -7.363 -31.373 1.00 96.56 403 GLU A N 1
ATOM 3114 C CA . GLU A 1 403 ? 28.244 -8.321 -31.998 1.00 96.56 403 GLU A CA 1
ATOM 3115 C C . GLU A 1 403 ? 27.273 -7.633 -32.974 1.00 96.56 403 GLU A C 1
ATOM 3117 O O . GLU A 1 403 ? 26.816 -8.243 -33.945 1.00 96.56 403 GLU A O 1
ATOM 3122 N N . ARG A 1 404 ? 26.960 -6.350 -32.744 1.00 96.81 404 ARG A N 1
ATOM 3123 C CA . ARG A 1 404 ? 26.070 -5.544 -33.588 1.00 96.81 404 ARG A CA 1
ATOM 3124 C C . ARG A 1 404 ? 26.630 -4.147 -33.828 1.00 96.81 404 ARG A C 1
ATOM 3126 O O . ARG A 1 404 ? 26.884 -3.406 -32.877 1.00 96.81 404 ARG A O 1
ATOM 3133 N N . LEU A 1 405 ? 26.735 -3.774 -35.099 1.00 94.38 405 LEU A N 1
ATOM 3134 C CA . LEU A 1 405 ? 27.097 -2.432 -35.539 1.00 94.38 405 LEU A CA 1
ATOM 3135 C C . LEU A 1 405 ? 26.025 -1.889 -36.481 1.00 94.38 405 LEU A C 1
ATOM 3137 O O . LEU A 1 405 ? 25.755 -2.468 -37.534 1.00 94.38 405 LEU A O 1
ATOM 3141 N N . GLU A 1 406 ? 25.446 -0.753 -36.112 1.00 91.44 406 GLU A N 1
ATOM 3142 C CA . GLU A 1 406 ? 24.502 -0.033 -36.958 1.00 91.44 406 GLU A CA 1
ATOM 3143 C C . GLU A 1 406 ? 24.985 1.394 -37.216 1.00 91.44 406 GLU A C 1
ATOM 3145 O O . GLU A 1 406 ? 25.428 2.088 -36.302 1.00 91.44 406 GLU A O 1
ATOM 3150 N N . ILE A 1 407 ? 24.895 1.832 -38.466 1.00 86.81 407 ILE A N 1
ATOM 3151 C CA . ILE A 1 407 ? 25.278 3.158 -38.943 1.00 86.81 407 ILE A CA 1
ATOM 3152 C C . ILE A 1 407 ? 24.076 3.690 -39.730 1.00 86.81 407 ILE A C 1
ATOM 3154 O O . ILE A 1 407 ? 23.807 3.242 -40.846 1.00 86.81 407 ILE A O 1
ATOM 3158 N N . LEU A 1 408 ? 23.295 4.575 -39.107 1.00 82.69 408 LEU A N 1
ATOM 3159 C CA . LEU A 1 408 ? 21.975 5.011 -39.572 1.00 82.69 408 LEU A CA 1
ATOM 3160 C C . LEU A 1 408 ? 21.916 6.534 -39.758 1.00 82.69 408 LEU A C 1
ATOM 3162 O O . LEU A 1 408 ? 22.399 7.268 -38.903 1.00 82.69 408 LEU A O 1
ATOM 3166 N N . GLY A 1 409 ? 21.266 7.010 -40.821 1.00 75.00 409 GLY A N 1
ATOM 3167 C CA . GLY A 1 409 ? 21.059 8.442 -41.086 1.00 75.00 409 GLY A CA 1
ATOM 3168 C C . GLY A 1 409 ? 21.802 8.926 -42.330 1.00 75.00 409 GLY A C 1
ATOM 3169 O O . GLY A 1 409 ? 22.347 8.118 -43.063 1.00 75.00 409 GLY A O 1
ATOM 3170 N N . TRP A 1 410 ? 21.806 10.233 -42.597 1.00 69.25 410 TRP A N 1
ATOM 3171 C CA . TRP A 1 410 ? 22.329 10.800 -43.844 1.00 69.25 410 TRP A CA 1
ATOM 3172 C C . TRP A 1 410 ? 23.840 11.032 -43.744 1.00 69.25 410 TRP A C 1
ATOM 3174 O O . TRP A 1 410 ? 24.308 12.033 -43.201 1.00 69.25 410 TRP A O 1
ATOM 3184 N N . PHE A 1 411 ? 24.621 10.088 -44.261 1.00 67.62 411 PHE A N 1
ATOM 3185 C CA . PHE A 1 411 ? 26.081 10.160 -44.265 1.00 67.62 411 PHE A CA 1
ATOM 3186 C C . PHE A 1 411 ? 26.604 10.842 -45.533 1.00 67.62 411 PHE A C 1
ATOM 3188 O O . PHE A 1 411 ? 26.054 10.657 -46.620 1.00 67.62 411 PHE A O 1
ATOM 3195 N N . SER A 1 412 ? 27.714 11.584 -45.408 1.00 65.12 412 SER A N 1
ATOM 3196 C CA . SER A 1 412 ? 28.507 11.958 -46.585 1.00 65.12 412 SER A CA 1
ATOM 3197 C C . SER A 1 412 ? 28.923 10.672 -47.314 1.00 65.12 412 SER A C 1
ATOM 3199 O O . SER A 1 412 ? 29.349 9.720 -46.646 1.00 65.12 412 SER A O 1
ATOM 3201 N N . PRO A 1 413 ? 28.851 10.619 -48.654 1.00 60.19 413 PRO A N 1
ATOM 3202 C CA . PRO A 1 413 ? 29.218 9.427 -49.419 1.00 60.19 413 PRO A CA 1
ATOM 3203 C C . PRO A 1 413 ? 30.704 9.043 -49.275 1.00 60.19 413 PRO A C 1
ATOM 3205 O O . PRO A 1 413 ? 31.110 7.974 -49.716 1.00 60.19 413 PRO A O 1
ATOM 3208 N N . GLU A 1 414 ? 31.518 9.883 -48.629 1.00 62.44 414 GLU A N 1
ATOM 3209 C CA . GLU A 1 414 ? 32.914 9.603 -48.273 1.00 62.44 414 GLU A CA 1
ATOM 3210 C C . GLU A 1 414 ? 33.084 8.746 -47.004 1.00 62.44 414 GLU A C 1
ATOM 3212 O O . GLU A 1 414 ? 34.184 8.271 -46.734 1.00 62.44 414 GLU A O 1
ATOM 3217 N N . ILE A 1 415 ? 32.020 8.532 -46.218 1.00 65.62 415 ILE A N 1
ATOM 3218 C CA . ILE A 1 415 ? 32.091 7.787 -44.948 1.00 65.62 415 ILE A CA 1
ATOM 3219 C C . ILE A 1 415 ? 32.115 6.279 -45.197 1.00 65.62 415 ILE A C 1
ATOM 3221 O O . ILE A 1 415 ? 32.893 5.554 -44.571 1.00 65.62 415 ILE A O 1
ATOM 3225 N N . ILE A 1 416 ? 31.265 5.799 -46.108 1.00 69.75 416 ILE A N 1
ATOM 3226 C CA . ILE A 1 416 ? 31.133 4.375 -46.415 1.00 69.75 416 ILE A CA 1
ATOM 3227 C C . ILE A 1 416 ? 32.044 4.065 -47.603 1.00 69.75 416 ILE A C 1
ATOM 3229 O O . ILE A 1 416 ? 31.711 4.302 -48.762 1.00 69.75 416 ILE A O 1
ATOM 3233 N N . THR A 1 417 ? 33.236 3.576 -47.277 1.00 77.50 417 THR A N 1
ATOM 3234 C CA . THR A 1 417 ? 34.291 3.235 -48.236 1.00 77.50 417 THR A CA 1
ATOM 3235 C C . THR A 1 417 ? 34.672 1.770 -48.087 1.00 77.50 417 THR A C 1
ATOM 3237 O O . THR A 1 417 ? 34.447 1.159 -47.039 1.00 77.50 417 THR A O 1
ATOM 3240 N N . ASP A 1 418 ? 35.329 1.205 -49.096 1.00 81.62 418 ASP A N 1
ATOM 3241 C CA . ASP A 1 418 ? 35.869 -0.159 -49.012 1.00 81.62 418 ASP A CA 1
ATOM 3242 C C . ASP A 1 418 ? 36.873 -0.299 -47.851 1.00 81.62 418 ASP A C 1
ATOM 3244 O O . ASP A 1 418 ? 36.955 -1.348 -47.216 1.00 81.62 418 ASP A O 1
ATOM 3248 N N . ARG A 1 419 ? 37.568 0.790 -47.485 1.00 83.44 419 ARG A N 1
ATOM 3249 C CA . ARG A 1 419 ? 38.434 0.850 -46.297 1.00 83.44 419 ARG A CA 1
ATOM 3250 C C . ARG A 1 419 ? 37.651 0.653 -44.999 1.00 83.44 419 ARG A C 1
ATOM 3252 O O . ARG A 1 419 ? 38.130 -0.039 -44.104 1.00 83.44 419 ARG A O 1
ATOM 3259 N N . LEU A 1 420 ? 36.470 1.261 -44.882 1.00 85.06 420 LEU A N 1
ATOM 3260 C CA . LEU A 1 420 ? 35.610 1.063 -43.718 1.00 85.06 420 LEU A CA 1
ATOM 3261 C C . LEU A 1 420 ? 35.114 -0.386 -43.654 1.00 85.06 420 LEU A C 1
ATOM 3263 O O . LEU A 1 420 ? 35.164 -0.992 -42.587 1.00 85.06 420 LEU A O 1
ATOM 3267 N N . LEU A 1 421 ? 34.694 -0.959 -44.786 1.00 87.94 421 LEU A N 1
ATOM 3268 C CA . LEU A 1 421 ? 34.284 -2.364 -44.838 1.00 87.94 421 LEU A CA 1
ATOM 3269 C C . LEU A 1 421 ? 35.426 -3.310 -44.451 1.00 87.94 421 LEU A C 1
ATOM 3271 O O . LEU A 1 421 ? 35.212 -4.229 -43.665 1.00 87.94 421 LEU A O 1
ATOM 3275 N N . ALA A 1 422 ? 36.651 -3.045 -44.911 1.00 89.19 422 ALA A N 1
ATOM 3276 C CA . ALA A 1 422 ? 37.831 -3.803 -44.502 1.00 89.19 422 ALA A CA 1
ATOM 3277 C C . ALA A 1 422 ? 38.095 -3.702 -42.988 1.00 89.19 422 ALA A C 1
ATOM 3279 O O . ALA A 1 422 ? 38.459 -4.691 -42.355 1.00 89.19 422 ALA A O 1
ATOM 3280 N N . ALA A 1 423 ? 37.867 -2.534 -42.376 1.00 91.00 423 ALA A N 1
ATOM 3281 C CA . ALA A 1 423 ? 37.958 -2.389 -40.924 1.00 91.00 423 ALA A CA 1
ATOM 3282 C C . ALA A 1 423 ? 36.867 -3.200 -40.199 1.00 91.00 423 ALA A C 1
ATOM 3284 O O . ALA A 1 423 ? 37.166 -3.886 -39.221 1.00 91.00 423 ALA A O 1
ATOM 3285 N N . ILE A 1 424 ? 35.625 -3.176 -40.691 1.00 91.62 424 ILE A N 1
ATOM 3286 C CA . ILE A 1 424 ? 34.502 -3.956 -40.139 1.00 91.62 424 ILE A CA 1
ATOM 3287 C C . ILE A 1 424 ? 34.776 -5.462 -40.240 1.00 91.62 424 ILE A C 1
ATOM 3289 O O . ILE A 1 424 ? 34.526 -6.192 -39.283 1.00 91.62 424 ILE A O 1
ATOM 3293 N N . ALA A 1 425 ? 35.383 -5.920 -41.337 1.00 91.69 425 ALA A N 1
ATOM 3294 C CA . ALA A 1 425 ? 35.789 -7.313 -41.538 1.00 91.69 425 ALA A CA 1
ATOM 3295 C C . ALA A 1 425 ? 36.779 -7.828 -40.469 1.00 91.69 425 ALA A C 1
ATOM 3297 O O . ALA A 1 425 ? 36.973 -9.034 -40.311 1.00 91.69 425 ALA A O 1
ATOM 3298 N N . THR A 1 426 ? 37.407 -6.932 -39.697 1.00 92.44 426 THR A N 1
ATOM 3299 C CA . THR A 1 426 ? 38.310 -7.299 -38.593 1.00 92.44 426 THR A CA 1
ATOM 3300 C C . THR A 1 426 ? 37.590 -7.596 -37.270 1.00 92.44 426 THR A C 1
ATOM 3302 O O . THR A 1 426 ? 38.257 -7.833 -36.257 1.00 92.44 426 THR A O 1
ATOM 3305 N N . LEU A 1 427 ? 36.255 -7.528 -37.232 1.00 93.56 427 LEU A N 1
ATOM 3306 C CA . LEU A 1 427 ? 35.450 -7.801 -36.041 1.00 93.56 427 LEU A CA 1
ATOM 3307 C C . LEU A 1 427 ? 35.131 -9.304 -35.936 1.00 93.56 427 LEU A C 1
ATOM 3309 O O . LEU A 1 427 ? 34.374 -9.811 -36.758 1.00 93.56 427 LEU A O 1
ATOM 3313 N N . PRO A 1 428 ? 35.661 -10.027 -34.932 1.00 91.56 428 PRO A N 1
ATOM 3314 C CA . PRO A 1 428 ? 35.590 -11.494 -34.880 1.00 91.56 428 PRO A CA 1
ATOM 3315 C C . PRO A 1 428 ? 34.217 -12.053 -34.481 1.00 91.56 428 PRO A C 1
ATOM 3317 O O . PRO A 1 428 ? 33.954 -13.238 -34.665 1.00 91.56 428 PRO A O 1
ATOM 3320 N N . HIS A 1 429 ? 33.350 -11.226 -33.892 1.00 93.44 429 HIS A N 1
ATOM 3321 C CA . HIS A 1 429 ? 32.079 -11.663 -33.306 1.00 93.44 429 HIS A CA 1
ATOM 3322 C C . HIS A 1 429 ? 30.861 -10.971 -33.921 1.00 93.44 429 HIS A C 1
ATOM 3324 O O . HIS A 1 429 ? 29.764 -11.059 -33.371 1.00 93.44 429 HIS A O 1
ATOM 3330 N N . LEU A 1 430 ? 31.033 -10.282 -35.053 1.00 95.00 430 LEU A N 1
ATOM 3331 C CA . LEU A 1 430 ? 29.961 -9.504 -35.659 1.00 95.00 430 LEU A CA 1
ATOM 3332 C C . LEU A 1 430 ? 28.866 -10.427 -36.217 1.00 95.00 430 LEU A C 1
ATOM 3334 O O . LEU A 1 430 ? 29.109 -11.245 -37.101 1.00 95.00 430 LEU A O 1
ATOM 3338 N N . ARG A 1 431 ? 27.643 -10.264 -35.709 1.00 95.25 431 ARG A N 1
ATOM 3339 C CA . ARG A 1 431 ? 26.439 -11.003 -36.130 1.00 95.25 431 ARG A CA 1
ATOM 3340 C C . ARG A 1 431 ? 25.470 -10.114 -36.895 1.00 95.25 431 ARG A C 1
ATOM 3342 O O . ARG A 1 431 ? 24.748 -10.590 -37.766 1.00 95.25 431 ARG A O 1
ATOM 3349 N N . HIS A 1 432 ? 25.469 -8.817 -36.597 1.00 96.50 432 HIS A N 1
ATOM 3350 C CA . HIS A 1 432 ? 24.541 -7.867 -37.192 1.00 96.50 432 HIS A CA 1
ATOM 3351 C C . HIS A 1 432 ? 25.270 -6.633 -37.713 1.00 96.50 432 HIS A C 1
ATOM 3353 O O . HIS A 1 432 ? 25.850 -5.877 -36.931 1.00 96.50 432 HIS A O 1
ATOM 3359 N N . LEU A 1 433 ? 25.187 -6.405 -39.023 1.00 93.62 433 LEU A N 1
ATOM 3360 C CA . LEU A 1 433 ? 25.678 -5.195 -39.664 1.00 93.62 433 LEU A CA 1
ATOM 3361 C C . LEU A 1 433 ? 24.545 -4.496 -40.407 1.00 93.62 433 LEU A C 1
ATOM 3363 O O . LEU A 1 433 ? 23.926 -5.078 -41.299 1.00 93.62 433 LEU A O 1
ATOM 3367 N N . LYS A 1 434 ? 24.314 -3.228 -40.071 1.00 89.88 434 LYS A N 1
ATOM 3368 C CA . LYS A 1 434 ? 23.365 -2.374 -40.782 1.00 89.88 434 LYS A CA 1
ATOM 3369 C C . LYS A 1 434 ? 23.989 -1.027 -41.091 1.00 89.88 434 LYS A C 1
ATOM 3371 O O . LYS A 1 434 ? 24.367 -0.292 -40.189 1.00 89.88 434 LYS A O 1
ATOM 3376 N N . ILE A 1 435 ? 24.056 -0.684 -42.365 1.00 86.31 435 ILE A N 1
ATOM 3377 C CA . ILE A 1 435 ? 24.544 0.601 -42.847 1.00 86.31 435 ILE A CA 1
ATOM 3378 C C . ILE A 1 435 ? 23.478 1.164 -43.782 1.00 86.31 435 ILE A C 1
ATOM 3380 O O . ILE A 1 435 ? 23.227 0.615 -44.855 1.00 86.31 435 ILE A O 1
ATOM 3384 N N . THR A 1 436 ? 22.815 2.244 -43.374 1.00 79.19 436 THR A N 1
ATOM 3385 C CA . THR A 1 436 ? 21.718 2.839 -44.147 1.00 79.19 436 THR A CA 1
ATOM 3386 C C . THR A 1 436 ? 21.904 4.339 -44.342 1.00 79.19 436 THR A C 1
ATOM 3388 O O . THR A 1 436 ? 22.159 5.031 -43.361 1.00 79.19 436 THR A O 1
ATOM 3391 N N . GLN A 1 437 ? 21.645 4.788 -45.583 1.00 65.25 437 GLN A N 1
ATOM 3392 C CA . GLN A 1 437 ? 21.625 6.170 -46.108 1.00 65.25 437 GLN A CA 1
ATOM 3393 C C . GLN A 1 437 ? 22.986 6.874 -46.338 1.00 65.25 437 GLN A C 1
ATOM 3395 O O . GLN A 1 437 ? 23.452 7.678 -45.545 1.00 65.25 437 GLN A O 1
ATOM 3400 N N . GLY A 1 438 ? 23.554 6.703 -47.535 1.00 55.69 438 GLY A N 1
ATOM 3401 C CA . GLY A 1 438 ? 24.433 7.701 -48.160 1.00 55.69 438 GLY A CA 1
ATOM 3402 C C . GLY A 1 438 ? 23.749 8.229 -49.420 1.00 55.69 438 GLY A C 1
ATOM 3403 O O . GLY A 1 438 ? 23.503 7.451 -50.338 1.00 55.69 438 GLY A O 1
ATOM 3404 N N . GLN A 1 439 ? 23.370 9.507 -49.446 1.00 53.91 439 GLN A N 1
ATOM 3405 C CA . GLN A 1 439 ? 22.906 10.168 -50.670 1.00 53.91 439 GLN A CA 1
ATOM 3406 C C . GLN A 1 439 ? 24.133 10.654 -51.456 1.00 53.91 439 GLN A C 1
ATOM 3408 O O . GLN A 1 439 ? 25.118 11.088 -50.859 1.00 53.91 439 GLN A O 1
ATOM 3413 N N . HIS A 1 440 ? 24.029 10.607 -52.786 1.00 53.84 440 HIS A N 1
ATOM 3414 C CA . HIS A 1 440 ? 25.008 11.035 -53.798 1.00 53.84 440 HIS A CA 1
ATOM 3415 C C . HIS A 1 440 ? 26.072 10.015 -54.235 1.00 53.84 440 HIS A C 1
ATOM 3417 O O . HIS A 1 440 ? 26.770 9.376 -53.449 1.00 53.84 440 HIS A O 1
ATOM 3423 N N . SER A 1 441 ? 26.238 9.923 -55.556 1.00 51.16 441 SER A N 1
ATOM 3424 C CA . SER A 1 441 ? 27.320 9.201 -56.213 1.00 51.16 441 SER A CA 1
ATOM 3425 C C . SER A 1 441 ? 28.665 9.872 -55.926 1.00 51.16 441 SER A C 1
ATOM 3427 O O . SER A 1 441 ? 28.963 10.935 -56.468 1.00 51.16 441 SER A O 1
ATOM 3429 N N . SER A 1 442 ? 29.498 9.232 -55.108 1.00 59.50 442 SER A N 1
ATOM 3430 C CA . SER A 1 442 ? 30.914 9.579 -54.976 1.00 59.50 442 SER A CA 1
ATOM 3431 C C . SER A 1 442 ? 31.776 8.532 -55.685 1.00 59.50 442 SER A C 1
ATOM 3433 O O . SER A 1 442 ? 31.495 7.336 -55.566 1.00 59.50 442 SER A O 1
ATOM 3435 N N . PRO A 1 443 ? 32.865 8.921 -56.374 1.00 54.44 443 PRO A N 1
ATOM 3436 C CA . PRO A 1 443 ? 33.845 7.967 -56.894 1.00 54.44 443 PRO A CA 1
ATOM 3437 C C . PRO A 1 443 ? 34.544 7.154 -55.787 1.00 54.44 443 PRO A C 1
ATOM 3439 O O . PRO A 1 443 ? 35.172 6.147 -56.095 1.00 54.44 443 PRO A O 1
ATOM 3442 N N . ARG A 1 444 ? 34.428 7.565 -54.514 1.00 57.16 444 ARG A N 1
ATOM 3443 C CA . ARG A 1 444 ? 34.971 6.866 -53.335 1.00 57.16 444 ARG A CA 1
ATOM 3444 C C . ARG A 1 444 ? 33.942 6.010 -52.583 1.00 57.16 444 ARG A C 1
ATOM 3446 O O . ARG A 1 444 ? 34.289 5.444 -51.550 1.00 57.16 444 ARG A O 1
ATOM 3453 N N . ALA A 1 445 ? 32.702 5.935 -53.070 1.00 66.19 445 ALA A N 1
ATOM 3454 C CA . ALA A 1 445 ? 31.646 5.151 -52.436 1.00 66.19 445 ALA A CA 1
ATOM 3455 C C . ALA A 1 445 ? 31.973 3.650 -52.432 1.00 66.19 445 ALA A C 1
ATOM 3457 O O . ALA A 1 445 ? 32.700 3.160 -53.299 1.00 66.19 445 ALA A O 1
ATOM 3458 N N . THR A 1 446 ? 31.395 2.921 -51.477 1.00 70.44 446 THR A N 1
ATOM 3459 C CA . THR A 1 446 ? 31.480 1.460 -51.398 1.00 70.44 446 THR A CA 1
ATOM 3460 C C . THR A 1 446 ? 31.177 0.790 -52.729 1.00 70.44 446 THR A C 1
ATOM 3462 O O . THR A 1 446 ? 30.129 1.015 -53.346 1.00 70.44 446 THR A O 1
ATOM 3465 N N . THR A 1 447 ? 32.092 -0.082 -53.133 1.00 76.06 447 THR A N 1
ATOM 3466 C CA . THR A 1 447 ? 31.976 -0.866 -54.354 1.00 76.06 447 THR A CA 1
ATOM 3467 C C . THR A 1 447 ? 31.528 -2.288 -54.047 1.00 76.06 447 THR A C 1
ATOM 3469 O O . THR A 1 447 ? 31.662 -2.793 -52.929 1.00 76.06 447 THR A O 1
ATOM 3472 N N . GLU A 1 448 ? 31.051 -2.979 -55.076 1.00 79.69 448 GLU A N 1
ATOM 3473 C CA . GLU A 1 448 ? 30.835 -4.424 -55.038 1.00 79.69 448 GLU A CA 1
ATOM 3474 C C . GLU A 1 448 ? 32.076 -5.200 -54.552 1.00 79.69 448 GLU A C 1
ATOM 3476 O O . GLU A 1 448 ? 31.947 -6.174 -53.806 1.00 79.69 448 GLU A O 1
ATOM 3481 N N . ARG A 1 449 ? 33.289 -4.739 -54.903 1.00 81.25 449 ARG A N 1
ATOM 3482 C CA . ARG A 1 449 ? 34.547 -5.358 -54.453 1.00 81.25 449 ARG A CA 1
ATOM 3483 C C . ARG A 1 449 ? 34.706 -5.261 -52.941 1.00 81.25 449 ARG A C 1
ATOM 3485 O O . ARG A 1 449 ? 35.086 -6.245 -52.314 1.00 81.25 449 ARG A O 1
ATOM 3492 N N . GLY A 1 450 ? 34.379 -4.111 -52.352 1.00 83.56 450 GLY A N 1
ATOM 3493 C CA . GLY A 1 450 ? 34.407 -3.924 -50.903 1.00 83.56 450 GLY A CA 1
ATOM 3494 C C . GLY A 1 450 ? 33.420 -4.832 -50.173 1.00 83.56 450 GLY A C 1
ATOM 3495 O O . GLY A 1 450 ? 33.779 -5.447 -49.170 1.00 83.56 450 GLY A O 1
ATOM 3496 N N . VAL A 1 451 ? 32.195 -4.967 -50.692 1.00 84.06 451 VAL A N 1
ATOM 3497 C CA . VAL A 1 451 ? 31.183 -5.868 -50.111 1.00 84.06 451 VAL A CA 1
ATOM 3498 C C . VAL A 1 451 ? 31.612 -7.329 -50.236 1.00 84.06 451 VAL A C 1
ATOM 3500 O O . VAL A 1 451 ? 31.530 -8.071 -49.262 1.00 84.06 451 VAL A O 1
ATOM 3503 N N . THR A 1 452 ? 32.140 -7.728 -51.393 1.00 84.81 452 THR A N 1
ATOM 3504 C CA . THR A 1 452 ? 32.642 -9.091 -51.618 1.00 84.81 452 THR A CA 1
ATOM 3505 C C . THR A 1 452 ? 33.805 -9.415 -50.678 1.00 84.81 452 THR A C 1
ATOM 3507 O O . THR A 1 452 ? 33.831 -10.487 -50.073 1.00 84.81 452 THR A O 1
ATOM 3510 N N . ALA A 1 453 ? 34.739 -8.477 -50.494 1.00 86.00 453 ALA A N 1
ATOM 3511 C CA . ALA A 1 453 ? 35.859 -8.634 -49.570 1.00 86.00 453 ALA A CA 1
ATOM 3512 C C . ALA A 1 453 ? 35.393 -8.744 -48.110 1.00 86.00 453 ALA A C 1
ATOM 3514 O O . ALA A 1 453 ? 35.933 -9.556 -47.362 1.00 86.00 453 ALA A O 1
ATOM 3515 N N . LEU A 1 454 ? 34.370 -7.974 -47.716 1.00 88.19 454 LEU A N 1
ATOM 3516 C CA . LEU A 1 454 ? 33.759 -8.069 -46.391 1.00 88.19 454 LEU A CA 1
ATOM 3517 C C . LEU A 1 454 ? 33.198 -9.473 -46.152 1.00 88.19 454 LEU A C 1
ATOM 3519 O O . LEU A 1 454 ? 33.602 -10.130 -45.200 1.00 88.19 454 LEU A O 1
ATOM 3523 N N . VAL A 1 455 ? 32.288 -9.943 -47.008 1.00 86.69 455 VAL A N 1
ATOM 3524 C CA . VAL A 1 455 ? 31.590 -11.224 -46.785 1.00 86.69 455 VAL A CA 1
ATOM 3525 C C . VAL A 1 455 ? 32.500 -12.440 -46.947 1.00 86.69 455 VAL A C 1
ATOM 3527 O O . VAL A 1 455 ? 32.215 -13.491 -46.389 1.00 86.69 455 VAL A O 1
ATOM 3530 N N . SER A 1 456 ? 33.616 -12.297 -47.665 1.00 86.56 456 SER A N 1
ATOM 3531 C CA . SER A 1 456 ? 34.623 -13.357 -47.811 1.00 86.56 456 SER A CA 1
ATOM 3532 C C . SER A 1 456 ? 35.647 -13.384 -46.669 1.00 86.56 456 SER A C 1
ATOM 3534 O O . SER A 1 456 ? 36.496 -14.272 -46.625 1.00 86.56 456 SER A O 1
ATOM 3536 N N . ALA A 1 457 ? 35.614 -12.420 -45.745 1.00 87.44 457 ALA A N 1
ATOM 3537 C CA . ALA A 1 457 ? 36.538 -12.398 -44.621 1.00 87.44 457 ALA A CA 1
ATOM 3538 C C . ALA A 1 457 ? 36.210 -13.509 -43.613 1.00 87.44 457 ALA A C 1
ATOM 3540 O O . ALA A 1 457 ? 35.062 -13.668 -43.201 1.00 87.44 457 ALA A O 1
ATOM 3541 N N . ALA A 1 458 ? 37.238 -14.219 -43.134 1.00 83.12 458 ALA A N 1
ATOM 3542 C CA . ALA A 1 458 ? 37.083 -15.356 -42.217 1.00 83.12 458 ALA A CA 1
ATOM 3543 C C . ALA A 1 458 ? 36.273 -15.022 -40.946 1.00 83.12 458 ALA A C 1
ATOM 3545 O O . ALA A 1 458 ? 35.511 -15.847 -40.446 1.00 83.12 458 ALA A O 1
ATOM 3546 N N . ASN A 1 459 ? 36.389 -13.789 -40.448 1.00 85.75 459 ASN A N 1
ATOM 3547 C CA . ASN A 1 459 ? 35.674 -13.327 -39.257 1.00 85.75 459 ASN A CA 1
ATOM 3548 C C . ASN A 1 459 ? 34.160 -13.143 -39.468 1.00 85.75 459 ASN A C 1
ATOM 3550 O O . ASN A 1 459 ? 33.423 -13.040 -38.492 1.00 85.75 459 ASN A O 1
ATOM 3554 N N . MET A 1 460 ? 33.676 -13.092 -40.714 1.00 88.00 460 MET A N 1
ATOM 3555 C CA . MET A 1 460 ? 32.260 -12.860 -41.030 1.00 88.00 460 MET A CA 1
ATOM 3556 C C . MET A 1 460 ? 31.434 -14.153 -41.120 1.00 88.00 460 MET A C 1
ATOM 3558 O O . MET A 1 460 ? 30.241 -14.102 -41.412 1.00 88.00 460 MET A O 1
ATOM 3562 N N . ALA A 1 461 ? 32.014 -15.317 -40.810 1.00 82.88 461 ALA A N 1
ATOM 3563 C CA . ALA A 1 461 ? 31.295 -16.596 -40.818 1.00 82.88 461 ALA A CA 1
ATOM 3564 C C . ALA A 1 461 ? 30.094 -16.631 -39.846 1.00 82.88 461 ALA A C 1
ATOM 3566 O O . ALA A 1 461 ? 29.134 -17.377 -40.052 1.00 82.88 461 ALA A O 1
ATOM 3567 N N . ALA A 1 462 ? 30.135 -15.818 -38.783 1.00 87.62 462 ALA A N 1
ATOM 3568 C CA . ALA A 1 462 ? 29.072 -15.706 -37.786 1.00 87.62 462 ALA A CA 1
ATOM 3569 C C . ALA A 1 462 ? 27.986 -14.667 -38.130 1.00 87.62 462 ALA A C 1
ATOM 3571 O O . ALA A 1 462 ? 27.060 -14.493 -37.336 1.00 87.62 462 ALA A O 1
ATOM 3572 N N . LEU A 1 463 ? 28.085 -13.983 -39.276 1.00 92.38 463 LEU A N 1
ATOM 3573 C CA . LEU A 1 463 ? 27.163 -12.920 -39.669 1.00 92.38 463 LEU A CA 1
ATOM 3574 C C . LEU A 1 463 ? 25.760 -13.478 -39.963 1.00 92.38 463 LEU A C 1
ATOM 3576 O O . LEU A 1 463 ? 25.598 -14.414 -40.742 1.00 92.38 463 LEU A O 1
ATOM 3580 N N . GLU A 1 464 ? 24.739 -12.883 -39.346 1.00 94.44 464 GLU A N 1
ATOM 3581 C CA . GLU A 1 464 ? 23.336 -13.312 -39.430 1.00 94.44 464 GLU A CA 1
ATOM 3582 C C . GLU A 1 464 ? 22.464 -12.328 -40.204 1.00 94.44 464 GLU A C 1
ATOM 3584 O O . GLU A 1 464 ? 21.515 -12.734 -40.881 1.00 94.44 464 GLU A O 1
ATOM 3589 N N . THR A 1 465 ? 22.775 -11.033 -40.118 1.00 94.44 465 THR A N 1
ATOM 3590 C CA . THR A 1 465 ? 22.049 -9.984 -40.839 1.00 94.44 465 THR A CA 1
ATOM 3591 C C . THR A 1 465 ? 23.017 -8.987 -41.460 1.00 94.44 465 THR A C 1
ATOM 3593 O O . THR A 1 465 ? 23.844 -8.408 -40.748 1.00 94.44 465 THR A O 1
ATOM 3596 N N . LEU A 1 466 ? 22.853 -8.739 -42.756 1.00 92.25 466 LEU A N 1
ATOM 3597 C CA . LEU A 1 466 ? 23.633 -7.781 -43.527 1.00 92.25 466 LEU A CA 1
ATOM 3598 C C . LEU A 1 466 ? 22.700 -6.821 -44.265 1.00 92.25 466 LEU A C 1
ATOM 3600 O O . LEU A 1 466 ? 21.974 -7.226 -45.167 1.00 92.25 466 LEU A O 1
ATOM 3604 N N . THR A 1 467 ? 22.756 -5.540 -43.919 1.00 89.56 467 THR A N 1
ATOM 3605 C CA . THR A 1 467 ? 22.062 -4.478 -44.653 1.00 89.56 467 THR A CA 1
ATOM 3606 C C . THR A 1 467 ? 23.064 -3.398 -45.028 1.00 89.56 467 THR A C 1
ATOM 3608 O O . THR A 1 467 ? 23.666 -2.797 -44.139 1.00 89.56 467 THR A O 1
ATOM 3611 N N . ILE A 1 468 ? 23.238 -3.125 -46.322 1.00 85.56 468 ILE A N 1
ATOM 3612 C CA . ILE A 1 468 ? 24.061 -2.011 -46.811 1.00 85.56 468 ILE A CA 1
ATOM 3613 C C . ILE A 1 468 ? 23.311 -1.301 -47.940 1.00 85.56 468 ILE A C 1
ATOM 3615 O O . ILE A 1 468 ? 23.061 -1.867 -49.004 1.00 85.56 468 ILE A O 1
ATOM 3619 N N . HIS A 1 469 ? 22.948 -0.040 -47.716 1.00 81.12 469 HIS A N 1
ATOM 3620 C CA . HIS A 1 469 ? 22.332 0.809 -48.738 1.00 81.12 469 HIS A CA 1
ATOM 3621 C C . HIS A 1 469 ? 23.381 1.704 -49.412 1.00 81.12 469 HIS A C 1
ATOM 3623 O O . HIS A 1 469 ? 24.311 2.165 -48.754 1.00 81.12 469 HIS A O 1
ATOM 3629 N N . GLY A 1 470 ? 23.187 2.015 -50.697 1.00 72.06 470 GLY A N 1
ATOM 3630 C CA . GLY A 1 470 ? 24.042 2.949 -51.442 1.00 72.06 470 GLY A CA 1
ATOM 3631 C C . GLY A 1 470 ? 25.317 2.319 -52.013 1.00 72.06 470 GLY A C 1
ATOM 3632 O O . GLY A 1 470 ? 26.270 3.032 -52.309 1.00 72.06 470 GLY A O 1
ATOM 3633 N N . VAL A 1 471 ? 25.352 0.992 -52.170 1.00 71.06 471 VAL A N 1
ATOM 3634 C CA . VAL A 1 471 ? 26.492 0.291 -52.779 1.00 71.06 471 VAL A CA 1
ATOM 3635 C C . VAL A 1 471 ? 26.466 0.493 -54.294 1.00 71.06 471 VAL A C 1
ATOM 3637 O O . VAL A 1 471 ? 25.438 0.281 -54.940 1.00 71.06 471 VAL A O 1
ATOM 3640 N N . ARG A 1 472 ? 27.596 0.893 -54.886 1.00 70.88 472 ARG A N 1
ATOM 3641 C CA . ARG A 1 472 ? 27.701 1.099 -56.334 1.00 70.88 472 ARG A CA 1
ATOM 3642 C C . ARG A 1 472 ? 27.902 -0.235 -57.053 1.00 70.88 472 ARG A C 1
ATOM 3644 O O . ARG A 1 472 ? 28.871 -0.941 -56.781 1.00 70.88 472 ARG A O 1
ATOM 3651 N N . GLY A 1 473 ? 27.027 -0.522 -58.018 1.00 67.25 473 GLY A N 1
ATOM 3652 C CA . GLY A 1 473 ? 27.169 -1.675 -58.912 1.00 67.25 473 GLY A CA 1
ATOM 3653 C C . GLY A 1 473 ? 26.846 -3.020 -58.264 1.00 67.25 473 GLY A C 1
ATOM 3654 O O . GLY A 1 473 ? 27.454 -4.010 -58.633 1.00 67.25 473 GLY A O 1
ATOM 3655 N N . VAL A 1 474 ? 25.922 -3.074 -57.295 1.00 70.56 474 VAL A N 1
ATOM 3656 C CA . VAL A 1 474 ? 25.492 -4.356 -56.705 1.00 70.56 474 VAL A CA 1
ATOM 3657 C C . VAL A 1 474 ? 24.933 -5.261 -57.795 1.00 70.56 474 VAL A C 1
ATOM 3659 O O . VAL A 1 474 ? 23.899 -4.952 -58.387 1.00 70.56 474 VAL A O 1
ATOM 3662 N N . THR A 1 475 ? 25.593 -6.391 -58.027 1.00 73.62 475 THR A N 1
ATOM 3663 C CA . THR A 1 475 ? 25.069 -7.459 -58.876 1.00 73.62 475 THR A CA 1
ATOM 3664 C C . THR A 1 475 ? 24.395 -8.535 -58.026 1.00 73.62 475 THR A C 1
ATOM 3666 O O . THR A 1 475 ? 24.627 -8.648 -56.818 1.00 73.62 475 THR A O 1
ATOM 3669 N N . ALA A 1 476 ? 23.585 -9.379 -58.669 1.00 74.50 476 ALA A N 1
ATOM 3670 C CA . ALA A 1 476 ? 23.056 -10.585 -58.034 1.00 74.50 476 ALA A CA 1
ATOM 3671 C C . ALA A 1 476 ? 24.181 -11.511 -57.522 1.00 74.50 476 ALA A C 1
ATOM 3673 O O . ALA A 1 476 ? 24.003 -12.185 -56.511 1.00 74.50 476 ALA A O 1
ATOM 3674 N N . ALA A 1 477 ? 25.358 -11.492 -58.162 1.00 75.19 477 ALA A N 1
ATOM 3675 C CA . ALA A 1 477 ? 26.497 -12.317 -57.775 1.00 75.19 477 ALA A CA 1
ATOM 3676 C C . ALA A 1 477 ? 27.086 -11.905 -56.416 1.00 75.19 477 ALA A C 1
ATOM 3678 O O . ALA A 1 477 ? 27.442 -12.771 -55.624 1.00 75.19 477 ALA A O 1
ATOM 3679 N N . ALA A 1 478 ? 27.130 -10.608 -56.096 1.00 73.31 478 ALA A N 1
ATOM 3680 C CA . ALA A 1 478 ? 27.592 -10.141 -54.787 1.00 73.31 478 ALA A CA 1
ATOM 3681 C C . ALA A 1 478 ? 26.634 -10.516 -53.645 1.00 73.31 478 ALA A C 1
ATOM 3683 O O . ALA A 1 478 ? 27.073 -10.846 -52.542 1.00 73.31 478 ALA A O 1
ATOM 3684 N N . VAL A 1 479 ? 25.324 -10.492 -53.911 1.00 79.50 479 VAL A N 1
ATOM 3685 C CA . VAL A 1 479 ? 24.301 -10.955 -52.959 1.00 79.50 479 VAL A CA 1
ATOM 3686 C C . VAL A 1 479 ? 24.437 -12.461 -52.726 1.00 79.50 479 VAL A C 1
ATOM 3688 O O . VAL A 1 479 ? 24.356 -12.914 -51.584 1.00 79.50 479 VAL A O 1
ATOM 3691 N N . GLU A 1 480 ? 24.682 -13.228 -53.787 1.00 81.19 480 GLU A N 1
ATOM 3692 C CA . GLU A 1 480 ? 24.854 -14.677 -53.693 1.00 81.19 480 GLU A CA 1
ATOM 3693 C C . GLU A 1 480 ? 26.162 -15.058 -52.987 1.00 81.19 480 GLU A C 1
ATOM 3695 O O . GLU A 1 480 ? 26.156 -15.890 -52.084 1.00 81.19 480 GLU A O 1
ATOM 3700 N N . ALA A 1 481 ? 27.269 -14.374 -53.290 1.00 79.50 481 ALA A N 1
ATOM 3701 C CA . ALA A 1 481 ? 28.543 -14.561 -52.596 1.00 79.50 481 ALA A CA 1
ATOM 3702 C C . ALA A 1 481 ? 28.416 -14.328 -51.081 1.00 79.50 481 ALA A C 1
ATOM 3704 O O . ALA A 1 481 ? 29.012 -15.057 -50.289 1.00 79.50 481 ALA A O 1
ATOM 3705 N N . ALA A 1 482 ? 27.594 -13.359 -50.660 1.00 81.19 482 ALA A N 1
ATOM 3706 C CA . ALA A 1 482 ? 27.292 -13.145 -49.248 1.00 81.19 482 ALA A CA 1
ATOM 3707 C C . ALA A 1 482 ? 26.574 -14.348 -48.614 1.00 81.19 482 ALA A C 1
ATOM 3709 O O . ALA A 1 482 ? 26.916 -14.745 -47.503 1.00 81.19 482 ALA A O 1
ATOM 3710 N N . ARG A 1 483 ? 25.604 -14.949 -49.318 1.00 82.00 483 ARG A N 1
ATOM 3711 C CA . ARG A 1 483 ? 24.871 -16.134 -48.839 1.00 82.00 483 ARG A CA 1
ATOM 3712 C C . ARG A 1 483 ? 25.766 -17.365 -48.733 1.00 82.00 483 ARG A C 1
ATOM 3714 O O . ARG A 1 483 ? 25.634 -18.117 -47.773 1.00 82.00 483 ARG A O 1
ATOM 3721 N N . VAL A 1 484 ? 26.675 -17.549 -49.688 1.00 84.25 484 VAL A N 1
ATOM 3722 C CA . VAL A 1 484 ? 27.596 -18.694 -49.719 1.00 84.25 484 VAL A CA 1
ATOM 3723 C C . VAL A 1 484 ? 28.670 -18.580 -48.636 1.00 84.25 484 VAL A C 1
ATOM 3725 O O . VAL A 1 484 ? 28.909 -19.538 -47.903 1.00 84.25 484 VAL A O 1
ATOM 3728 N N . ASN A 1 485 ? 29.301 -17.411 -48.497 1.00 84.00 485 ASN A N 1
ATOM 3729 C CA . ASN A 1 485 ? 30.456 -17.242 -47.608 1.00 84.00 485 ASN A CA 1
ATOM 3730 C C . ASN A 1 485 ? 30.069 -17.038 -46.132 1.00 84.00 485 ASN A C 1
ATOM 3732 O O . ASN A 1 485 ? 30.851 -17.358 -45.235 1.00 84.00 485 ASN A O 1
ATOM 3736 N N . CYS A 1 486 ? 28.852 -16.563 -45.854 1.00 85.25 486 CYS A N 1
ATOM 3737 C CA . CYS A 1 486 ? 28.329 -16.407 -44.498 1.00 85.25 486 CYS A CA 1
ATOM 3738 C C . CYS A 1 486 ? 27.230 -17.447 -44.228 1.00 85.25 486 CYS A C 1
ATOM 3740 O O . CYS A 1 486 ? 26.042 -17.154 -44.325 1.00 85.25 486 CYS A O 1
ATOM 3742 N N . ALA A 1 487 ? 27.612 -18.660 -43.819 1.00 82.69 487 ALA A N 1
ATOM 3743 C CA . ALA A 1 487 ? 26.684 -19.788 -43.641 1.00 82.69 487 ALA A CA 1
ATOM 3744 C C . ALA A 1 487 ? 25.519 -19.544 -42.651 1.00 82.69 487 ALA A C 1
ATOM 3746 O O . ALA A 1 487 ? 24.532 -20.278 -42.655 1.00 82.69 487 ALA A O 1
ATOM 3747 N N . ARG A 1 488 ? 25.622 -18.537 -41.772 1.00 89.50 488 ARG A N 1
ATOM 3748 C CA . ARG A 1 488 ? 24.576 -18.171 -40.797 1.00 89.50 488 ARG A CA 1
ATOM 3749 C C . ARG A 1 488 ? 23.678 -17.020 -41.252 1.00 89.50 488 ARG A C 1
ATOM 3751 O O . ARG A 1 488 ? 22.794 -16.617 -40.494 1.00 89.50 488 ARG A O 1
ATOM 3758 N N . LEU A 1 489 ? 23.883 -16.501 -42.458 1.00 90.00 489 LEU A N 1
ATOM 3759 C CA . LEU A 1 489 ? 23.215 -15.308 -42.956 1.00 90.00 489 LEU A CA 1
ATOM 3760 C C . LEU A 1 489 ? 21.738 -15.596 -43.258 1.00 90.00 489 LEU A C 1
ATOM 3762 O O . LEU A 1 489 ? 21.399 -16.374 -44.145 1.00 90.00 489 LEU A O 1
ATOM 3766 N N . ARG A 1 490 ? 20.843 -14.958 -42.499 1.00 90.38 490 ARG A N 1
ATOM 3767 C CA . ARG A 1 490 ? 19.380 -15.114 -42.614 1.00 90.38 490 ARG A CA 1
ATOM 3768 C C . ARG A 1 490 ? 18.728 -13.956 -43.356 1.00 90.38 490 ARG A C 1
ATOM 3770 O O . ARG A 1 490 ? 17.663 -14.122 -43.943 1.00 90.38 490 ARG A O 1
ATOM 3777 N N . HIS A 1 491 ? 19.350 -12.781 -43.310 1.00 89.88 491 HIS A N 1
ATOM 3778 C CA . HIS A 1 491 ? 18.839 -11.571 -43.938 1.00 89.88 491 HIS A CA 1
ATOM 3779 C C . HIS A 1 491 ? 19.954 -10.831 -44.673 1.00 89.88 491 HIS A C 1
ATOM 3781 O O . HIS A 1 491 ? 20.990 -10.525 -44.080 1.00 89.88 491 HIS A O 1
ATOM 3787 N N . VAL A 1 492 ? 19.713 -10.526 -45.949 1.00 88.44 492 VAL A N 1
ATOM 3788 C CA . VAL A 1 492 ? 20.611 -9.751 -46.811 1.00 88.44 492 VAL A CA 1
ATOM 3789 C C . VAL A 1 492 ? 19.796 -8.700 -47.537 1.00 88.44 492 VAL A C 1
ATOM 3791 O O . VAL A 1 492 ? 18.852 -9.045 -48.246 1.00 88.44 492 VAL A O 1
ATOM 3794 N N . ASP A 1 493 ? 20.177 -7.440 -47.375 1.00 86.62 493 ASP A N 1
ATOM 3795 C CA . ASP A 1 493 ? 19.593 -6.315 -48.096 1.00 86.62 493 ASP A CA 1
ATOM 3796 C C . ASP A 1 493 ? 20.712 -5.400 -48.614 1.00 86.62 493 ASP A C 1
ATOM 3798 O O . ASP A 1 493 ? 21.294 -4.606 -47.871 1.00 86.62 493 ASP A O 1
ATOM 3802 N N . LEU A 1 494 ? 21.050 -5.562 -49.895 1.00 83.69 494 LEU A N 1
ATOM 3803 C CA . LEU A 1 494 ? 22.027 -4.742 -50.608 1.00 83.69 494 LEU A CA 1
ATOM 3804 C C . LEU A 1 494 ? 21.280 -3.940 -51.673 1.00 83.69 494 LEU A C 1
ATOM 3806 O O . LEU A 1 494 ? 20.792 -4.514 -52.645 1.00 83.69 494 LEU A O 1
ATOM 3810 N N . ARG A 1 495 ? 21.177 -2.617 -51.500 1.00 75.31 495 ARG A N 1
ATOM 3811 C CA . ARG A 1 495 ? 20.443 -1.750 -52.440 1.00 75.31 495 ARG A CA 1
ATOM 3812 C C . ARG A 1 495 ? 21.334 -0.701 -53.070 1.00 75.31 495 ARG A C 1
ATOM 3814 O O . ARG A 1 495 ? 22.086 -0.011 -52.377 1.00 75.31 495 ARG A O 1
ATOM 3821 N N . VAL A 1 496 ? 21.130 -0.498 -54.367 1.00 66.25 496 VAL A N 1
ATOM 3822 C CA . VAL A 1 496 ? 21.455 0.762 -55.038 1.00 66.25 496 VAL A CA 1
ATOM 3823 C C . VAL A 1 496 ? 20.311 1.727 -54.719 1.00 66.25 496 VAL A C 1
ATOM 3825 O O . VAL A 1 496 ? 19.149 1.391 -54.944 1.00 66.25 496 VAL A O 1
ATOM 3828 N N . LEU A 1 497 ? 20.602 2.891 -54.136 1.00 59.09 497 LEU A N 1
ATOM 3829 C CA . LEU A 1 497 ? 19.560 3.902 -53.934 1.00 59.09 497 LEU A CA 1
ATOM 3830 C C . LEU A 1 497 ? 19.236 4.548 -55.295 1.00 59.09 497 LEU A C 1
ATOM 3832 O O . LEU A 1 497 ? 20.176 4.906 -56.009 1.00 59.09 497 LEU A O 1
ATOM 3836 N N . PRO A 1 498 ? 17.952 4.661 -55.687 1.00 48.94 498 PRO A N 1
ATOM 3837 C CA . PRO A 1 498 ? 17.573 5.335 -56.924 1.00 48.94 498 PRO A CA 1
ATOM 3838 C C . PRO A 1 498 ? 17.988 6.808 -56.859 1.00 48.94 498 PRO A C 1
ATOM 3840 O O . PRO A 1 498 ? 17.868 7.446 -55.813 1.00 48.94 498 PRO A O 1
ATOM 3843 N N . TRP A 1 499 ? 18.489 7.326 -57.980 1.00 50.69 499 TRP A N 1
ATOM 3844 C CA . TRP A 1 499 ? 18.762 8.748 -58.154 1.00 50.69 499 TRP A CA 1
ATOM 3845 C C . TRP A 1 499 ? 17.447 9.521 -57.985 1.00 50.69 499 TRP A C 1
ATOM 3847 O O . TRP A 1 499 ? 16.477 9.213 -58.678 1.00 50.69 499 TRP A O 1
ATOM 3857 N N . SER A 1 500 ? 17.409 10.485 -57.065 1.00 36.34 500 SER A N 1
ATOM 3858 C CA . SER A 1 500 ? 16.385 11.536 -57.035 1.00 36.34 500 SER A CA 1
ATOM 3859 C C . SER A 1 500 ? 17.036 12.869 -57.335 1.00 36.34 500 SER A C 1
ATOM 3861 O O . SER A 1 500 ? 17.963 13.210 -56.559 1.00 36.34 500 SER A O 1
#

Foldseek 3Di:
DPDDQFDAQQFQVRDHSVLFQKDKDAQLDDLVVLVVCCVVFVVQWDWPPPPPQDDDPVRPDDPWRATWIKGKDQAPVVQQSSQVSQVPDPCSLVSVVSVCVVVVFDHWPTWGSIKMKIKDFDQGKFDKDFADWDDPPVQLKIFFKKKKAWSAFEPPPQFDFFWKWFANPVCRPDPSIDTDGGHHGMIIIGTRRGTIITTTIDDDPPPVVPDDDDDDPDDPPRHRMTIMMMIGTMTRNDDPPPPQPLVRLLVVLLVVPDPQVLVVQLVPDPVSVVSSLALVSQQEEDDQDPDPDDPPSCVVLVPQQELVSVLVVLQRSNNQNHQEDEDHANHEDDLQSLLSNCVSHVNHAYYHDARYAADAQSNLLNNLVRHLRHQYYAAHAHDPPGANQNSLLSNLVRNLNHQEYHAYHEDAQQNAALVSLVSNLSRQRHAYYYYDHYDDDDPRHAELVSLLCNLQRPSQLNHAEEHHEQYPPDDPVSQVSSCVSNVNHPYYHYYNDDHD

InterPro domains:
  IPR005123 Oxoglutarate/iron-dependent dioxygenase domain [PS51471] (110-239)
  IPR006620 Prolyl 4-hydroxylase, alpha subunit [SM00702] (20-234)
  IPR032675 Leucine-rich repeat domain superfamily [G3DSA:3.80.10.10] (242-500)
  IPR044862 Prolyl 4-hydroxylase alpha subunit, Fe(2+) 2OG dioxygenase domain [PF13640] (117-203)
  IPR045054 Prolyl 4-hydroxylase [PTHR10869] (24-200)

Sequence (500 aa):
MSRAALPPNVHQKGVPPESCLFEVMDDVLTRAECSAFVTRMTPALRSVSQALAQYHPDGDQRKSRTEYQLAVMENRPFAEALWERLQACDGVLEAILAFAEREGRGMPVGLTPRLRMLRYAGDDRFDAHYDRVVPEEARGCESLITVLVYLNDGGGVDFSGGETLFINALEPLRSDAVAVVPRAGRVVLFEHALYHSGSPLQHQKDPSEEGRGEGGGGQGGMRGRKFVLRTDVLFRMQNRPQRLSPDLRALVLSFVASAKSLAKLATVSKGIRKEVMNPAHWAQTLCYSHAPSSHGEREFLRSVNRSTTLVQLLKQPRFRQVTHLSIPTQLKLGTTTFRSIARVLPQLTYLNTCNARNVKTPALLDLARSMPNLKTVILGEPTIGVDLSSGVCAICNHMKSLERLEILGWFSPEIITDRLLAAIATLPHLRHLKITQGQHSSPRATTERGVTALVSAANMAALETLTIHGVRGVTAAAVEAARVNCARLRHVDLRVLPWS

Solvent-accessible surface area (backbone atoms only — not comparable to full-atom values): 26347 Å² total; per-residue (Å²): 132,85,77,80,76,54,27,68,57,20,28,79,88,64,61,57,46,91,73,53,51,70,49,79,44,72,66,78,36,51,61,67,57,25,47,50,51,52,65,70,41,54,85,58,48,40,74,52,74,71,86,70,75,67,82,59,97,83,71,80,69,74,89,68,87,45,42,42,28,41,22,77,46,80,42,52,74,58,24,52,54,50,42,53,55,50,57,72,38,90,63,45,48,59,43,54,49,54,44,22,57,74,74,70,47,66,72,72,76,45,44,45,32,62,35,34,40,39,40,35,47,59,80,27,34,42,67,76,43,61,58,78,74,48,76,41,74,94,75,50,24,28,31,57,29,41,35,39,35,23,37,42,36,25,83,58,71,33,24,31,52,49,23,42,31,34,30,23,68,87,52,72,88,55,91,63,48,39,70,46,70,37,34,42,13,22,35,42,38,34,38,26,52,44,26,30,29,36,41,46,38,51,83,71,82,67,86,58,85,75,64,89,77,94,83,72,92,75,78,74,84,44,60,58,37,51,41,35,39,36,37,28,40,24,28,61,52,74,63,74,73,64,77,55,52,74,66,53,44,51,51,56,52,62,70,52,82,44,74,63,60,46,55,56,46,38,68,75,37,76,67,47,28,56,57,66,44,36,27,79,80,34,25,71,63,48,76,52,70,90,71,94,69,67,88,60,63,60,57,71,47,68,68,42,56,44,50,66,54,47,45,59,58,48,62,38,70,31,41,61,48,28,25,25,41,36,35,46,61,68,21,44,56,46,60,57,42,46,43,53,42,29,76,50,32,75,68,38,30,32,41,34,37,52,40,29,29,55,60,45,36,61,30,36,44,28,34,22,72,46,49,38,67,26,29,32,44,35,40,31,37,42,41,83,84,54,76,39,36,69,16,53,35,39,30,28,72,49,23,54,54,24,31,31,46,35,42,39,42,61,38,48,26,74,33,53,21,39,69,42,36,55,30,52,35,64,20,65,49,29,27,34,42,38,36,41,46,38,66,69,94,43,100,58,34,25,36,45,67,27,53,45,53,26,33,66,27,82,33,29,43,61,22,30,35,43,34,41,43,41,35,47,77,72,47,72,64,52,58,48,48,36,52,67,47,10,78,52,48,77,44,79,44,80,36,66,66,79,91,128

Nearest PDB structures (foldseek):
  7b5r-assembly1_T  TM=5.050E-01  e=4.807E-06  Homo sapiens
  7z8v-assembly1_F  TM=5.068E-01  e=9.671E-06  Homo sapiens
  8fvu-assembly1_A  TM=5.533E-01  e=6.079E-04  Homo sapiens
  8j07-assembly1_w  TM=6.077E-01  e=3.397E-03  Homo sapiens
  3tsr-assembly1_E  TM=5.440E-01  e=2.740E-03  Mus musculus